Protein AF-A0A2W4R1Z3-F1 (afdb_monomer)

Organism: NCBI:txid2202197

Secondary structure (DSSP, 8-state):
------------------------PPPEEESEEESSS--SS-TT--S-TTS-TT----S-------SS-----BS-TTSSSSPBPTTHHHHT---SEEE-SSSSSEEEESSEEEEEE-TTSS-EEEEEPTT---TT-----TTTTSTTPPPSS--HHHHHHHGGGGGGS-GGGGS---------SS--TTSTTSSTTSSSTT------SSS---TT----EEEEES---GGGHHHHHHHHHTT-EEEE----HHHHHHHHHTT--SEE---PPPPSS-SHHHHHHH-GGGTTSTTSS-TT----HHHHHHHHHHHH--SHHHHHHHHHHHHHHHHHHTS-------SS------TTEE--SSPPSS--HHHHHHHH-EE-GGG-

InterPro domains:
  IPR039424 Solute-binding protein family 5 [PTHR30290] (183-368)

Mean predicted aligned error: 16.96 Å

pLDDT: mean 71.77, std 18.08, range [28.97, 94.56]

Nearest PDB structures (foldseek):
  7z8e-assembly1_A  TM=6.467E-01  e=4.488E-14  Sinorhizobium meliloti
  5icq-assembly1_A  TM=7.232E-01  e=1.546E-12  Methylocystis parvus OBBP
  4ony-assembly2_B  TM=6.446E-01  e=2.387E-12  Brucella melitensis ATCC 23457
  3pam-assembly1_A  TM=5.740E-01  e=2.846E-10  Bartonella henselae
  3lvu-assembly2_B  TM=5.948E-01  e=8.704E-10  Ruegeria pomeroyi

Solvent-accessible surface area (backbone atoms only — not comparable to full-atom values): 24985 Å² total; per-residue (Å²): 138,84,85,86,83,89,81,90,78,87,90,78,92,74,83,80,77,80,76,81,72,80,77,76,75,78,52,52,74,32,50,51,52,34,79,48,80,75,63,90,69,60,87,81,62,90,72,61,84,46,49,57,92,81,60,56,95,54,85,82,87,86,78,78,78,86,56,100,64,84,62,56,80,40,89,60,80,89,52,98,72,84,39,50,47,84,63,44,69,80,76,72,56,84,50,55,49,43,71,48,37,72,43,77,60,29,34,31,52,54,41,14,60,37,37,28,32,36,89,82,66,84,43,80,47,71,42,67,33,89,84,64,70,53,98,87,70,71,87,91,66,96,39,62,97,44,97,77,39,83,61,75,55,70,50,72,68,56,46,62,72,43,50,91,45,48,94,81,47,64,76,59,75,75,40,59,88,85,91,86,92,85,94,70,77,100,66,67,81,70,70,75,59,67,68,64,69,67,65,66,80,77,64,87,85,43,80,46,87,100,38,61,4,35,82,85,68,47,75,58,64,38,40,48,41,56,87,87,56,88,80,52,54,70,58,54,55,52,44,44,74,72,72,43,52,76,45,80,65,96,66,56,76,67,59,38,50,51,26,59,34,60,66,62,59,69,43,68,78,79,81,86,82,84,57,82,71,74,45,76,64,54,47,54,38,40,26,38,89,38,27,83,42,75,64,47,63,13,76,64,46,38,73,36,70,66,56,39,52,40,52,52,47,51,74,69,50,81,41,63,70,53,38,53,53,44,50,54,52,43,50,51,53,50,66,74,59,60,67,66,81,88,85,84,81,76,96,64,86,88,81,86,77,65,87,51,55,41,67,45,89,43,76,56,77,58,71,55,69,66,60,51,48,71,77,44,41,34,45,42,88,86,71,121

Foldseek 3Di:
DDDDDDDDDDDDDDDPPPPPPPPPQAWDKDQKDDLADDDPDDLPDDDDLFFDPPFDPDDDDDDDPPDPPSDWDDCDPPDPDTHHDPCSCPPADDDQWDAALFGLGMTGGDQFRMWTARPVNPDIDTHGDPPDAHPVRDDDFPCPPDPPTDDQADDPVRCVVCVVCCVVDDPCNRHGDDDDDDDDPPDDPVVVPPVVVVPPVPPDWPADDPAGGTPVRDGDEFEEAEDDDPVCVVVVVVVVVVVHHYDYDDDDPVVSVQCLQQLVGRDYDDDDDDDSQDAPVQCQQAPQVCLNPRRTNVSLSHNDPLLVVLNVVSVVDRHPVSNVVSVVVNVVVVVVVPSDDDDDDDPDDDDDDDPQKDGGPDDHDRDDPVSRCVPHIHGHPPPD

Structure (mmCIF, N/CA/C/O backbone):
data_AF-A0A2W4R1Z3-F1
#
_entry.id   AF-A0A2W4R1Z3-F1
#
loop_
_atom_site.group_PDB
_atom_site.id
_atom_site.type_symbol
_atom_site.label_atom_id
_atom_site.label_alt_id
_atom_site.label_comp_id
_atom_site.label_asym_id
_atom_site.label_entity_id
_atom_site.label_seq_id
_atom_site.pdbx_PDB_ins_code
_atom_site.Cartn_x
_atom_site.Cartn_y
_atom_site.Cartn_z
_atom_site.occupancy
_atom_site.B_iso_or_equiv
_atom_site.auth_seq_id
_atom_site.auth_comp_id
_atom_site.auth_asym_id
_atom_site.auth_atom_id
_atom_site.pdbx_PDB_model_num
ATOM 1 N N . MET A 1 1 ? 78.417 -10.894 27.920 1.00 40.84 1 MET A N 1
ATOM 2 C CA . MET A 1 1 ? 77.158 -10.491 27.261 1.00 40.84 1 MET A CA 1
ATOM 3 C C . MET A 1 1 ? 76.966 -8.993 27.514 1.00 40.84 1 MET A C 1
ATOM 5 O O . MET A 1 1 ? 76.293 -8.614 28.455 1.00 40.84 1 MET A O 1
ATOM 9 N N . SER A 1 2 ? 77.901 -8.163 27.042 1.00 29.56 2 SER A N 1
ATOM 10 C CA . SER A 1 2 ? 77.726 -7.239 25.901 1.00 29.56 2 SER A CA 1
ATOM 11 C C . SER A 1 2 ? 76.513 -6.305 26.026 1.00 29.56 2 SER A C 1
ATOM 13 O O . SER A 1 2 ? 75.445 -6.565 25.488 1.00 29.56 2 SER A O 1
ATOM 15 N N . TYR A 1 3 ? 76.746 -5.191 26.726 1.00 29.47 3 TYR A N 1
ATOM 16 C CA . TYR A 1 3 ? 76.015 -3.933 26.590 1.00 29.47 3 TYR A CA 1
ATOM 17 C C . TYR A 1 3 ? 76.516 -3.180 25.348 1.00 29.47 3 TYR A C 1
ATOM 19 O O . TYR A 1 3 ? 77.721 -3.139 25.095 1.00 29.47 3 TYR A O 1
ATOM 27 N N . THR A 1 4 ? 75.618 -2.532 24.608 1.00 34.25 4 THR A N 1
ATOM 28 C CA . THR A 1 4 ? 75.974 -1.472 23.648 1.00 34.25 4 THR A CA 1
ATOM 29 C C . THR A 1 4 ? 74.835 -0.446 23.580 1.00 34.25 4 THR A C 1
ATOM 31 O O . THR A 1 4 ? 73.696 -0.850 23.347 1.00 34.25 4 THR A O 1
ATOM 34 N N . PRO A 1 5 ? 75.098 0.857 23.803 1.00 34.59 5 PRO A N 1
ATOM 35 C CA . PRO A 1 5 ? 74.113 1.922 23.651 1.00 34.59 5 PRO A CA 1
ATOM 36 C C . PRO A 1 5 ? 74.250 2.690 22.319 1.00 34.59 5 PRO A C 1
ATOM 38 O O . PRO A 1 5 ? 75.339 2.829 21.775 1.00 34.59 5 PRO A O 1
ATOM 41 N N . ILE A 1 6 ? 73.096 3.188 21.859 1.00 34.19 6 ILE A N 1
ATOM 42 C CA . ILE A 1 6 ? 72.779 4.427 21.114 1.00 34.19 6 ILE A CA 1
ATOM 43 C C . ILE A 1 6 ? 73.777 4.926 20.049 1.00 34.19 6 ILE A C 1
ATOM 45 O O . ILE A 1 6 ? 74.853 5.432 20.351 1.00 34.19 6 ILE A O 1
ATOM 49 N N . SER A 1 7 ? 73.287 4.987 18.806 1.00 28.97 7 SER A N 1
ATOM 50 C CA . SER A 1 7 ? 73.745 5.916 17.768 1.00 28.97 7 SER A CA 1
ATOM 51 C C . SER A 1 7 ? 72.552 6.757 17.304 1.00 28.97 7 SER A C 1
ATOM 53 O O . SER A 1 7 ? 71.577 6.226 16.771 1.00 28.97 7 SER A O 1
ATOM 55 N N . MET A 1 8 ? 72.618 8.067 17.560 1.00 35.97 8 MET A N 1
ATOM 56 C CA . MET A 1 8 ? 71.795 9.073 16.892 1.00 35.97 8 MET A CA 1
ATOM 57 C C . MET A 1 8 ? 72.292 9.227 15.454 1.00 35.97 8 MET A C 1
ATOM 59 O O . MET A 1 8 ? 73.481 9.468 15.251 1.00 35.97 8 MET A O 1
ATOM 63 N N . LEU A 1 9 ? 71.388 9.216 14.473 1.00 32.66 9 LEU A N 1
ATOM 64 C CA . LEU A 1 9 ? 71.658 9.867 13.195 1.00 32.66 9 LEU A CA 1
ATOM 65 C C . LEU A 1 9 ? 70.465 10.711 12.747 1.00 32.66 9 LEU A C 1
ATOM 67 O O . LEU A 1 9 ? 69.316 10.276 12.726 1.00 32.66 9 LEU A O 1
ATOM 71 N N . ASN A 1 10 ? 70.808 11.949 12.419 1.00 32.41 10 ASN A N 1
ATOM 72 C CA . ASN A 1 10 ? 69.961 13.027 11.949 1.00 32.41 10 ASN A CA 1
ATOM 73 C C . ASN A 1 10 ? 69.280 12.715 10.609 1.00 32.41 10 ASN A C 1
ATOM 75 O O . ASN A 1 10 ? 69.908 12.173 9.703 1.00 32.41 10 ASN A O 1
ATOM 79 N N . GLY A 1 11 ? 68.081 13.274 10.426 1.00 32.16 11 GLY A N 1
ATOM 80 C CA . GLY A 1 11 ? 67.741 13.917 9.156 1.00 32.16 11 GLY A CA 1
ATOM 81 C C . GLY A 1 11 ? 66.563 13.336 8.381 1.00 32.16 11 GLY A C 1
ATOM 82 O O . GLY A 1 11 ? 66.742 12.466 7.538 1.00 32.16 11 GLY A O 1
ATOM 83 N N . LYS A 1 12 ? 65.402 13.975 8.577 1.00 31.75 12 LYS A N 1
ATOM 84 C CA . LYS A 1 12 ? 64.476 14.545 7.571 1.00 31.75 12 LYS A CA 1
ATOM 85 C C . LYS A 1 12 ? 63.026 14.309 7.994 1.00 31.75 12 LYS A C 1
ATOM 87 O O . LYS A 1 12 ? 62.509 13.201 7.943 1.00 31.75 12 LYS A O 1
ATOM 92 N N . ILE A 1 13 ? 62.385 15.402 8.401 1.00 38.34 13 ILE A N 1
ATOM 93 C CA . ILE A 1 13 ? 60.944 15.505 8.623 1.00 38.34 13 ILE A CA 1
ATOM 94 C C . ILE A 1 13 ? 60.267 15.285 7.266 1.00 38.34 13 ILE A C 1
ATOM 96 O O . ILE A 1 13 ? 60.291 16.159 6.401 1.00 38.34 13 ILE A O 1
ATOM 100 N N . GLY A 1 14 ? 59.729 14.084 7.061 1.00 32.22 14 GLY A N 1
ATOM 101 C CA . GLY A 1 14 ? 58.831 13.772 5.959 1.00 32.22 14 GLY A CA 1
ATOM 102 C C . GLY A 1 14 ? 57.412 14.161 6.349 1.00 32.22 14 GLY A C 1
ATOM 103 O O . GLY A 1 14 ? 56.838 13.584 7.269 1.00 32.22 14 GLY A O 1
ATOM 104 N N . PHE A 1 15 ? 56.865 15.157 5.662 1.00 34.56 15 PHE A N 1
ATOM 105 C CA . PHE A 1 15 ? 55.461 15.545 5.728 1.00 34.56 15 PHE A CA 1
ATOM 106 C C . PHE A 1 15 ? 54.619 14.354 5.229 1.00 34.56 15 PHE A C 1
ATOM 108 O O . PHE A 1 15 ? 54.570 14.090 4.029 1.00 34.56 15 PHE A O 1
ATOM 115 N N . 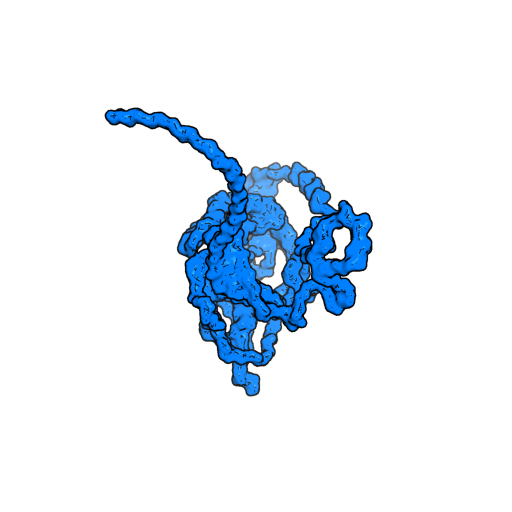PHE A 1 16 ? 54.006 13.585 6.134 1.00 35.78 16 PHE A N 1
ATOM 116 C CA . PHE A 1 16 ? 53.036 12.558 5.752 1.00 35.78 16 PHE A CA 1
ATOM 117 C C . PHE A 1 16 ? 51.742 13.260 5.333 1.00 35.78 16 PHE A C 1
ATOM 119 O O . PHE A 1 16 ? 50.933 13.669 6.163 1.00 35.78 16 PHE A O 1
ATOM 126 N N . LEU A 1 17 ? 51.568 13.423 4.022 1.00 34.81 17 LEU A N 1
ATOM 127 C CA . LEU A 1 17 ? 50.285 13.751 3.421 1.00 34.81 17 LEU A CA 1
ATOM 128 C C . LEU A 1 17 ? 49.376 12.530 3.638 1.00 34.81 17 LEU A C 1
ATOM 130 O O . LEU A 1 17 ? 49.507 11.521 2.946 1.00 34.81 17 LEU A O 1
ATOM 134 N N . ALA A 1 18 ? 48.503 12.583 4.644 1.00 39.41 18 ALA A N 1
ATOM 135 C CA . ALA A 1 18 ? 47.449 11.594 4.813 1.00 39.41 18 ALA A CA 1
ATOM 136 C C . ALA A 1 18 ? 46.470 11.746 3.641 1.00 39.41 18 ALA A C 1
ATOM 138 O O . ALA A 1 18 ? 45.562 12.576 3.666 1.00 39.41 18 ALA A O 1
ATOM 139 N N . ALA A 1 19 ? 46.695 10.975 2.578 1.00 41.44 19 ALA A N 1
ATOM 140 C CA . ALA A 1 19 ? 45.700 10.767 1.545 1.00 41.44 19 ALA A CA 1
ATOM 141 C C . ALA A 1 19 ? 44.500 10.078 2.209 1.00 41.44 19 ALA A C 1
ATOM 143 O O . ALA A 1 19 ? 44.560 8.893 2.535 1.00 41.44 19 ALA A O 1
ATOM 144 N N . ASN A 1 20 ? 43.426 10.835 2.442 1.00 35.31 20 ASN A N 1
ATOM 145 C CA . ASN A 1 20 ? 42.105 10.278 2.712 1.00 35.31 20 ASN A CA 1
ATOM 146 C C . ASN A 1 20 ? 41.659 9.529 1.451 1.00 35.31 20 ASN A C 1
ATOM 148 O O . ASN A 1 20 ? 40.979 10.076 0.586 1.00 35.31 20 ASN A O 1
ATOM 152 N N . LEU A 1 21 ? 42.106 8.282 1.319 1.00 38.44 21 LEU A N 1
ATOM 153 C CA . LEU A 1 21 ? 41.508 7.324 0.409 1.00 38.44 21 LEU A CA 1
ATOM 154 C C . LEU A 1 21 ? 40.111 7.042 0.960 1.00 38.44 21 LEU A C 1
ATOM 156 O O . LEU A 1 21 ? 39.959 6.342 1.959 1.00 38.44 21 LEU A O 1
ATOM 160 N N . CYS A 1 22 ? 39.090 7.631 0.336 1.00 34.56 22 CYS A N 1
ATOM 161 C CA . CYS A 1 22 ? 37.722 7.159 0.483 1.00 34.56 22 CYS A CA 1
ATOM 162 C C . CYS A 1 22 ? 37.710 5.684 0.074 1.00 34.56 22 CYS A C 1
ATOM 164 O O . CYS A 1 22 ? 37.740 5.365 -1.113 1.00 34.56 22 CYS A O 1
ATOM 166 N N . PHE A 1 23 ? 37.710 4.780 1.051 1.00 38.50 23 PHE A N 1
ATOM 167 C CA . PHE A 1 23 ? 37.415 3.381 0.801 1.00 38.50 23 PHE A CA 1
ATOM 168 C C . PHE A 1 23 ? 35.953 3.311 0.358 1.00 38.50 23 PHE A C 1
ATOM 170 O O . PHE A 1 23 ? 35.043 3.476 1.168 1.00 38.50 23 PHE A O 1
ATOM 177 N N . SER A 1 24 ? 35.724 3.115 -0.940 1.00 41.62 24 SER A N 1
ATOM 178 C CA . SER A 1 24 ? 34.436 2.647 -1.436 1.00 41.62 24 SER A CA 1
ATOM 179 C C . SER A 1 24 ? 34.214 1.256 -0.853 1.00 41.62 24 SER A C 1
ATOM 181 O O . SER A 1 24 ? 34.933 0.317 -1.205 1.00 41.62 24 SER A O 1
ATOM 183 N N . THR A 1 25 ? 33.269 1.120 0.069 1.00 46.97 25 THR A N 1
ATOM 184 C CA . THR A 1 25 ? 32.798 -0.195 0.496 1.00 46.97 25 THR A CA 1
ATOM 185 C C . THR A 1 25 ? 32.248 -0.927 -0.734 1.00 46.97 25 THR A C 1
ATOM 187 O O . THR A 1 25 ? 31.485 -0.331 -1.498 1.00 46.97 25 THR A O 1
ATOM 190 N N . PRO A 1 26 ? 32.657 -2.182 -0.999 1.00 48.91 26 PRO A N 1
ATOM 191 C CA . PRO A 1 26 ? 32.073 -2.948 -2.090 1.00 48.91 26 PRO A CA 1
ATOM 192 C C . PRO A 1 26 ? 30.584 -3.160 -1.790 1.00 48.91 26 PRO A C 1
ATOM 194 O O . PRO A 1 26 ? 30.233 -3.719 -0.751 1.00 48.91 26 PRO A O 1
ATOM 197 N N . GLY A 1 27 ? 29.716 -2.659 -2.669 1.00 48.47 27 GLY A N 1
ATOM 198 C CA . GLY A 1 27 ? 28.285 -2.955 -2.638 1.00 48.47 27 GLY A CA 1
ATOM 199 C C . GLY A 1 27 ? 28.011 -4.327 -3.249 1.00 48.47 27 GLY A C 1
ATOM 200 O O . GLY A 1 27 ? 28.716 -4.751 -4.167 1.00 48.47 27 GLY A O 1
ATOM 201 N N . LEU A 1 28 ? 26.991 -5.020 -2.751 1.00 59.00 28 LEU A N 1
ATOM 202 C CA . LEU A 1 28 ? 26.452 -6.216 -3.395 1.00 59.00 28 LEU A CA 1
ATOM 203 C C . LEU A 1 28 ? 25.536 -5.759 -4.534 1.00 59.00 28 LEU A C 1
ATOM 205 O O . LEU A 1 28 ? 24.505 -5.148 -4.265 1.00 59.00 28 LEU A O 1
ATOM 209 N N . ALA A 1 29 ? 25.942 -5.998 -5.784 1.00 60.44 29 ALA A N 1
ATOM 210 C CA . ALA A 1 29 ? 25.117 -5.760 -6.969 1.00 60.44 29 ALA A CA 1
ATOM 211 C C . ALA A 1 29 ? 24.134 -6.921 -7.163 1.00 60.44 29 ALA A C 1
ATOM 213 O O . ALA A 1 29 ? 24.540 -8.085 -7.106 1.00 60.44 29 ALA A O 1
ATOM 214 N N . ALA A 1 30 ? 22.860 -6.608 -7.375 1.00 73.81 30 ALA A N 1
ATOM 215 C CA . ALA A 1 30 ? 21.789 -7.580 -7.481 1.00 73.81 30 ALA A CA 1
ATOM 216 C C . ALA A 1 30 ? 20.741 -7.148 -8.519 1.00 73.81 30 ALA A C 1
ATOM 218 O O . ALA A 1 30 ? 20.316 -5.993 -8.563 1.00 73.81 30 ALA A O 1
ATOM 219 N N . HIS A 1 31 ? 20.269 -8.107 -9.324 1.00 87.56 31 HIS A N 1
ATOM 220 C CA . HIS A 1 31 ? 19.125 -7.919 -10.233 1.00 87.56 31 HIS A CA 1
ATOM 221 C C . HIS A 1 31 ? 17.790 -7.832 -9.477 1.00 87.56 31 HIS A C 1
ATOM 223 O O . HIS A 1 31 ? 16.776 -7.392 -10.025 1.00 87.56 31 HIS A O 1
ATOM 229 N N . ALA A 1 32 ? 17.790 -8.292 -8.225 1.00 91.31 32 ALA A N 1
ATOM 230 C CA . ALA A 1 32 ? 16.641 -8.348 -7.346 1.00 91.31 32 ALA A CA 1
ATOM 231 C C . ALA A 1 32 ? 17.070 -8.254 -5.881 1.00 91.31 32 ALA A C 1
ATOM 233 O O . ALA A 1 32 ? 18.166 -8.666 -5.512 1.00 91.31 32 ALA A O 1
ATOM 234 N N . VAL A 1 33 ? 16.178 -7.754 -5.036 1.00 90.12 33 VAL A N 1
ATOM 235 C CA . VAL A 1 33 ? 16.363 -7.702 -3.586 1.00 90.12 33 VAL A CA 1
ATOM 236 C C . VAL A 1 33 ? 15.195 -8.425 -2.938 1.00 90.12 33 VAL A C 1
ATOM 238 O O . VAL A 1 33 ? 14.052 -7.968 -3.017 1.00 90.12 33 VAL A O 1
ATOM 241 N N . ALA A 1 34 ? 15.489 -9.550 -2.294 1.00 89.81 34 ALA A N 1
ATOM 242 C CA . ALA A 1 34 ? 14.567 -10.218 -1.390 1.00 89.81 34 ALA A CA 1
ATOM 243 C C . ALA A 1 34 ? 14.732 -9.641 0.018 1.00 89.81 34 ALA A C 1
ATOM 245 O O . ALA A 1 34 ? 15.847 -9.359 0.455 1.00 89.81 34 ALA A O 1
ATOM 246 N N . GLN A 1 35 ? 13.628 -9.469 0.743 1.00 86.19 35 GLN A N 1
ATOM 247 C CA . GLN A 1 35 ? 13.701 -9.077 2.152 1.00 86.19 35 GLN A CA 1
ATOM 248 C C . GLN A 1 35 ? 14.399 -10.146 3.006 1.00 86.19 35 GLN A C 1
ATOM 250 O O . GLN A 1 35 ? 15.137 -9.806 3.926 1.00 86.19 35 GLN A O 1
ATOM 255 N N . PHE A 1 36 ? 14.164 -11.424 2.699 1.00 85.75 36 PHE A N 1
ATOM 256 C CA . PHE A 1 36 ? 14.802 -12.561 3.356 1.00 85.75 36 PHE A CA 1
ATOM 257 C C . PHE A 1 36 ? 15.200 -13.609 2.323 1.00 85.75 36 PHE A C 1
ATOM 259 O O . PHE A 1 36 ? 14.434 -13.894 1.404 1.00 85.75 36 PHE A O 1
ATOM 266 N N . GLY A 1 37 ? 16.355 -14.239 2.537 1.00 85.38 37 GLY A N 1
ATOM 267 C CA . GLY A 1 37 ? 16.849 -15.306 1.670 1.00 85.38 37 GLY A CA 1
ATOM 268 C C . GLY A 1 37 ? 17.237 -14.818 0.275 1.00 85.38 37 GLY A C 1
ATOM 269 O O . GLY A 1 37 ? 17.527 -13.642 0.069 1.00 85.38 37 GLY A O 1
ATOM 270 N N . GLU A 1 38 ? 17.258 -15.753 -0.670 1.00 88.44 38 GLU A N 1
ATOM 271 C CA . GLU A 1 38 ? 17.612 -15.486 -2.063 1.00 88.44 38 GLU A CA 1
ATOM 272 C C . GLU A 1 38 ? 16.350 -15.298 -2.923 1.00 88.44 38 GLU A C 1
ATOM 274 O O . GLU A 1 38 ? 15.369 -16.021 -2.713 1.00 88.44 38 GLU A O 1
ATOM 279 N N . PRO A 1 39 ? 16.368 -14.384 -3.912 1.00 92.50 39 PRO A N 1
ATOM 280 C CA . PRO A 1 39 ? 15.292 -14.248 -4.890 1.00 92.50 39 PRO A CA 1
ATOM 281 C C . PRO A 1 39 ? 14.993 -15.572 -5.610 1.00 92.50 39 PRO A C 1
ATOM 283 O O . PRO A 1 39 ? 15.910 -16.291 -6.015 1.00 92.50 39 PRO A O 1
ATOM 286 N N . LYS A 1 40 ? 13.710 -15.878 -5.830 1.00 93.75 40 LYS A N 1
ATOM 287 C CA . LYS A 1 40 ? 13.275 -17.085 -6.558 1.00 93.75 40 LYS A CA 1
ATOM 288 C C . LYS A 1 40 ? 13.812 -17.132 -7.993 1.00 93.75 40 LYS A C 1
ATOM 290 O O . LYS A 1 40 ? 14.190 -18.204 -8.469 1.00 93.75 40 LYS A O 1
ATOM 295 N N . TYR A 1 41 ? 13.797 -16.004 -8.702 1.00 94.56 41 TYR A N 1
ATOM 296 C CA . TYR A 1 41 ? 14.165 -15.944 -10.114 1.00 94.56 41 TYR A CA 1
ATOM 297 C C . TYR A 1 41 ? 15.647 -15.573 -10.287 1.00 94.56 41 TYR A C 1
ATOM 299 O O . TYR A 1 41 ? 16.105 -14.585 -9.701 1.00 94.56 41 TYR A O 1
ATOM 307 N N . PRO A 1 42 ? 16.414 -16.320 -11.106 1.00 93.25 42 PRO A N 1
ATOM 308 C CA . PRO A 1 42 ? 17.826 -16.027 -11.357 1.00 93.25 42 PRO A CA 1
ATOM 309 C C . PRO A 1 42 ? 17.997 -14.759 -12.202 1.00 93.25 42 PRO A C 1
ATOM 311 O O . PRO A 1 42 ? 17.076 -14.352 -12.898 1.00 93.25 42 PRO A O 1
ATOM 314 N N . ALA A 1 43 ? 19.196 -14.170 -12.221 1.00 89.44 43 ALA A N 1
ATOM 315 C CA . ALA A 1 43 ? 19.469 -12.903 -12.917 1.00 89.44 43 ALA A CA 1
ATOM 316 C C . ALA A 1 43 ? 19.139 -12.888 -14.421 1.00 89.44 43 ALA A C 1
ATOM 318 O O . ALA A 1 43 ? 18.923 -11.827 -14.997 1.00 89.44 43 ALA A O 1
ATOM 319 N N . ASN A 1 44 ? 19.106 -14.055 -15.062 1.00 88.81 44 ASN A N 1
ATOM 320 C CA . ASN A 1 44 ? 18.811 -14.217 -16.482 1.00 88.81 44 ASN A CA 1
ATOM 321 C C . ASN A 1 44 ? 17.373 -14.687 -16.767 1.00 88.81 44 ASN A C 1
ATOM 323 O O . ASN A 1 44 ? 17.112 -15.156 -17.873 1.00 88.81 44 ASN A O 1
ATOM 327 N N . PHE A 1 45 ? 16.464 -14.632 -15.788 1.00 93.44 45 PHE A N 1
ATOM 328 C CA . PHE A 1 45 ? 15.062 -14.970 -16.021 1.00 93.44 45 PHE A CA 1
ATOM 329 C C . PHE A 1 45 ? 14.427 -14.026 -17.053 1.00 93.44 45 PHE A C 1
ATOM 331 O O . PHE A 1 45 ? 14.731 -12.836 -17.099 1.00 93.44 45 PHE A O 1
ATOM 338 N N . GLU A 1 46 ? 13.544 -14.560 -17.894 1.00 89.50 46 GLU A N 1
ATOM 339 C CA . GLU A 1 46 ? 12.926 -13.786 -18.980 1.00 89.50 46 GLU A CA 1
ATOM 340 C C . GLU A 1 46 ? 11.547 -13.235 -18.600 1.00 89.50 46 GLU A C 1
ATOM 342 O O . GLU A 1 46 ? 11.135 -12.181 -19.085 1.00 89.50 46 GLU A O 1
ATOM 347 N N . HIS A 1 47 ? 10.817 -13.952 -17.746 1.00 91.19 47 HIS A N 1
ATOM 348 C CA . HIS A 1 47 ? 9.493 -13.575 -17.269 1.00 91.19 47 HIS A CA 1
ATOM 349 C C . HIS A 1 47 ? 9.175 -14.283 -15.948 1.00 91.19 47 HIS A C 1
ATOM 351 O O . HIS A 1 47 ? 9.754 -15.321 -15.630 1.00 91.19 47 HIS A O 1
ATOM 357 N N . PHE A 1 48 ? 8.221 -13.740 -15.192 1.00 94.50 48 PHE A N 1
ATOM 358 C CA . PHE A 1 48 ? 7.671 -14.415 -14.019 1.00 94.50 48 PHE A CA 1
ATOM 359 C C . PHE A 1 48 ? 6.852 -15.660 -14.414 1.00 94.50 48 PHE A C 1
ATOM 361 O O . PHE A 1 48 ? 6.233 -15.690 -15.481 1.00 94.50 48 PHE A O 1
ATOM 368 N N . ASP A 1 49 ? 6.783 -16.665 -13.535 1.00 94.38 49 ASP A N 1
ATOM 369 C CA . ASP A 1 49 ? 6.079 -17.944 -13.769 1.00 94.38 49 ASP A CA 1
ATOM 370 C C . ASP A 1 49 ? 4.559 -17.776 -13.935 1.00 94.38 49 ASP A C 1
ATOM 372 O O . ASP A 1 49 ? 3.873 -18.633 -14.499 1.00 94.38 49 ASP A O 1
ATOM 376 N N . TYR A 1 50 ? 4.019 -16.675 -13.411 1.00 93.31 50 TYR A N 1
ATOM 377 C CA . TYR A 1 50 ? 2.605 -16.310 -13.486 1.00 93.31 50 TYR A CA 1
ATOM 378 C C . TYR A 1 50 ? 2.272 -15.417 -14.693 1.00 93.31 50 TYR A C 1
ATOM 380 O O . TYR A 1 50 ? 1.187 -14.838 -14.739 1.00 93.31 50 TYR A O 1
ATOM 388 N N . VAL A 1 51 ? 3.179 -15.304 -15.668 1.00 92.19 51 VAL A N 1
ATOM 389 C CA . VAL A 1 51 ? 2.990 -14.567 -16.928 1.00 92.19 51 VAL A CA 1
ATOM 390 C C . VAL A 1 51 ? 3.132 -15.523 -18.113 1.00 92.19 51 VAL A C 1
ATOM 392 O O . VAL A 1 51 ? 3.928 -16.458 -18.077 1.00 92.19 51 VAL A O 1
ATOM 395 N N . ASP A 1 52 ? 2.362 -15.284 -19.178 1.00 91.69 52 ASP A N 1
ATOM 396 C CA . ASP A 1 52 ? 2.514 -15.983 -20.457 1.00 91.69 52 ASP A CA 1
ATOM 397 C C . ASP A 1 52 ? 3.207 -15.064 -21.473 1.00 91.69 52 ASP A C 1
ATOM 399 O O . ASP A 1 52 ? 2.630 -14.081 -21.942 1.00 91.69 52 ASP A O 1
ATOM 403 N N . SER A 1 53 ? 4.456 -15.377 -21.820 1.00 90.50 53 SER A N 1
ATOM 404 C CA . SER A 1 53 ? 5.247 -14.614 -22.793 1.00 90.50 53 SER A CA 1
ATOM 405 C C . SER A 1 53 ? 4.696 -14.693 -24.224 1.00 90.50 53 SER A C 1
ATOM 407 O O . SER A 1 53 ? 5.017 -13.834 -25.047 1.00 90.50 53 SER A O 1
ATOM 409 N N . ASN A 1 54 ? 3.822 -15.665 -24.515 1.00 89.56 54 ASN A N 1
ATOM 410 C CA . ASN A 1 54 ? 3.170 -15.836 -25.814 1.00 89.56 54 ASN A CA 1
ATOM 411 C C . ASN A 1 54 ? 1.808 -15.130 -25.905 1.00 89.56 54 ASN A C 1
ATOM 413 O O . ASN A 1 54 ? 1.126 -15.257 -26.925 1.00 89.56 54 ASN A O 1
ATOM 417 N N . ALA A 1 55 ? 1.392 -14.395 -24.868 1.00 90.88 55 ALA A N 1
ATOM 418 C CA . ALA A 1 55 ? 0.119 -13.686 -24.856 1.00 90.88 55 ALA A CA 1
ATOM 419 C C . ALA A 1 55 ? 0.007 -12.681 -26.034 1.00 90.88 55 ALA A C 1
ATOM 421 O O . ALA A 1 55 ? 0.857 -11.793 -26.180 1.00 90.88 55 ALA A O 1
ATOM 422 N N . PRO A 1 56 ? -1.044 -12.774 -26.878 1.00 89.31 56 PRO A N 1
ATOM 423 C CA . PRO A 1 56 ? -1.327 -11.798 -27.925 1.00 89.31 56 PRO A CA 1
ATOM 424 C C . PRO A 1 56 ? -1.451 -10.366 -27.394 1.00 89.31 56 PRO A C 1
ATOM 426 O O . PRO A 1 56 ? -2.209 -10.085 -26.467 1.00 89.31 56 PRO A O 1
ATOM 429 N N . LYS A 1 57 ? -0.758 -9.429 -28.047 1.00 86.56 57 LYS A N 1
ATOM 430 C CA . LYS A 1 57 ? -0.766 -7.994 -27.708 1.00 86.56 57 LYS A CA 1
ATOM 431 C C . LYS A 1 57 ? -1.831 -7.235 -28.503 1.00 86.56 57 LYS A C 1
ATOM 433 O O . LYS A 1 57 ? -1.532 -6.261 -29.191 1.00 86.56 57 LYS A O 1
ATOM 438 N N . THR A 1 58 ? -3.064 -7.730 -28.472 1.00 84.12 58 THR A N 1
ATOM 439 C CA . THR A 1 58 ? -4.176 -7.222 -29.290 1.00 84.12 58 THR A CA 1
ATOM 440 C C . THR A 1 58 ? -5.466 -7.106 -28.489 1.00 84.12 58 THR A C 1
ATOM 442 O O . THR A 1 58 ? -5.619 -7.730 -27.442 1.00 84.12 58 THR A O 1
ATOM 445 N N . GLY A 1 59 ? -6.428 -6.359 -29.031 1.00 84.31 59 GLY A N 1
ATOM 446 C CA . GLY A 1 59 ? -7.770 -6.235 -28.470 1.00 84.31 59 GLY A CA 1
ATOM 447 C C . GLY A 1 59 ? -7.951 -4.996 -27.595 1.00 84.31 59 GLY A C 1
ATOM 448 O O . GLY A 1 59 ? -7.100 -4.112 -27.521 1.00 84.31 59 GLY A O 1
ATOM 449 N N . THR A 1 60 ? -9.114 -4.907 -26.956 1.00 84.06 60 THR A N 1
ATOM 450 C CA . THR A 1 60 ? -9.484 -3.791 -26.073 1.00 84.06 60 THR A CA 1
ATOM 451 C C . THR A 1 60 ? -10.021 -4.350 -24.770 1.00 84.06 60 THR A C 1
ATOM 453 O O . THR A 1 60 ? -10.923 -5.183 -24.791 1.00 84.06 60 THR A O 1
ATOM 456 N N . LEU A 1 61 ? -9.503 -3.912 -23.623 1.00 83.94 61 LEU A N 1
ATOM 457 C CA . LEU A 1 61 ? -10.015 -4.307 -22.311 1.00 83.94 61 LEU A CA 1
ATOM 458 C C . LEU A 1 61 ? -11.007 -3.255 -21.800 1.00 83.94 61 LEU A C 1
ATOM 460 O O . LEU A 1 61 ? -10.629 -2.131 -21.492 1.00 83.94 61 LEU A O 1
ATOM 464 N N . ASN A 1 62 ? -12.281 -3.634 -21.692 1.00 84.00 62 ASN A N 1
ATOM 465 C CA . ASN A 1 62 ? -13.315 -2.778 -21.114 1.00 84.00 62 ASN A CA 1
ATOM 466 C C . ASN A 1 62 ? -13.446 -3.094 -19.624 1.00 84.00 62 ASN A C 1
ATOM 468 O O . ASN A 1 62 ? -14.027 -4.116 -19.254 1.00 84.00 62 ASN A O 1
ATOM 472 N N . LEU A 1 63 ? -12.900 -2.220 -18.783 1.00 77.62 63 LEU A N 1
ATOM 473 C CA . LEU A 1 63 ? -13.010 -2.318 -17.331 1.00 77.62 63 LEU A CA 1
ATOM 474 C C . LEU A 1 63 ? -14.232 -1.537 -16.847 1.00 77.62 63 LEU A C 1
ATOM 476 O O . LEU A 1 63 ? -14.418 -0.369 -17.189 1.00 77.62 63 LEU A O 1
ATOM 480 N N . SER A 1 64 ? -15.063 -2.173 -16.024 1.00 70.94 64 SER A N 1
ATOM 481 C CA . SER A 1 64 ? -16.092 -1.449 -15.281 1.00 70.94 64 SER A CA 1
ATOM 482 C C . SER A 1 64 ? -15.442 -0.768 -14.077 1.00 70.94 64 SER A C 1
ATOM 484 O O . SER A 1 64 ? -14.719 -1.409 -13.313 1.00 70.94 64 SER A O 1
ATOM 486 N N . VAL A 1 65 ? -15.694 0.528 -13.887 1.00 62.66 65 VAL A N 1
ATOM 487 C CA . VAL A 1 65 ? -15.233 1.253 -12.696 1.00 62.66 65 VAL A CA 1
ATOM 488 C C . VAL A 1 65 ? -16.151 0.887 -11.528 1.00 62.66 65 VAL A C 1
ATOM 490 O O . VAL A 1 65 ? -17.142 1.563 -11.261 1.00 62.66 65 VAL A O 1
ATOM 493 N N . ILE A 1 66 ? -15.840 -0.217 -10.844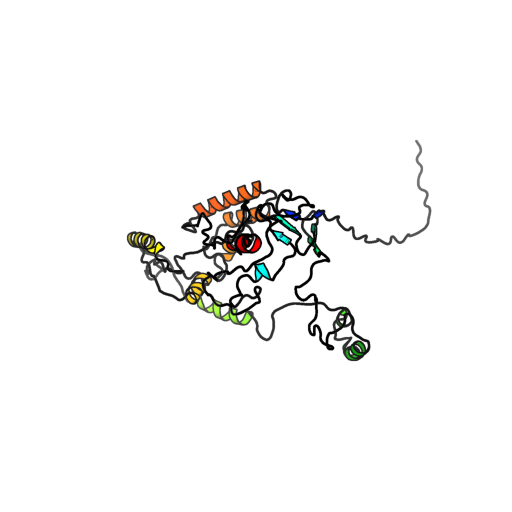 1.00 56.22 66 ILE A N 1
ATOM 494 C CA . ILE A 1 66 ? -16.613 -0.716 -9.697 1.00 56.22 66 ILE A CA 1
ATOM 495 C C . ILE A 1 66 ? -15.892 -0.323 -8.401 1.00 56.22 66 ILE A C 1
ATOM 497 O O . ILE A 1 66 ? -15.217 -1.123 -7.762 1.00 56.22 66 ILE A O 1
ATOM 501 N N . SER A 1 67 ? -16.003 0.945 -8.017 1.00 50.22 67 SER A N 1
ATOM 502 C CA . SER A 1 67 ? -15.569 1.447 -6.708 1.00 50.22 67 SER A CA 1
ATOM 503 C C . SER A 1 67 ? -16.425 2.656 -6.324 1.00 50.22 67 SER A C 1
ATOM 505 O O . SER A 1 67 ? -16.884 3.393 -7.197 1.00 50.22 67 SER A O 1
ATOM 507 N N . GLN A 1 68 ? -16.704 2.832 -5.026 1.00 46.62 68 GLN A N 1
ATOM 508 C CA . GLN A 1 68 ? -17.611 3.863 -4.510 1.00 46.62 68 GLN A CA 1
ATOM 509 C C . GLN A 1 68 ? -17.148 5.275 -4.916 1.00 46.62 68 GLN A C 1
ATOM 511 O O . GLN A 1 68 ? -16.268 5.872 -4.298 1.00 46.62 68 GLN A O 1
ATOM 516 N N . GLY A 1 69 ? -17.785 5.820 -5.955 1.00 53.31 69 GLY A N 1
ATOM 517 C CA . GLY A 1 69 ? -17.488 7.133 -6.520 1.00 53.31 69 GLY A CA 1
ATOM 518 C C . GLY A 1 69 ? -16.957 7.042 -7.943 1.00 53.31 69 GLY A C 1
ATOM 519 O O . GLY A 1 69 ? -15.819 7.423 -8.177 1.00 53.31 69 GLY A O 1
ATOM 520 N N . SER A 1 70 ? -17.810 6.607 -8.872 1.00 58.12 70 SER A N 1
ATOM 521 C CA . SER A 1 70 ? -17.607 6.449 -10.324 1.00 58.12 70 SER A CA 1
ATOM 522 C C . SER A 1 70 ? -17.204 7.723 -11.098 1.00 58.12 70 SER A C 1
ATOM 524 O O . SER A 1 70 ? -17.353 7.790 -12.314 1.00 58.12 70 SER A O 1
ATOM 526 N N . SER A 1 71 ? -16.697 8.740 -10.405 1.00 69.7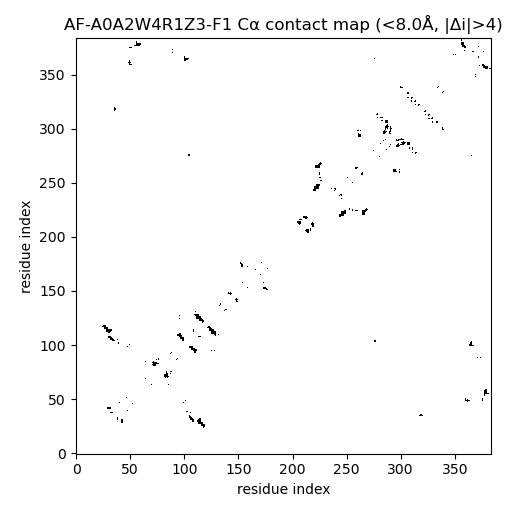5 71 SER A N 1
ATOM 527 C CA . SER A 1 71 ? -16.177 9.995 -10.934 1.00 69.75 71 SER A CA 1
ATOM 528 C C . SER A 1 71 ? -14.765 10.219 -10.395 1.00 69.75 71 SER A C 1
ATOM 530 O O . SER A 1 71 ? -14.548 10.135 -9.182 1.00 69.75 71 SER A O 1
ATOM 532 N N . PHE A 1 72 ? -13.837 10.587 -11.265 1.00 79.81 72 PHE A N 1
ATOM 533 C CA . PHE A 1 72 ? -12.546 11.144 -10.877 1.00 79.81 72 PHE A CA 1
ATOM 534 C C . PHE A 1 72 ? -12.561 12.658 -11.114 1.00 79.81 72 PHE A C 1
ATOM 536 O O . PHE A 1 72 ? -13.326 13.152 -11.941 1.00 79.81 72 PHE A O 1
ATOM 543 N N . ASP A 1 73 ? -11.730 13.393 -10.385 1.00 80.25 73 ASP A N 1
ATOM 544 C CA . ASP A 1 73 ? -11.565 14.844 -10.541 1.00 80.25 73 ASP A CA 1
ATOM 545 C C . ASP A 1 73 ? -10.096 15.252 -10.752 1.00 80.25 73 ASP A C 1
ATOM 547 O O . ASP A 1 73 ? -9.797 16.437 -10.898 1.00 80.25 73 ASP A O 1
ATOM 551 N N . LYS A 1 74 ? -9.171 14.279 -10.808 1.00 78.69 74 LYS A N 1
ATOM 552 C CA . LYS A 1 74 ? -7.742 14.525 -11.035 1.00 78.69 74 LYS A CA 1
ATOM 553 C C . LYS A 1 74 ? -7.001 13.345 -11.675 1.00 78.69 74 LYS A C 1
ATOM 555 O O . LYS A 1 74 ? -7.389 12.186 -11.537 1.00 78.69 74 LYS A O 1
ATOM 560 N N . TYR A 1 75 ? -5.847 13.668 -12.262 1.00 79.31 75 TYR A N 1
ATOM 561 C CA . TYR A 1 75 ? -4.882 12.729 -12.856 1.00 79.31 75 TYR A CA 1
ATOM 562 C C . TYR A 1 75 ? -3.531 12.694 -12.121 1.00 79.31 75 TYR A C 1
ATOM 564 O O . TYR A 1 75 ? -2.548 12.201 -12.651 1.00 79.31 75 TYR A O 1
ATOM 572 N N . ASN A 1 76 ? -3.449 13.234 -10.902 1.00 82.31 76 ASN A N 1
ATOM 573 C CA . ASN A 1 76 ? -2.253 13.104 -10.067 1.00 82.31 76 ASN A CA 1
ATOM 574 C C . ASN A 1 76 ? -2.567 12.207 -8.854 1.00 82.31 76 ASN A C 1
ATOM 576 O O . ASN A 1 76 ? -3.293 12.662 -7.955 1.00 82.31 76 ASN A O 1
ATOM 580 N N . PRO A 1 77 ? -2.039 10.966 -8.797 1.00 78.81 77 PRO A N 1
ATOM 581 C CA . PRO A 1 77 ? -2.315 10.035 -7.708 1.00 78.81 77 PRO A CA 1
ATOM 582 C C . PRO A 1 77 ? -1.610 10.392 -6.397 1.00 78.81 77 PRO A C 1
ATOM 584 O O . PRO A 1 77 ? -2.031 9.934 -5.341 1.00 78.81 77 PRO A O 1
ATOM 587 N N . PHE A 1 78 ? -0.589 11.249 -6.430 1.00 81.81 78 PHE A N 1
ATOM 588 C CA . PHE A 1 78 ? 0.315 11.484 -5.300 1.00 81.81 78 PHE A CA 1
ATOM 589 C C . PHE A 1 78 ? -0.094 12.665 -4.407 1.00 81.81 78 PHE A C 1
ATOM 591 O O . PHE A 1 78 ? 0.636 13.072 -3.507 1.00 81.81 78 PHE A O 1
ATOM 598 N N . THR A 1 79 ? -1.276 13.236 -4.642 1.00 74.38 79 THR A N 1
ATOM 599 C CA . THR A 1 79 ? -1.826 14.335 -3.837 1.00 74.38 79 THR A CA 1
ATOM 600 C C . THR A 1 79 ? -2.899 13.830 -2.870 1.00 74.38 79 THR A C 1
ATOM 602 O O . THR A 1 79 ? -3.714 12.979 -3.219 1.00 74.38 79 THR A O 1
ATOM 605 N N . LEU A 1 80 ? -2.955 14.395 -1.659 1.00 70.31 80 LEU A N 1
ATOM 606 C CA . LEU A 1 80 ? -3.829 13.908 -0.576 1.00 70.31 80 LEU A CA 1
ATOM 607 C C . LEU A 1 80 ? -5.339 14.157 -0.784 1.00 70.31 80 LEU A C 1
ATOM 609 O O . LEU A 1 80 ? -6.154 13.536 -0.108 1.00 70.31 80 LEU A O 1
ATOM 613 N N . LYS A 1 81 ? -5.738 15.084 -1.667 1.00 68.69 81 LYS A N 1
ATOM 614 C CA . LYS A 1 81 ? -7.147 15.477 -1.889 1.00 68.69 81 LYS A CA 1
ATOM 615 C C . LYS A 1 81 ? -7.606 15.171 -3.314 1.00 68.69 81 LYS A C 1
ATOM 617 O O . LYS A 1 81 ? -6.803 15.294 -4.231 1.00 68.69 81 LYS A O 1
ATOM 622 N N . GLY A 1 82 ? -8.885 14.839 -3.494 1.00 70.94 82 GLY A N 1
ATOM 623 C CA . GLY A 1 82 ? -9.495 14.512 -4.794 1.00 70.94 82 GLY A CA 1
ATOM 624 C C . GLY A 1 82 ? -9.486 13.014 -5.116 1.00 70.94 82 GLY A C 1
ATOM 625 O O . GLY A 1 82 ? -8.801 12.232 -4.454 1.00 70.94 82 GLY A O 1
ATOM 626 N N . LYS A 1 83 ? -10.255 12.616 -6.128 1.00 74.62 83 LYS A N 1
ATOM 627 C CA . LYS A 1 83 ? -10.427 11.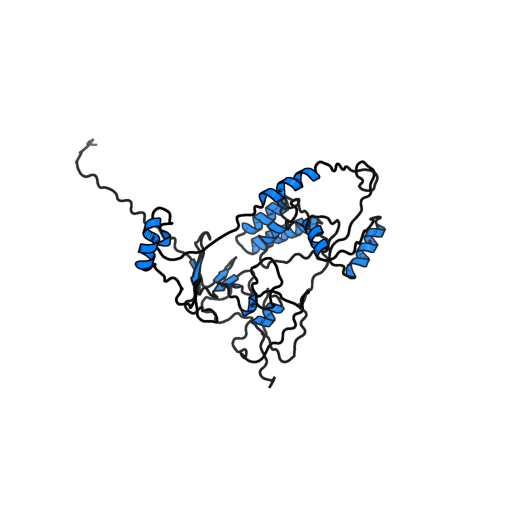235 -6.599 1.00 74.62 83 LYS A CA 1
ATOM 628 C C . LYS A 1 83 ? -9.638 11.018 -7.889 1.00 74.62 83 LYS A C 1
ATOM 630 O O . LYS A 1 83 ? -9.890 11.670 -8.898 1.00 74.62 83 LYS A O 1
ATOM 635 N N . VAL A 1 84 ? -8.678 10.099 -7.840 1.00 79.75 84 VAL A N 1
ATOM 636 C CA . VAL A 1 84 ? -7.786 9.767 -8.962 1.00 79.75 84 VAL A CA 1
ATOM 637 C C . VAL A 1 84 ? -8.533 8.966 -10.029 1.00 79.75 84 VAL A C 1
ATOM 639 O O . VAL A 1 84 ? -9.385 8.142 -9.694 1.00 79.75 84 VAL A O 1
ATOM 642 N N . ALA A 1 85 ? -8.182 9.176 -11.298 1.00 80.12 85 ALA A N 1
ATOM 643 C CA . ALA A 1 85 ? -8.587 8.302 -12.395 1.00 80.12 85 ALA A CA 1
ATOM 644 C C . ALA A 1 85 ? -8.196 6.822 -12.129 1.00 80.12 85 ALA A C 1
ATOM 646 O O . ALA A 1 85 ? -7.048 6.554 -11.765 1.00 80.12 85 ALA A O 1
ATOM 647 N N . PRO A 1 86 ? -9.117 5.854 -12.301 1.00 77.12 86 PRO A N 1
ATOM 648 C CA . PRO A 1 86 ? -8.819 4.427 -12.148 1.00 77.12 86 PRO A CA 1
ATOM 649 C C . PRO A 1 86 ? -7.718 3.939 -13.101 1.00 77.12 86 PRO A C 1
ATOM 651 O O . PRO A 1 86 ? -7.665 4.378 -14.247 1.00 77.12 86 PRO A O 1
ATOM 654 N N . GLY A 1 87 ? -6.878 3.002 -12.649 1.00 75.38 87 GLY A N 1
ATOM 655 C CA . GLY A 1 87 ? -5.842 2.367 -13.478 1.00 75.38 87 GLY A CA 1
ATOM 656 C C . GLY A 1 87 ? -4.583 3.210 -13.700 1.00 75.38 87 GLY A C 1
ATOM 657 O O . GLY A 1 87 ? -3.665 2.770 -14.381 1.00 75.38 87 GLY A O 1
ATOM 658 N N . LEU A 1 88 ? -4.530 4.437 -13.175 1.00 78.62 88 LEU A N 1
ATOM 659 C CA . LEU A 1 88 ? -3.441 5.364 -13.467 1.00 78.62 88 LEU A CA 1
ATOM 660 C C . LEU A 1 88 ? -2.102 4.924 -12.852 1.00 78.62 88 LEU A C 1
ATOM 662 O O . LEU A 1 88 ? -1.061 5.100 -13.477 1.00 78.62 88 LEU A O 1
ATOM 666 N N . LEU A 1 89 ? -2.129 4.357 -11.643 1.00 79.31 89 LEU A N 1
ATOM 667 C CA . LEU A 1 89 ? -0.924 3.825 -11.001 1.00 79.31 89 LEU A CA 1
ATOM 668 C C . LEU A 1 89 ? -0.400 2.590 -11.738 1.00 79.31 89 LEU A C 1
ATOM 670 O O . LEU A 1 89 ? 0.803 2.402 -11.792 1.00 79.31 89 LEU A O 1
ATOM 674 N N . GLU A 1 90 ? -1.296 1.792 -12.315 1.00 80.44 90 GLU A N 1
ATOM 675 C CA . GLU A 1 90 ? -0.968 0.536 -12.985 1.00 80.44 90 GLU A CA 1
ATOM 676 C C . GLU A 1 90 ? -0.554 0.717 -14.455 1.00 80.44 90 GLU A C 1
ATOM 678 O O . GLU A 1 90 ? 0.202 -0.094 -14.973 1.00 80.44 90 GLU A O 1
ATOM 683 N N . LEU A 1 91 ? -1.060 1.746 -15.148 1.00 81.25 91 LEU A N 1
ATOM 684 C CA . LEU A 1 91 ? -0.907 1.892 -16.606 1.00 81.25 91 LEU A CA 1
ATOM 685 C C . LEU A 1 91 ? -0.023 3.068 -17.046 1.00 81.25 91 LEU A C 1
ATOM 687 O O . LEU A 1 91 ? 0.279 3.180 -18.234 1.00 81.25 91 LEU A O 1
ATOM 691 N N . VAL A 1 92 ? 0.324 3.989 -16.140 1.00 80.69 92 VAL A N 1
ATOM 692 C CA . VAL A 1 92 ? 1.045 5.231 -16.492 1.00 80.69 92 VAL A CA 1
ATOM 693 C C . VAL A 1 92 ? 2.311 5.440 -15.669 1.00 80.69 92 VAL A C 1
ATOM 695 O O . VAL A 1 92 ? 3.291 5.961 -16.201 1.00 80.69 92 VAL A O 1
ATOM 698 N N . PHE A 1 93 ? 2.301 5.078 -14.386 1.00 83.75 93 PHE A N 1
ATOM 699 C CA . PHE A 1 93 ? 3.444 5.289 -13.503 1.00 83.75 93 PHE A CA 1
ATOM 700 C C . PHE A 1 93 ? 4.261 4.013 -13.346 1.00 83.75 93 PHE A C 1
ATOM 702 O O . PHE A 1 93 ? 3.729 2.974 -12.981 1.00 83.75 93 PHE A O 1
ATOM 709 N N . GLU A 1 94 ? 5.565 4.136 -13.561 1.00 86.19 94 GLU A N 1
ATOM 710 C CA . GLU A 1 94 ? 6.527 3.049 -13.403 1.00 86.19 94 GLU A CA 1
ATOM 711 C C . GLU A 1 94 ? 7.407 3.290 -12.171 1.00 86.19 94 GLU A C 1
ATOM 713 O O . GLU A 1 94 ? 7.686 4.430 -11.785 1.00 86.19 94 GLU A O 1
ATOM 718 N N . THR A 1 95 ? 7.859 2.208 -11.547 1.00 90.12 95 THR A N 1
ATOM 719 C CA . THR A 1 95 ? 8.711 2.216 -10.351 1.00 90.12 95 THR A CA 1
ATOM 720 C C . THR A 1 95 ? 10.144 1.794 -10.678 1.00 90.12 95 THR A C 1
ATOM 722 O O . THR A 1 95 ? 10.428 1.198 -11.713 1.00 90.12 95 THR A O 1
ATOM 725 N N . LEU A 1 96 ? 11.096 2.072 -9.779 1.00 89.62 96 LEU A N 1
ATOM 726 C CA . LEU A 1 96 ? 12.474 1.580 -9.948 1.00 89.62 96 LEU A CA 1
ATOM 727 C C . LEU A 1 96 ? 12.538 0.050 -10.001 1.00 89.62 96 LEU A C 1
ATOM 729 O O . LEU A 1 96 ? 13.335 -0.510 -10.747 1.00 89.62 96 LEU A O 1
ATOM 733 N N . THR A 1 97 ? 11.677 -0.609 -9.230 1.00 93.44 97 THR A N 1
ATOM 734 C CA . THR A 1 97 ? 11.592 -2.065 -9.120 1.00 93.44 97 THR A CA 1
ATOM 735 C C . THR A 1 97 ? 10.134 -2.508 -9.093 1.00 93.44 97 THR A C 1
ATOM 737 O O . THR A 1 97 ? 9.255 -1.718 -8.745 1.00 93.44 97 THR A O 1
ATOM 740 N N . VAL A 1 98 ? 9.868 -3.761 -9.448 1.00 91.44 98 VAL A N 1
ATOM 741 C CA . VAL A 1 98 ? 8.544 -4.388 -9.390 1.00 91.44 98 VAL A CA 1
ATOM 742 C C . VAL A 1 98 ? 8.550 -5.516 -8.365 1.00 91.44 98 VAL A C 1
ATOM 744 O O . VAL A 1 98 ? 9.503 -6.287 -8.278 1.00 91.44 98 VAL A O 1
ATOM 747 N N . ASN A 1 99 ? 7.484 -5.626 -7.575 1.00 90.44 99 ASN A N 1
ATOM 748 C CA . ASN A 1 99 ? 7.341 -6.741 -6.643 1.00 90.44 99 ASN A CA 1
ATOM 749 C C . ASN A 1 99 ? 6.928 -8.010 -7.384 1.00 90.44 99 ASN A C 1
ATOM 751 O O . ASN A 1 99 ? 5.975 -7.981 -8.161 1.00 90.44 99 ASN A O 1
ATOM 755 N N . SER A 1 100 ? 7.563 -9.133 -7.062 1.00 92.25 100 SER A N 1
ATOM 756 C CA . SER A 1 100 ? 7.047 -10.429 -7.486 1.00 92.25 100 SER A CA 1
ATOM 757 C C . SER A 1 100 ? 5.729 -10.756 -6.766 1.00 92.25 100 SER A C 1
ATOM 759 O O . SER A 1 100 ? 5.570 -10.483 -5.574 1.00 92.25 100 SER A O 1
ATOM 761 N N . LEU A 1 101 ? 4.761 -11.328 -7.490 1.00 90.62 101 LEU A N 1
ATOM 762 C CA . LEU A 1 101 ? 3.477 -11.770 -6.937 1.00 90.62 101 LEU A CA 1
ATOM 763 C C . LEU A 1 101 ? 3.517 -13.210 -6.401 1.00 90.62 101 LEU A C 1
ATOM 765 O O . LEU A 1 101 ? 2.531 -13.676 -5.843 1.00 90.62 101 LEU A O 1
ATOM 769 N N . ASP A 1 102 ? 4.611 -13.947 -6.563 1.00 92.50 102 ASP A N 1
ATOM 770 C CA . ASP A 1 102 ? 4.755 -15.319 -6.057 1.00 92.50 102 ASP A CA 1
ATOM 771 C C . ASP A 1 102 ? 5.921 -15.492 -5.076 1.00 92.50 102 ASP A C 1
ATOM 773 O O . ASP A 1 102 ? 6.302 -16.613 -4.744 1.00 92.50 102 ASP A O 1
ATOM 777 N N . GLU A 1 103 ? 6.416 -14.373 -4.551 1.00 90.81 103 GLU A N 1
ATOM 778 C CA . GLU A 1 103 ? 7.342 -14.306 -3.426 1.00 90.81 103 GLU A CA 1
ATOM 779 C C . GLU A 1 103 ? 6.783 -13.362 -2.348 1.00 90.81 103 GLU A C 1
ATOM 781 O O . GLU A 1 103 ? 6.060 -12.422 -2.690 1.00 90.81 103 GLU A O 1
ATOM 786 N N . PRO A 1 104 ? 7.099 -13.573 -1.056 1.00 83.81 104 PRO A N 1
ATOM 787 C CA . PRO A 1 104 ? 6.530 -12.771 0.030 1.00 83.81 104 PRO A CA 1
ATOM 788 C C . PRO A 1 104 ? 6.826 -11.269 -0.095 1.00 83.81 104 PRO A C 1
ATOM 790 O O . PRO A 1 104 ? 5.916 -10.443 -0.002 1.00 83.81 104 PRO A O 1
ATOM 793 N N . ASN A 1 105 ? 8.100 -10.914 -0.309 1.00 87.88 105 ASN A N 1
ATOM 794 C CA . ASN A 1 105 ? 8.548 -9.533 -0.486 1.00 87.88 105 ASN A CA 1
ATOM 795 C C . ASN A 1 105 ? 9.908 -9.483 -1.207 1.00 87.88 105 ASN A C 1
ATOM 797 O O . ASN A 1 105 ? 10.952 -9.231 -0.598 1.00 87.88 105 ASN A O 1
ATOM 801 N N . THR A 1 106 ? 9.875 -9.750 -2.512 1.00 91.31 106 THR A N 1
ATOM 802 C CA . THR A 1 106 ? 11.045 -9.685 -3.396 1.00 91.31 106 THR A CA 1
ATOM 803 C C . THR A 1 106 ? 10.782 -8.686 -4.512 1.00 91.31 106 THR A C 1
ATOM 805 O O . THR A 1 106 ? 9.764 -8.773 -5.204 1.00 91.31 106 THR A O 1
ATOM 808 N N . GLN A 1 107 ? 11.705 -7.744 -4.694 1.00 92.12 107 GLN A N 1
ATOM 809 C CA . GLN A 1 107 ? 11.641 -6.730 -5.741 1.00 92.12 107 GLN A CA 1
ATOM 810 C C . GLN A 1 107 ? 12.679 -6.998 -6.827 1.00 92.12 107 GLN A C 1
ATOM 812 O O . GLN A 1 107 ? 13.859 -7.141 -6.524 1.00 92.12 107 GLN A O 1
ATOM 817 N N . TYR A 1 108 ? 12.245 -7.015 -8.084 1.00 93.50 108 TYR A N 1
ATOM 818 C CA . TYR A 1 108 ? 13.092 -7.173 -9.268 1.00 93.50 108 TYR A CA 1
ATOM 819 C C . TYR A 1 108 ? 13.254 -5.837 -9.986 1.00 93.50 108 TYR A C 1
ATOM 821 O O . TYR A 1 108 ? 12.361 -4.989 -9.924 1.00 93.50 108 TYR A O 1
ATOM 829 N N . GLY A 1 109 ? 14.380 -5.646 -10.673 1.00 91.69 109 GLY A N 1
ATOM 830 C CA . GLY A 1 109 ? 14.617 -4.453 -11.485 1.00 91.69 109 GLY A CA 1
ATOM 831 C C . GLY A 1 109 ? 13.486 -4.162 -12.485 1.00 91.69 109 GLY A C 1
ATOM 832 O O . GLY A 1 109 ? 12.938 -5.077 -13.100 1.00 91.69 109 GLY A O 1
ATOM 833 N N . LEU A 1 110 ? 13.129 -2.882 -12.630 1.00 90.31 110 LEU A N 1
ATOM 834 C CA . LEU A 1 110 ? 12.154 -2.386 -13.607 1.00 90.31 110 LEU A CA 1
ATOM 835 C C . LEU A 1 110 ? 12.733 -1.186 -14.370 1.00 90.31 110 LEU A C 1
ATOM 837 O O . LEU A 1 110 ? 13.394 -1.368 -15.394 1.00 90.31 110 LEU A O 1
ATOM 841 N N . LEU A 1 111 ? 12.546 0.040 -13.862 1.00 87.38 111 LEU A N 1
ATOM 842 C CA . LEU A 1 111 ? 13.277 1.201 -14.379 1.00 87.38 111 LEU A CA 1
ATOM 843 C C . LEU A 1 111 ? 14.748 1.177 -13.953 1.00 87.38 111 LEU A C 1
ATOM 845 O O . LEU A 1 111 ? 15.578 1.766 -14.639 1.00 87.38 111 LEU A O 1
ATOM 849 N N . ALA A 1 112 ? 15.077 0.517 -12.842 1.00 88.25 112 ALA A N 1
ATOM 850 C CA . ALA A 1 112 ? 16.449 0.204 -12.468 1.00 88.25 112 ALA A CA 1
ATOM 851 C C . ALA A 1 112 ? 16.825 -1.196 -12.970 1.00 88.25 112 ALA A C 1
ATOM 853 O O . ALA A 1 112 ? 16.077 -2.139 -12.723 1.00 88.25 112 ALA A O 1
ATOM 854 N N . ASP A 1 113 ? 17.959 -1.334 -13.660 1.00 85.94 113 ASP A N 1
ATOM 855 C CA . ASP A 1 113 ? 18.462 -2.629 -14.149 1.00 85.94 113 ASP A CA 1
ATOM 856 C C . ASP A 1 113 ? 19.525 -3.264 -13.237 1.00 85.94 113 ASP A C 1
ATOM 858 O O . ASP A 1 113 ? 19.795 -4.457 -13.361 1.00 85.94 113 ASP A O 1
ATOM 862 N N . ASP A 1 114 ? 20.077 -2.497 -12.294 1.00 85.31 114 ASP A N 1
ATOM 863 C CA . ASP A 1 114 ? 20.978 -2.980 -11.246 1.00 85.31 114 ASP A CA 1
ATOM 864 C C . ASP A 1 114 ? 20.682 -2.278 -9.911 1.00 85.31 114 ASP A C 1
ATOM 866 O O . ASP A 1 114 ? 20.404 -1.072 -9.856 1.00 85.31 114 ASP A O 1
ATOM 870 N N . ILE A 1 115 ? 20.738 -3.048 -8.825 1.00 90.06 115 ILE A N 1
ATOM 871 C CA . ILE A 1 115 ? 20.514 -2.589 -7.455 1.00 90.06 115 ILE A CA 1
ATOM 872 C C . ILE A 1 115 ? 21.749 -2.947 -6.637 1.00 90.06 115 ILE A C 1
ATOM 874 O O . ILE A 1 115 ? 22.060 -4.115 -6.439 1.00 90.06 115 ILE A O 1
ATOM 878 N N . GLN A 1 116 ? 22.439 -1.942 -6.113 1.00 81.31 116 GLN A N 1
ATOM 879 C CA . GLN A 1 116 ? 23.602 -2.130 -5.255 1.00 81.31 116 GLN A CA 1
ATOM 880 C C . GLN A 1 116 ? 23.246 -1.784 -3.818 1.00 81.31 116 GLN A C 1
ATOM 882 O O . GLN A 1 116 ? 22.920 -0.633 -3.516 1.00 81.31 116 GLN A O 1
ATOM 887 N N . LEU A 1 117 ? 23.340 -2.766 -2.927 1.00 81.38 117 LEU A N 1
ATOM 888 C CA . LEU A 1 117 ? 23.137 -2.574 -1.496 1.00 81.38 117 LEU A CA 1
ATOM 889 C C . LEU A 1 117 ? 24.476 -2.566 -0.767 1.00 81.38 117 LEU A C 1
ATOM 891 O O . LEU A 1 117 ? 25.350 -3.400 -1.019 1.00 81.38 117 LEU A O 1
ATOM 895 N N . ALA A 1 118 ? 24.639 -1.625 0.160 1.00 78.06 118 ALA A N 1
ATOM 896 C CA . ALA A 1 118 ? 25.718 -1.718 1.130 1.00 78.06 118 ALA A CA 1
ATOM 897 C C . ALA A 1 118 ? 25.524 -2.987 1.985 1.00 78.06 118 ALA A C 1
ATOM 899 O O . ALA A 1 118 ? 24.378 -3.326 2.291 1.00 78.06 118 ALA A O 1
ATOM 900 N N . PRO A 1 119 ? 26.601 -3.674 2.411 1.00 78.44 119 PRO A N 1
ATOM 901 C CA . PRO A 1 119 ? 26.487 -4.883 3.233 1.00 78.44 119 PRO A CA 1
ATOM 902 C C . PRO A 1 119 ? 25.696 -4.704 4.540 1.00 78.44 119 PRO A C 1
ATOM 904 O O . PRO A 1 119 ? 25.206 -5.680 5.095 1.00 78.44 119 PRO A O 1
ATOM 907 N N . ASP A 1 120 ? 25.585 -3.471 5.037 1.00 78.88 120 ASP A N 1
ATOM 908 C CA . ASP A 1 120 ? 24.840 -3.089 6.240 1.00 78.88 120 ASP A CA 1
ATOM 909 C C . ASP A 1 120 ? 23.456 -2.478 5.940 1.00 78.88 120 ASP A C 1
ATOM 911 O O . ASP A 1 120 ? 22.813 -1.942 6.840 1.00 78.88 120 ASP A O 1
ATOM 915 N N . PHE A 1 121 ? 23.010 -2.514 4.679 1.00 77.12 121 PHE A N 1
ATOM 916 C CA . PHE A 1 121 ? 21.763 -1.919 4.183 1.00 77.12 121 PHE A CA 1
ATOM 917 C C . PHE A 1 121 ? 21.618 -0.399 4.405 1.00 77.12 121 PHE A C 1
ATOM 919 O O . PHE A 1 121 ? 20.538 0.155 4.198 1.00 77.12 121 PHE A O 1
ATOM 926 N N . SER A 1 122 ? 22.692 0.312 4.768 1.00 81.50 122 SER A N 1
ATOM 927 C CA . SER A 1 122 ? 22.658 1.765 5.014 1.00 81.50 122 SER A CA 1
ATOM 928 C C . SER A 1 122 ? 22.481 2.601 3.742 1.00 81.50 122 SER A C 1
ATOM 930 O O . SER A 1 122 ? 22.053 3.757 3.795 1.00 81.50 122 SER A O 1
ATOM 932 N N . GLN A 1 123 ? 22.803 2.017 2.587 1.00 76.56 123 GLN A N 1
ATOM 933 C CA . GLN A 1 123 ? 22.705 2.644 1.280 1.00 76.56 123 GLN A CA 1
ATOM 934 C C . GLN A 1 123 ? 22.168 1.653 0.250 1.00 76.56 123 GLN A C 1
ATOM 936 O O . GLN A 1 123 ? 22.613 0.508 0.178 1.00 76.56 123 GLN A O 1
ATOM 941 N N . ALA A 1 124 ? 21.275 2.150 -0.604 1.00 85.75 124 ALA A N 1
ATOM 942 C CA . ALA A 1 124 ? 20.892 1.514 -1.854 1.00 85.75 124 ALA A CA 1
ATOM 943 C C . ALA A 1 124 ? 21.230 2.455 -3.016 1.00 85.75 124 ALA A C 1
ATOM 945 O O . ALA A 1 124 ? 20.871 3.636 -2.993 1.00 85.75 124 ALA A O 1
ATOM 946 N N . ARG A 1 125 ? 21.925 1.944 -4.030 1.00 81.75 125 ARG A N 1
ATOM 947 C CA . ARG A 1 125 ? 22.184 2.634 -5.295 1.00 81.75 125 ARG A CA 1
ATOM 948 C C . ARG A 1 125 ? 21.454 1.887 -6.399 1.00 81.75 125 ARG A C 1
ATOM 950 O O . ARG A 1 125 ? 21.646 0.692 -6.568 1.00 81.75 125 ARG A O 1
ATOM 957 N N . PHE A 1 126 ? 20.656 2.615 -7.161 1.00 88.06 126 PHE A N 1
ATOM 958 C CA . PHE A 1 126 ? 19.950 2.087 -8.320 1.00 88.06 126 PHE A CA 1
ATOM 959 C C . PHE A 1 126 ? 20.649 2.584 -9.577 1.00 88.06 126 PHE A C 1
ATOM 961 O O . PHE A 1 126 ? 20.866 3.790 -9.727 1.00 88.06 126 PHE A O 1
ATOM 968 N N . HIS A 1 127 ? 21.009 1.670 -10.467 1.00 86.25 127 HIS A N 1
ATOM 969 C CA . HIS A 1 127 ? 21.407 2.027 -11.817 1.00 86.25 127 HIS A CA 1
ATOM 970 C C . HIS A 1 127 ? 20.155 2.068 -12.687 1.00 86.25 127 HIS A C 1
ATOM 972 O O . HIS A 1 127 ? 19.415 1.091 -12.768 1.00 86.25 127 HIS A O 1
ATOM 978 N N . ILE A 1 128 ? 19.878 3.229 -13.279 1.00 84.25 128 ILE A N 1
ATOM 979 C CA . ILE A 1 128 ? 18.706 3.406 -14.134 1.00 84.25 128 ILE A CA 1
ATOM 980 C C . ILE A 1 128 ? 18.988 2.758 -15.483 1.00 84.25 128 ILE A C 1
ATOM 982 O O . ILE A 1 128 ? 19.987 3.072 -16.128 1.00 84.25 128 ILE A O 1
ATOM 986 N N . ASN A 1 129 ? 18.068 1.902 -15.920 1.00 82.25 129 ASN A N 1
ATOM 987 C CA . ASN A 1 129 ? 18.122 1.256 -17.215 1.00 82.25 129 ASN A CA 1
ATOM 988 C C . ASN A 1 129 ? 18.186 2.331 -18.313 1.00 82.25 129 ASN A C 1
ATOM 990 O O . ASN A 1 129 ? 17.225 3.090 -18.470 1.00 82.25 129 ASN A O 1
ATOM 994 N N . PRO A 1 130 ? 19.254 2.396 -19.127 1.00 76.19 130 PRO A N 1
ATOM 995 C CA . PRO A 1 130 ? 19.403 3.433 -20.148 1.00 76.19 130 PRO A CA 1
ATOM 996 C C . PRO A 1 130 ? 18.344 3.353 -21.261 1.00 76.19 130 PRO A C 1
ATOM 998 O O . PRO A 1 130 ? 18.242 4.260 -22.083 1.00 76.19 130 PRO A O 1
ATOM 1001 N N . LYS A 1 131 ? 17.553 2.271 -21.317 1.00 77.50 131 LYS A N 1
ATOM 1002 C CA . LYS A 1 131 ? 16.410 2.126 -22.231 1.00 77.50 131 LYS A CA 1
ATOM 1003 C C . LYS A 1 131 ? 15.116 2.743 -21.684 1.00 77.50 131 LYS A C 1
ATOM 1005 O O . LYS A 1 131 ? 14.160 2.872 -22.453 1.00 77.50 131 LYS A O 1
ATOM 1010 N N . ALA A 1 132 ? 15.053 3.075 -20.392 1.00 78.44 132 ALA A N 1
ATOM 1011 C CA . ALA A 1 132 ? 13.882 3.685 -19.775 1.00 78.44 132 ALA A CA 1
ATOM 1012 C C . ALA A 1 132 ? 13.617 5.068 -20.385 1.00 78.44 132 ALA A C 1
ATOM 1014 O O . ALA A 1 132 ? 14.508 5.910 -20.471 1.00 78.44 132 ALA A O 1
ATOM 1015 N N . LYS A 1 133 ? 12.377 5.302 -20.816 1.00 68.44 133 LYS A N 1
ATOM 1016 C CA . LYS A 1 133 ? 11.941 6.568 -21.409 1.00 68.44 133 LYS A CA 1
ATOM 1017 C C . LYS A 1 133 ? 10.483 6.827 -21.065 1.00 68.44 133 LYS A C 1
ATOM 1019 O O . LYS A 1 133 ? 9.685 5.892 -21.017 1.00 68.44 133 LYS A O 1
ATOM 1024 N N . PHE A 1 134 ? 10.130 8.093 -20.880 1.00 70.81 134 PHE A N 1
ATOM 1025 C CA . PHE A 1 134 ? 8.729 8.486 -20.790 1.00 70.81 134 PHE A CA 1
ATOM 1026 C C . PHE A 1 134 ? 8.020 8.261 -22.131 1.00 70.81 134 PHE A C 1
ATOM 1028 O O . PHE A 1 134 ? 8.648 8.214 -23.192 1.00 70.81 134 PHE A O 1
ATOM 1035 N N . SER A 1 135 ? 6.694 8.132 -22.096 1.00 68.69 135 SER A N 1
ATOM 1036 C CA . SER A 1 135 ? 5.868 7.860 -23.282 1.00 68.69 135 SER A CA 1
ATOM 1037 C C . SER A 1 135 ? 5.954 8.948 -24.361 1.00 68.69 135 SER A C 1
ATOM 1039 O O . SER A 1 135 ? 5.716 8.663 -25.533 1.00 68.69 135 SER A O 1
ATOM 1041 N N . ASN A 1 136 ? 6.327 10.173 -23.982 1.00 55.88 136 ASN A N 1
ATOM 1042 C CA . ASN A 1 136 ? 6.560 11.315 -24.868 1.00 55.88 136 ASN A CA 1
ATOM 1043 C C . ASN A 1 136 ? 8.035 11.493 -25.285 1.00 55.88 136 ASN A C 1
ATOM 1045 O O . ASN A 1 136 ? 8.307 12.318 -26.147 1.00 55.88 136 ASN A O 1
ATOM 1049 N N . GLY A 1 137 ? 8.964 10.719 -24.712 1.00 57.88 137 GLY A N 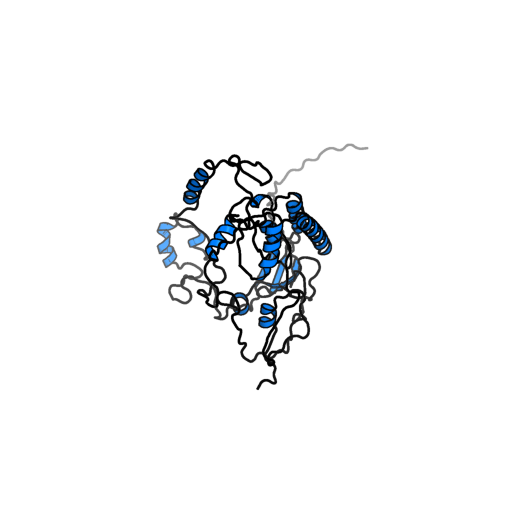1
ATOM 1050 C CA . GLY A 1 137 ? 10.381 10.725 -25.079 1.00 57.88 137 GLY A CA 1
ATOM 1051 C C . GLY A 1 137 ? 11.287 11.771 -24.407 1.00 57.88 137 GLY A C 1
ATOM 1052 O O . GLY A 1 137 ? 12.466 11.769 -24.746 1.00 57.88 137 GLY A O 1
ATOM 1053 N N . ASP A 1 138 ? 10.809 12.597 -23.462 1.00 54.44 138 ASP A N 1
ATOM 1054 C CA . ASP A 1 138 ? 11.558 13.760 -22.925 1.00 54.44 138 ASP A CA 1
ATOM 1055 C C . ASP A 1 138 ? 11.803 13.756 -21.393 1.00 54.44 138 ASP A C 1
ATOM 1057 O O . ASP A 1 138 ? 11.028 13.171 -20.636 1.00 54.44 138 ASP A O 1
ATOM 1061 N N . GLN A 1 139 ? 12.856 14.474 -20.948 1.00 44.06 139 GLN A N 1
ATOM 1062 C CA . GLN A 1 139 ? 13.234 14.781 -19.547 1.00 44.06 139 GLN A CA 1
ATOM 1063 C C . GLN A 1 139 ? 13.542 16.311 -19.323 1.00 44.06 139 GLN A C 1
ATOM 1065 O O . GLN A 1 139 ? 14.259 16.913 -20.119 1.00 44.06 139 GLN A O 1
ATOM 1070 N N . ASP A 1 140 ? 13.000 16.898 -18.225 1.00 55.53 140 ASP A N 1
ATOM 1071 C CA . ASP A 1 140 ? 13.577 17.882 -17.247 1.00 55.53 140 ASP A CA 1
ATOM 1072 C C . ASP A 1 140 ? 13.668 19.445 -17.454 1.00 55.53 140 ASP A C 1
ATOM 1074 O O . ASP A 1 140 ? 14.775 19.980 -17.520 1.00 55.53 140 ASP A O 1
ATOM 1078 N N . SER A 1 141 ? 12.572 20.258 -17.415 1.00 53.59 141 SER A N 1
ATOM 1079 C CA . SER A 1 141 ? 12.653 21.746 -17.170 1.00 53.59 141 SER A CA 1
ATOM 1080 C C . SER A 1 141 ? 11.332 22.515 -16.837 1.00 53.59 141 SER A C 1
ATOM 1082 O O . SER A 1 141 ? 10.246 22.050 -17.166 1.00 53.59 141 SER A O 1
ATOM 1084 N N . TYR A 1 142 ? 11.407 23.745 -16.269 1.00 48.81 142 TYR A N 1
ATOM 1085 C CA . TYR A 1 142 ? 10.276 24.680 -15.992 1.00 48.81 142 TYR A CA 1
ATOM 1086 C C . TYR A 1 142 ? 9.699 25.426 -17.209 1.00 48.81 142 TYR A C 1
ATOM 1088 O O . TYR A 1 142 ? 8.513 25.748 -17.232 1.00 48.81 142 TYR A O 1
ATOM 1096 N N . PHE A 1 143 ? 10.523 25.721 -18.213 1.00 55.88 143 PHE A N 1
ATOM 1097 C CA . PHE A 1 143 ? 10.097 26.296 -19.497 1.00 55.88 143 PHE A CA 1
ATOM 1098 C C . PHE A 1 143 ? 10.271 25.262 -20.619 1.00 55.88 143 PHE A C 1
ATOM 1100 O O . PHE A 1 143 ? 10.627 25.624 -21.745 1.00 55.88 143 PHE A O 1
ATOM 1107 N N . ALA A 1 144 ? 10.070 23.979 -20.282 1.00 51.31 144 ALA A N 1
ATOM 1108 C CA . ALA A 1 144 ? 10.366 22.832 -21.133 1.00 51.31 144 ALA A CA 1
ATOM 1109 C C . ALA A 1 144 ? 9.838 23.014 -22.561 1.00 51.31 144 ALA A C 1
ATOM 1111 O O . ALA A 1 144 ? 8.674 23.360 -22.770 1.00 51.31 144 ALA A O 1
ATOM 1112 N N . HIS A 1 145 ? 10.714 22.783 -23.539 1.00 49.56 145 HIS A N 1
ATOM 1113 C CA . HIS A 1 145 ? 10.417 22.862 -24.975 1.00 49.56 145 HIS A CA 1
ATOM 1114 C C . HIS A 1 145 ? 10.007 24.254 -25.480 1.00 49.56 145 HIS A C 1
ATOM 1116 O O . HIS A 1 145 ? 9.391 24.378 -26.540 1.00 49.56 145 HIS A O 1
ATOM 1122 N N . SER A 1 146 ? 10.389 25.317 -24.767 1.00 56.00 146 SER A N 1
ATOM 1123 C CA . SER A 1 146 ? 10.289 26.690 -25.263 1.00 56.00 146 SER A CA 1
ATOM 1124 C C . SER A 1 146 ? 11.672 27.339 -25.410 1.00 56.00 146 SER A C 1
ATOM 1126 O O . SER A 1 146 ? 12.614 26.953 -24.715 1.00 56.00 146 SER A O 1
ATOM 1128 N N . PRO A 1 147 ? 11.812 28.388 -26.243 1.00 65.12 147 PRO A N 1
ATOM 1129 C CA . PRO A 1 147 ? 13.044 29.180 -26.311 1.00 65.12 147 PRO A CA 1
ATOM 1130 C C . PRO A 1 147 ? 13.448 29.852 -24.985 1.00 65.12 147 PRO A C 1
ATOM 1132 O O . PRO A 1 147 ? 14.551 30.380 -24.895 1.00 65.12 147 PRO A O 1
ATOM 1135 N N . LEU A 1 148 ? 12.563 29.853 -23.980 1.00 63.09 148 LEU A N 1
ATOM 1136 C CA . LEU A 1 148 ? 12.783 30.423 -22.648 1.00 63.09 148 LEU A CA 1
ATOM 1137 C C . LEU A 1 148 ? 13.392 29.410 -21.660 1.00 63.09 148 LEU A C 1
ATOM 1139 O O . LEU A 1 148 ? 13.664 29.761 -20.514 1.00 63.09 148 LEU A O 1
ATOM 1143 N N . GLN A 1 149 ? 13.589 28.155 -22.077 1.00 70.31 149 GLN A N 1
ATOM 1144 C CA . GLN A 1 149 ? 14.232 27.124 -21.268 1.00 70.31 149 GLN A CA 1
ATOM 1145 C C . GLN A 1 149 ? 15.675 27.496 -20.930 1.00 70.31 149 GLN A C 1
ATOM 1147 O O . GLN A 1 149 ? 16.523 27.620 -21.817 1.00 70.31 149 GLN A O 1
ATOM 1152 N N . ALA A 1 150 ? 15.948 27.612 -19.626 1.00 63.09 150 ALA A N 1
ATOM 1153 C CA . ALA A 1 150 ? 17.301 27.756 -19.112 1.00 63.09 150 ALA A CA 1
ATOM 1154 C C . ALA A 1 150 ? 18.137 26.541 -19.532 1.00 63.09 150 ALA A C 1
ATOM 1156 O O . ALA A 1 150 ? 17.693 25.392 -19.444 1.00 63.09 150 ALA A O 1
ATOM 1157 N N . LYS A 1 151 ? 19.344 26.807 -20.024 1.00 66.19 151 LYS A N 1
ATOM 1158 C CA . LYS A 1 151 ? 20.286 25.765 -20.437 1.00 66.19 151 LYS A CA 1
ATOM 1159 C C . LYS A 1 151 ? 21.076 25.276 -19.222 1.00 66.19 151 LYS A C 1
ATOM 1161 O O . LYS A 1 151 ? 21.056 25.896 -18.166 1.00 66.19 151 LYS A O 1
ATOM 1166 N N . VAL A 1 152 ? 21.784 24.160 -19.386 1.00 60.50 152 VAL A N 1
ATOM 1167 C CA . VAL A 1 152 ? 22.518 23.462 -18.309 1.00 60.50 152 VAL A CA 1
ATOM 1168 C C . VAL A 1 152 ? 23.494 24.372 -17.541 1.00 60.50 152 VAL A C 1
ATOM 1170 O O . VAL A 1 152 ? 23.754 24.127 -16.367 1.00 60.50 152 VAL A O 1
ATOM 1173 N N . LEU A 1 153 ? 24.004 25.428 -18.180 1.00 70.69 153 LEU A N 1
ATOM 1174 C CA . LEU A 1 153 ? 24.818 26.473 -17.561 1.00 70.69 153 LEU A CA 1
ATOM 1175 C C . LEU A 1 153 ? 24.305 27.854 -17.994 1.00 70.69 153 LEU A C 1
ATOM 1177 O O . LEU A 1 153 ? 23.880 27.991 -19.149 1.00 70.69 153 LEU A O 1
ATOM 1181 N N . PRO A 1 154 ? 24.381 28.873 -17.119 1.00 75.94 154 PRO A N 1
ATOM 1182 C CA . PRO A 1 154 ? 24.031 30.235 -17.490 1.00 75.94 154 PRO A CA 1
ATOM 1183 C C . PRO A 1 154 ? 25.005 30.774 -18.545 1.00 75.94 154 PRO A C 1
ATOM 1185 O O . PRO A 1 154 ? 26.218 30.575 -18.480 1.00 75.94 154 PRO A O 1
ATOM 1188 N N . THR A 1 155 ? 24.462 31.468 -19.535 1.00 83.44 155 THR A N 1
ATOM 1189 C CA . THR A 1 155 ? 25.209 32.213 -20.548 1.00 83.44 155 THR A CA 1
ATOM 1190 C C . THR A 1 155 ? 25.895 33.434 -19.942 1.00 83.44 155 THR A C 1
ATOM 1192 O O . THR A 1 155 ? 25.530 33.925 -18.878 1.00 83.44 155 THR A O 1
ATOM 1195 N N . GLU A 1 156 ? 26.877 33.988 -20.648 1.00 82.75 156 GLU A N 1
ATOM 1196 C CA . GLU A 1 156 ? 27.629 35.160 -20.187 1.00 82.75 156 GLU A CA 1
ATOM 1197 C C . GLU A 1 156 ? 26.745 36.402 -19.977 1.00 82.75 156 GLU A C 1
ATOM 1199 O O . GLU A 1 156 ? 26.970 37.176 -19.049 1.00 82.75 156 GLU A O 1
ATOM 1204 N N . ALA A 1 157 ? 25.686 36.549 -20.779 1.00 82.69 157 ALA A N 1
ATOM 1205 C CA . ALA A 1 157 ? 24.685 37.597 -20.595 1.00 82.69 157 ALA A CA 1
ATOM 1206 C C . ALA A 1 157 ? 23.849 37.379 -19.322 1.00 82.69 157 ALA A C 1
ATOM 1208 O O . ALA A 1 157 ? 23.578 38.334 -18.596 1.00 82.69 157 ALA A O 1
ATOM 1209 N N . GLU A 1 158 ? 23.481 36.130 -19.018 1.00 77.31 158 GLU A N 1
ATOM 1210 C CA . GLU A 1 158 ? 22.813 35.773 -17.760 1.00 77.31 158 GLU A CA 1
ATOM 1211 C C . GLU A 1 158 ? 23.745 36.012 -16.563 1.00 77.31 158 GLU A C 1
ATOM 1213 O O . GLU A 1 158 ? 23.320 36.575 -15.559 1.00 77.31 158 GLU A O 1
ATOM 1218 N N . ILE A 1 159 ? 25.036 35.688 -16.687 1.00 84.06 159 ILE A N 1
ATOM 1219 C CA . ILE A 1 159 ? 26.036 35.949 -15.645 1.00 84.06 159 ILE A CA 1
ATOM 1220 C C . ILE A 1 159 ? 26.190 37.454 -15.406 1.00 84.06 159 ILE A C 1
ATOM 1222 O O . ILE A 1 159 ? 26.091 37.884 -14.262 1.00 84.06 159 ILE A O 1
ATOM 1226 N N . GLN A 1 160 ? 26.367 38.267 -16.453 1.00 87.00 160 GLN A N 1
ATOM 1227 C CA . GLN A 1 160 ? 26.484 39.725 -16.318 1.00 87.00 160 GLN A CA 1
ATOM 1228 C C . GLN A 1 160 ? 25.246 40.364 -15.687 1.00 87.00 160 GLN A C 1
ATOM 1230 O O . GLN A 1 160 ? 25.374 41.298 -14.897 1.00 87.00 160 GLN A O 1
ATOM 1235 N N . LEU A 1 161 ? 24.055 39.860 -16.014 1.00 80.19 161 LEU A N 1
ATOM 1236 C CA . LEU A 1 161 ? 22.803 40.337 -15.435 1.00 80.19 161 LEU A CA 1
ATOM 1237 C C . LEU A 1 161 ? 22.716 40.031 -13.929 1.00 80.19 161 LEU A C 1
ATOM 1239 O O . LEU A 1 161 ? 22.176 40.828 -13.163 1.00 80.19 161 LEU A O 1
ATOM 1243 N N . LEU A 1 162 ? 23.259 38.887 -13.504 1.00 76.94 162 LEU A N 1
ATOM 1244 C CA . LEU A 1 162 ? 23.234 38.411 -12.119 1.00 76.94 162 LEU A CA 1
ATOM 1245 C C . LEU A 1 162 ? 24.440 38.892 -11.286 1.00 76.94 162 LEU A C 1
ATOM 1247 O O . LEU A 1 162 ? 24.385 38.867 -10.056 1.00 76.94 162 LEU A O 1
ATOM 1251 N N . GLU A 1 163 ? 25.508 39.372 -11.928 1.00 86.44 163 GLU A N 1
ATOM 1252 C CA . GLU A 1 163 ? 26.778 39.769 -11.305 1.00 86.44 163 GLU A CA 1
ATOM 1253 C C . GLU A 1 163 ? 26.653 40.855 -10.219 1.00 86.44 163 GLU A C 1
ATOM 1255 O O . GLU A 1 163 ? 27.234 40.681 -9.144 1.00 86.44 163 GLU A O 1
ATOM 1260 N N . PRO A 1 164 ? 25.855 41.931 -10.396 1.00 89.56 164 PRO A N 1
ATOM 1261 C CA . PRO A 1 164 ? 25.654 42.935 -9.345 1.00 89.56 164 PRO A CA 1
ATOM 1262 C C . PRO A 1 164 ? 25.028 42.362 -8.065 1.00 89.56 164 PRO A C 1
ATOM 1264 O O . PRO A 1 164 ? 25.146 42.949 -6.990 1.00 89.56 164 PRO A O 1
ATOM 1267 N N . TYR A 1 165 ? 24.374 41.205 -8.178 1.00 78.06 165 TYR A N 1
ATOM 1268 C CA . TYR A 1 165 ? 23.717 40.496 -7.088 1.00 78.06 165 TYR A CA 1
ATOM 1269 C C . TYR A 1 165 ? 24.541 39.303 -6.590 1.00 78.06 165 TYR A C 1
ATOM 1271 O O . TYR A 1 165 ? 24.106 38.628 -5.664 1.00 78.06 165 TYR A O 1
ATOM 1279 N N . ARG A 1 166 ? 25.740 39.043 -7.137 1.00 83.94 166 ARG A N 1
ATOM 1280 C CA . ARG A 1 166 ? 26.542 37.842 -6.834 1.00 83.94 166 ARG A CA 1
ATOM 1281 C C . ARG A 1 166 ? 26.823 37.656 -5.343 1.00 83.94 166 ARG A C 1
ATOM 1283 O O . ARG A 1 166 ? 26.786 36.534 -4.860 1.00 83.94 166 ARG A O 1
ATOM 1290 N N . ALA A 1 167 ? 27.056 38.740 -4.603 1.00 79.69 167 ALA A N 1
ATOM 1291 C CA . ALA A 1 167 ? 27.269 38.680 -3.153 1.00 79.69 167 ALA A CA 1
ATOM 1292 C C . ALA A 1 167 ? 25.996 38.324 -2.349 1.00 79.69 167 ALA A C 1
ATOM 1294 O O . ALA A 1 167 ? 26.087 38.050 -1.156 1.00 79.69 167 ALA A O 1
ATOM 1295 N N . GLN A 1 168 ? 24.821 38.364 -2.988 1.00 62.38 168 GLN A N 1
ATOM 1296 C CA . GLN A 1 168 ? 23.495 38.115 -2.407 1.00 62.38 168 GLN A CA 1
ATOM 1297 C C . GLN A 1 168 ? 22.830 36.832 -2.945 1.00 62.38 168 GLN A C 1
ATOM 1299 O O . GLN A 1 168 ? 21.789 36.432 -2.428 1.00 62.38 168 GLN A O 1
ATOM 1304 N N . LEU A 1 169 ? 23.395 36.200 -3.978 1.00 60.69 169 LEU A N 1
ATOM 1305 C CA . LEU A 1 169 ? 22.878 34.982 -4.605 1.00 60.69 169 LEU A CA 1
ATOM 1306 C C . LEU A 1 169 ? 23.679 33.760 -4.142 1.00 60.69 169 LEU A C 1
ATOM 1308 O O . LEU A 1 169 ? 24.874 33.859 -3.868 1.00 60.69 169 LEU A O 1
ATOM 1312 N N . ASP A 1 170 ? 23.028 32.597 -4.073 1.00 60.53 170 ASP A N 1
ATOM 1313 C CA . ASP A 1 170 ? 23.718 31.335 -3.790 1.00 60.53 170 ASP A CA 1
ATOM 1314 C C . ASP A 1 170 ? 24.754 31.062 -4.900 1.00 60.53 170 ASP A C 1
ATOM 1316 O O . ASP A 1 170 ? 24.402 31.155 -6.082 1.00 60.53 170 ASP A O 1
ATOM 1320 N N . PRO A 1 171 ? 26.017 30.723 -4.577 1.00 75.88 171 PRO A N 1
ATOM 1321 C CA . PRO A 1 171 ? 27.019 30.373 -5.583 1.00 75.88 171 PRO A CA 1
ATOM 1322 C C . PRO A 1 171 ? 26.549 29.309 -6.590 1.00 75.88 171 PRO A C 1
ATOM 1324 O O . PRO A 1 171 ? 26.978 29.338 -7.744 1.00 75.88 171 PRO A O 1
ATOM 1327 N N . ALA A 1 172 ? 25.634 28.419 -6.189 1.00 66.06 172 ALA A N 1
ATOM 1328 C CA . ALA A 1 172 ? 25.027 27.400 -7.041 1.00 66.06 172 ALA A CA 1
ATOM 1329 C C . ALA A 1 172 ? 24.164 27.964 -8.188 1.00 66.06 172 ALA A C 1
ATOM 1331 O O . ALA A 1 172 ? 23.995 27.282 -9.193 1.00 66.06 172 ALA A O 1
ATOM 1332 N N . VAL A 1 173 ? 23.676 29.211 -8.100 1.00 69.12 173 VAL A N 1
ATOM 1333 C CA . VAL A 1 173 ? 22.920 29.899 -9.176 1.00 69.12 173 VAL A CA 1
ATOM 1334 C C . VAL A 1 173 ? 23.760 30.072 -10.444 1.00 69.12 173 VAL A C 1
ATOM 1336 O O . VAL A 1 173 ? 23.231 30.141 -11.549 1.00 69.12 173 VAL A O 1
ATOM 1339 N N . PHE A 1 174 ? 25.081 30.119 -10.288 1.00 80.69 174 PHE A N 1
ATOM 1340 C CA . PHE A 1 174 ? 26.028 30.199 -11.396 1.00 80.69 174 PHE A CA 1
ATOM 1341 C C . PHE A 1 174 ? 26.524 28.811 -11.852 1.00 80.69 174 PHE A C 1
ATOM 1343 O O . PHE A 1 174 ? 27.387 28.729 -12.724 1.00 80.69 174 PHE A O 1
ATOM 1350 N N . GLY A 1 175 ? 25.999 27.737 -11.251 1.00 67.94 175 GLY A N 1
ATOM 1351 C CA . GLY A 1 175 ? 26.237 26.332 -11.591 1.00 67.94 175 GLY A CA 1
ATOM 1352 C C . GLY A 1 175 ? 25.006 25.661 -12.218 1.00 67.94 175 GLY A C 1
ATOM 1353 O O . GLY A 1 175 ? 24.097 26.334 -12.697 1.00 67.94 175 GLY A O 1
ATOM 1354 N N . SER A 1 176 ? 24.979 24.324 -12.258 1.00 53.47 176 SER A N 1
ATOM 1355 C CA . SER A 1 176 ? 23.857 23.549 -12.816 1.00 53.47 176 SER A CA 1
ATOM 1356 C C . SER A 1 176 ? 22.625 23.507 -11.888 1.00 53.47 176 SER A C 1
ATOM 1358 O O . SER A 1 176 ? 22.743 23.640 -10.672 1.00 53.47 176 SER A O 1
ATOM 1360 N N . GLN A 1 177 ? 21.428 23.312 -12.463 1.00 49.47 177 GLN A N 1
ATOM 1361 C CA . GLN A 1 177 ? 20.136 23.331 -11.747 1.00 49.47 177 GLN A CA 1
ATOM 1362 C C . GLN A 1 177 ? 19.960 22.204 -10.704 1.00 49.47 177 GLN A C 1
ATOM 1364 O O . GLN A 1 177 ? 20.372 21.071 -10.944 1.00 49.47 177 GLN A O 1
ATOM 1369 N N . VAL A 1 178 ? 19.252 22.494 -9.597 1.00 42.78 178 VAL A N 1
ATOM 1370 C CA . VAL A 1 178 ? 18.750 21.522 -8.593 1.00 42.78 178 VAL A CA 1
ATOM 1371 C C . VAL A 1 178 ? 17.390 21.982 -8.018 1.00 42.78 178 VAL A C 1
ATOM 1373 O O . VAL A 1 178 ? 17.172 23.180 -7.861 1.00 42.78 178 VAL A O 1
ATOM 1376 N N . GLU A 1 179 ? 16.509 21.038 -7.641 1.00 37.03 179 GLU A N 1
ATOM 1377 C CA . GLU A 1 179 ? 15.157 21.227 -7.047 1.00 37.03 179 GLU A CA 1
ATOM 1378 C C . GLU A 1 179 ? 14.870 20.164 -5.949 1.00 37.03 179 GLU A C 1
ATOM 1380 O O . GLU A 1 179 ? 15.383 19.056 -6.083 1.00 37.03 179 GLU A O 1
ATOM 1385 N N . GLN A 1 180 ? 14.063 20.287 -4.867 1.00 37.97 180 GLN A N 1
ATOM 1386 C CA . GLN A 1 180 ? 13.128 21.249 -4.191 1.00 37.97 180 GLN A CA 1
ATOM 1387 C C . GLN A 1 180 ? 12.879 20.709 -2.742 1.00 37.97 180 GLN A C 1
ATOM 1389 O O . GLN A 1 180 ? 13.095 19.500 -2.586 1.00 37.97 180 GLN A O 1
ATOM 1394 N N . PRO A 1 181 ? 12.422 21.439 -1.664 1.00 37.88 181 PRO A N 1
ATOM 1395 C CA . PRO A 1 181 ? 10.968 21.443 -1.281 1.00 37.88 181 PRO A CA 1
ATOM 1396 C C . PRO A 1 181 ? 10.419 22.479 -0.208 1.00 37.88 181 PRO A C 1
ATOM 1398 O O . PRO A 1 181 ? 11.163 23.023 0.604 1.00 37.88 181 PRO A O 1
ATOM 1401 N N . LYS A 1 182 ? 9.065 22.537 -0.050 1.00 44.28 182 LYS A N 1
ATOM 1402 C CA . LYS A 1 182 ? 8.218 22.675 1.202 1.00 44.28 182 LYS A CA 1
ATOM 1403 C C . LYS A 1 182 ? 7.376 23.940 1.511 1.00 44.28 182 LYS A C 1
ATOM 1405 O O . LYS A 1 182 ? 7.588 25.051 1.057 1.00 44.28 182 LYS A O 1
ATOM 1410 N N . THR A 1 183 ? 6.402 23.671 2.398 1.00 49.16 183 THR A N 1
ATOM 1411 C CA . THR A 1 183 ? 5.416 24.508 3.106 1.00 49.16 183 THR A CA 1
ATOM 1412 C C . THR A 1 183 ? 6.009 25.661 3.932 1.00 49.16 183 THR A C 1
ATOM 1414 O O . THR A 1 183 ? 6.752 25.370 4.873 1.00 49.16 183 THR A O 1
ATOM 1417 N N . ARG A 1 184 ? 5.597 26.914 3.653 1.00 45.72 184 ARG A N 1
ATOM 1418 C CA . ARG A 1 184 ? 5.501 28.142 4.510 1.00 45.72 184 ARG A CA 1
ATOM 1419 C C . ARG A 1 184 ? 5.636 29.391 3.593 1.00 45.72 184 ARG A C 1
ATOM 1421 O O . ARG A 1 184 ? 6.096 29.229 2.473 1.00 45.72 184 ARG A O 1
ATOM 1428 N N . PRO A 1 185 ? 5.529 30.630 4.106 1.00 44.62 185 PRO A N 1
ATOM 1429 C CA . PRO A 1 185 ? 4.385 31.455 4.556 1.00 44.62 185 PRO A CA 1
ATOM 1430 C C . PRO A 1 185 ? 3.587 32.106 3.385 1.00 44.62 185 PRO A C 1
ATOM 1432 O O . PRO A 1 185 ? 4.016 31.960 2.245 1.00 44.62 185 PRO A O 1
ATOM 1435 N N . PRO A 1 186 ? 2.445 32.815 3.610 1.00 43.09 186 PRO A N 1
ATOM 1436 C CA . PRO A 1 186 ? 2.036 33.538 4.828 1.00 43.09 186 PRO A CA 1
ATOM 1437 C C . PRO A 1 186 ? 1.007 32.834 5.743 1.00 43.09 186 PRO A C 1
ATOM 1439 O O . PRO A 1 186 ? 0.193 33.498 6.375 1.00 43.09 186 PRO A O 1
ATOM 1442 N N . SER A 1 187 ? 1.029 31.506 5.896 1.00 48.56 187 SER A N 1
ATOM 1443 C CA . SER A 1 187 ? 0.202 30.805 6.908 1.00 48.56 187 SER A CA 1
ATOM 1444 C C . SER A 1 187 ? 1.031 29.848 7.772 1.00 48.56 187 SER A C 1
ATOM 1446 O O . SER A 1 187 ? 1.985 29.246 7.276 1.00 48.56 187 SER A O 1
ATOM 1448 N N . SER A 1 188 ? 0.674 29.682 9.059 1.00 51.84 188 SER A N 1
ATOM 1449 C CA . SER A 1 188 ? 1.363 28.767 9.989 1.00 51.84 188 SER A CA 1
ATOM 1450 C C . SER A 1 188 ? 0.409 27.843 10.762 1.00 51.84 188 SER A C 1
ATOM 1452 O O . SER A 1 188 ? -0.637 28.261 11.250 1.00 51.84 188 SER A O 1
ATOM 1454 N N . LEU A 1 189 ? 0.834 26.589 10.943 1.00 52.22 189 LEU A N 1
ATOM 1455 C CA . LEU A 1 189 ? 0.178 25.537 11.737 1.00 52.22 189 LEU A CA 1
ATOM 1456 C C . LEU A 1 189 ? 0.068 25.877 13.241 1.00 52.22 189 LEU A C 1
ATOM 1458 O O . LEU A 1 189 ? -0.705 25.261 13.966 1.00 52.22 189 LEU A O 1
ATOM 1462 N N . ARG A 1 190 ? 0.836 26.862 13.723 1.00 49.00 190 ARG A N 1
ATOM 1463 C CA . ARG A 1 190 ? 0.997 27.158 15.155 1.00 49.00 190 ARG A CA 1
ATOM 1464 C C . ARG A 1 190 ? -0.141 28.001 15.742 1.00 49.00 190 ARG A C 1
ATOM 1466 O O . ARG A 1 190 ? -0.384 27.914 16.938 1.00 49.00 190 ARG A O 1
ATOM 1473 N N . GLN A 1 191 ? -0.862 28.770 14.924 1.00 47.44 191 GLN A N 1
ATOM 1474 C CA . GLN A 1 191 ? -2.013 29.563 15.391 1.00 47.44 191 GLN A CA 1
ATOM 1475 C C . GLN A 1 191 ? -3.267 28.712 15.632 1.00 47.44 191 GLN A C 1
ATOM 1477 O O . GLN A 1 191 ? -4.036 29.005 16.538 1.00 47.44 191 GLN A O 1
ATOM 1482 N N . ASN A 1 192 ? -3.423 27.599 14.917 1.00 40.88 192 ASN A N 1
ATOM 1483 C CA . ASN A 1 192 ? -4.599 26.732 15.042 1.00 40.88 192 ASN A CA 1
ATOM 1484 C C . ASN A 1 192 ? -4.563 25.798 16.265 1.00 40.88 192 ASN A C 1
ATOM 1486 O O . ASN A 1 192 ? -5.560 25.154 16.570 1.00 40.88 192 ASN A O 1
ATOM 1490 N N . LEU A 1 193 ? -3.431 25.705 16.968 1.00 46.38 193 LEU A N 1
ATOM 1491 C CA . LEU A 1 193 ? -3.238 24.754 18.070 1.00 46.38 193 LEU A CA 1
ATOM 1492 C C . LEU A 1 193 ? -3.362 25.388 19.468 1.00 46.38 193 LEU A C 1
ATOM 1494 O O . LEU A 1 193 ? -3.415 24.659 20.454 1.00 46.38 193 LEU A O 1
ATOM 1498 N N . SER A 1 194 ? -3.446 26.719 19.578 1.00 45.12 194 SER A N 1
ATOM 1499 C CA . SER A 1 194 ? -3.528 27.415 20.876 1.00 45.12 194 SER A CA 1
ATOM 1500 C C . SER A 1 194 ? -4.958 27.595 21.408 1.00 45.12 194 SER A C 1
ATOM 1502 O O . SER A 1 194 ? -5.132 27.761 22.611 1.00 45.12 194 SER A O 1
ATOM 1504 N N . GLU A 1 195 ? -5.977 27.532 20.548 1.00 42.84 195 GLU A N 1
ATOM 1505 C CA . GLU A 1 195 ? -7.397 27.641 20.932 1.00 42.84 195 GLU A CA 1
ATOM 1506 C C . GLU A 1 195 ? -7.939 26.309 21.496 1.00 42.84 195 GLU A C 1
ATOM 1508 O O . GLU A 1 195 ? -8.802 26.276 22.368 1.00 42.84 195 GLU A O 1
ATOM 1513 N N . ALA A 1 196 ? -7.383 25.181 21.040 1.00 37.25 196 ALA A N 1
ATOM 1514 C CA . ALA A 1 196 ? -7.908 23.844 21.320 1.00 37.25 196 ALA A CA 1
ATOM 1515 C C . ALA A 1 196 ? -7.618 23.333 22.745 1.00 37.25 196 ALA A C 1
ATOM 1517 O O . ALA A 1 196 ? -8.364 22.509 23.268 1.00 37.25 196 ALA A O 1
ATOM 1518 N N . MET A 1 197 ? -6.562 23.823 23.403 1.00 41.00 197 MET A N 1
ATOM 1519 C CA . MET A 1 197 ? -6.177 23.363 24.747 1.00 41.00 197 MET A CA 1
ATOM 1520 C C . MET A 1 197 ? -6.957 24.034 25.887 1.00 41.00 197 MET A C 1
ATOM 1522 O O . MET A 1 197 ? -6.904 23.560 27.018 1.00 41.00 197 MET A O 1
ATOM 1526 N N . LYS A 1 198 ? -7.718 25.098 25.611 1.00 44.62 198 LYS A N 1
ATOM 1527 C CA . LYS A 1 198 ? -8.498 25.815 26.632 1.00 44.62 198 LYS A CA 1
ATOM 1528 C C . LYS A 1 198 ? -9.799 25.088 27.017 1.00 44.62 198 LYS A C 1
ATOM 1530 O O . LYS A 1 198 ? -10.274 25.239 28.132 1.00 44.62 198 LYS A O 1
ATOM 1535 N N . LEU A 1 199 ? -10.329 24.253 26.122 1.00 41.69 199 LEU A N 1
ATOM 1536 C CA . LEU A 1 199 ? -11.697 23.715 26.186 1.00 41.69 199 LEU A CA 1
ATOM 1537 C C . LEU A 1 199 ? -11.836 22.371 26.924 1.00 41.69 199 LEU A C 1
ATOM 1539 O O . LEU A 1 199 ? -12.943 21.965 27.258 1.00 41.69 199 LEU A O 1
ATOM 1543 N N . PHE A 1 200 ? -10.735 21.669 27.208 1.00 38.91 200 PHE A N 1
ATOM 1544 C CA . PHE A 1 200 ? -10.787 20.342 27.845 1.00 38.91 200 PHE A CA 1
ATOM 1545 C C . PHE A 1 200 ? -10.682 20.378 29.370 1.00 38.91 200 PHE A C 1
ATOM 1547 O O . PHE A 1 200 ? -11.195 19.490 30.049 1.00 38.91 200 PHE A O 1
ATOM 1554 N N . ALA A 1 201 ? -10.072 21.425 29.924 1.00 47.19 201 ALA A N 1
ATOM 1555 C CA 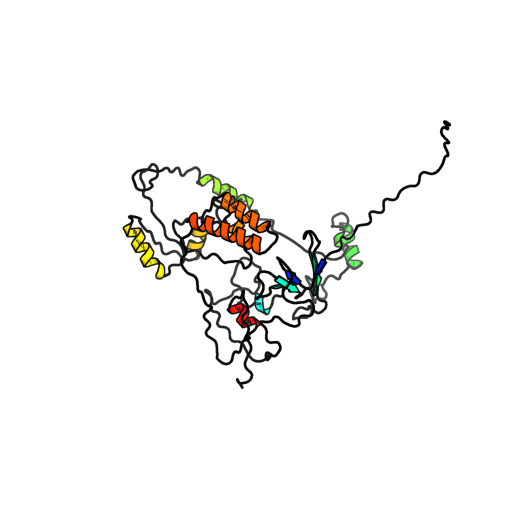. ALA A 1 201 ? -9.990 21.608 31.371 1.00 47.19 201 ALA A CA 1
ATOM 1556 C C . ALA A 1 201 ? -11.352 21.974 32.001 1.00 47.19 201 ALA A C 1
ATOM 1558 O O . ALA A 1 201 ? -11.542 21.802 33.201 1.00 47.19 201 ALA A O 1
ATOM 1559 N N . GLU A 1 202 ? -12.318 22.425 31.198 1.00 46.84 202 GLU A N 1
ATOM 1560 C CA . GLU A 1 202 ? -13.633 22.896 31.648 1.00 46.84 202 GLU A CA 1
ATOM 1561 C C . GLU A 1 202 ? -14.667 21.762 31.878 1.00 46.84 202 GLU A C 1
ATOM 1563 O O . GLU A 1 202 ? -15.793 22.051 32.277 1.00 46.84 202 GLU A O 1
ATOM 1568 N N . ALA A 1 203 ? -14.331 20.476 31.663 1.00 43.66 203 ALA A N 1
ATOM 1569 C CA . ALA A 1 203 ? -15.354 19.438 31.422 1.00 43.66 203 ALA A CA 1
ATOM 1570 C C . ALA A 1 203 ? -15.592 18.326 32.493 1.00 43.66 203 ALA A C 1
ATOM 1572 O O . ALA A 1 203 ? -16.576 17.619 32.359 1.00 43.66 203 ALA A O 1
ATOM 1573 N N . GLY A 1 204 ? -14.771 18.154 33.543 1.00 52.38 204 GLY A N 1
ATOM 1574 C CA . GLY A 1 204 ? -14.930 17.279 34.754 1.00 52.38 204 GLY A CA 1
ATOM 1575 C C . GLY A 1 204 ? -15.938 16.084 34.853 1.00 52.38 204 GLY A C 1
ATOM 1576 O O . GLY A 1 204 ? -17.098 16.291 35.208 1.00 52.38 204 GLY A O 1
ATOM 1577 N N . TRP A 1 205 ? -15.478 14.812 34.768 1.00 46.12 205 TRP A N 1
ATOM 1578 C CA . TRP A 1 205 ? -16.316 13.569 34.796 1.00 46.12 205 TRP A CA 1
ATOM 1579 C C . TRP A 1 205 ? -15.724 12.341 35.610 1.00 46.12 205 TRP A C 1
ATOM 1581 O O . TRP A 1 205 ? -14.521 12.120 35.484 1.00 46.12 205 TRP A O 1
ATOM 1591 N N . HIS A 1 206 ? -16.523 11.509 36.373 1.00 49.78 206 HIS A N 1
ATOM 1592 C CA . HIS A 1 206 ? -16.109 10.311 37.236 1.00 49.78 206 HIS A CA 1
ATOM 1593 C C . HIS A 1 206 ? -17.176 9.206 37.664 1.00 49.78 206 HIS A C 1
ATOM 1595 O O . HIS A 1 206 ? -18.195 9.582 38.187 1.00 49.78 206 HIS A O 1
ATOM 1601 N N . ASN A 1 207 ? -16.951 7.872 37.642 1.00 40.62 207 ASN A N 1
ATOM 1602 C CA . ASN A 1 207 ? -17.916 6.692 37.705 1.00 40.62 207 ASN A CA 1
ATOM 1603 C C . ASN A 1 207 ? -18.878 6.332 38.967 1.00 40.62 207 ASN A C 1
ATOM 1605 O O . ASN A 1 207 ? -18.451 6.585 40.089 1.00 40.62 207 ASN A O 1
ATOM 1609 N N . THR A 1 208 ? -20.105 5.680 38.847 1.00 43.69 208 THR A N 1
ATOM 1610 C CA . THR A 1 208 ? -21.162 5.254 39.878 1.00 43.69 208 THR A CA 1
ATOM 1611 C C . THR A 1 208 ? -22.349 4.293 39.406 1.00 43.69 208 THR A C 1
ATOM 1613 O O . THR A 1 208 ? -22.781 4.404 38.280 1.00 43.69 208 THR A O 1
ATOM 1616 N N . ASP A 1 209 ? -22.977 3.430 40.253 1.00 41.31 209 ASP A N 1
ATOM 1617 C CA . ASP A 1 209 ? -24.298 2.686 40.146 1.00 41.31 209 ASP A CA 1
ATOM 1618 C C . ASP A 1 209 ? -24.646 1.706 38.985 1.00 41.31 209 ASP A C 1
ATOM 1620 O O . ASP A 1 209 ? -25.662 1.865 38.294 1.00 41.31 209 ASP A O 1
ATOM 1624 N N . GLY A 1 210 ? -23.882 0.611 38.832 1.00 51.56 210 GLY A N 1
ATOM 1625 C CA . GLY A 1 210 ? -24.237 -0.611 38.059 1.00 51.56 210 GLY A CA 1
ATOM 1626 C C . GLY A 1 210 ? -24.353 -0.446 36.536 1.00 51.56 210 GLY A C 1
ATOM 1627 O O . GLY A 1 210 ? -24.296 -1.395 35.763 1.00 51.56 210 GLY A O 1
ATOM 1628 N N . VAL A 1 211 ? -24.454 0.797 36.125 1.00 41.06 211 VAL A N 1
ATOM 1629 C CA . VAL A 1 211 ? -24.143 1.361 34.844 1.00 41.06 211 VAL A CA 1
ATOM 1630 C C . VAL A 1 211 ? -22.861 2.154 35.082 1.00 41.06 211 VAL A C 1
ATOM 1632 O O . VAL A 1 211 ? -22.652 2.659 36.178 1.00 41.06 211 VAL A O 1
ATOM 1635 N N . LEU A 1 212 ? -21.963 2.243 34.111 1.00 44.22 212 LEU A N 1
ATOM 1636 C CA . LEU A 1 212 ? -20.823 3.140 34.267 1.00 44.22 212 LEU A CA 1
ATOM 1637 C C . LEU A 1 212 ? -21.364 4.579 34.291 1.00 44.22 212 LEU A C 1
ATOM 1639 O O . LEU A 1 212 ? -21.934 4.998 33.285 1.00 44.22 212 LEU A O 1
ATOM 1643 N N . ARG A 1 213 ? -21.240 5.309 35.408 1.00 56.00 213 ARG A N 1
ATOM 1644 C CA . ARG A 1 213 ? -21.823 6.656 35.521 1.00 56.00 213 ARG A CA 1
ATOM 1645 C C . ARG A 1 213 ? -20.920 7.725 36.040 1.00 56.00 213 ARG A C 1
ATOM 1647 O O . ARG A 1 213 ? -20.457 7.624 37.143 1.00 56.00 213 ARG A O 1
ATOM 1654 N N . ASN A 1 214 ? -20.735 8.822 35.338 1.00 50.75 214 ASN A N 1
ATOM 1655 C CA . ASN A 1 214 ? -19.963 9.923 35.908 1.00 50.75 214 ASN A CA 1
ATOM 1656 C C . ASN A 1 214 ? -20.577 10.500 37.230 1.00 50.75 214 ASN A C 1
ATOM 1658 O O . ASN A 1 214 ? -21.642 10.070 37.663 1.00 50.75 214 ASN A O 1
ATOM 1662 N N . SER A 1 215 ? -19.959 11.507 37.870 1.00 51.22 215 SER A N 1
ATOM 1663 C CA . SER A 1 215 ? -20.256 11.927 39.256 1.00 51.22 215 SER A CA 1
ATOM 1664 C C . SER A 1 215 ? -21.614 12.626 39.406 1.00 51.22 215 SER A C 1
ATOM 1666 O O . SER A 1 215 ? -21.951 13.122 40.479 1.00 51.22 215 SER A O 1
ATOM 1668 N N . LYS A 1 216 ? -22.391 12.654 38.316 1.00 53.47 216 LYS A N 1
ATOM 1669 C CA . LYS A 1 216 ? -23.771 13.124 38.185 1.00 53.47 216 LYS A CA 1
ATOM 1670 C C . LYS A 1 216 ? -24.785 11.979 37.999 1.00 53.47 216 LYS A C 1
ATOM 1672 O O . LYS A 1 216 ? -25.981 12.248 37.967 1.00 53.47 216 LYS A O 1
ATOM 1677 N N . GLY A 1 217 ? -24.345 10.724 37.870 1.00 52.41 217 GLY A N 1
ATOM 1678 C CA . GLY A 1 217 ? -25.212 9.547 37.749 1.00 52.41 217 GLY A CA 1
ATOM 1679 C C . GLY A 1 217 ? -25.691 9.197 36.327 1.00 52.41 217 GLY A C 1
ATOM 1680 O O . GLY A 1 217 ? -26.759 8.607 36.191 1.00 52.41 217 GLY A O 1
ATOM 1681 N N . GLU A 1 218 ? -24.949 9.502 35.258 1.00 56.38 218 GLU A N 1
ATOM 1682 C CA . GLU A 1 218 ? -25.350 9.272 33.844 1.00 56.38 218 GLU A CA 1
ATOM 1683 C C . GLU A 1 218 ? -24.932 7.917 33.246 1.00 56.38 218 GLU A C 1
ATOM 1685 O O . GLU A 1 218 ? -23.854 7.450 33.535 1.00 56.38 218 GLU A O 1
ATOM 1690 N N . ALA A 1 219 ? -25.729 7.288 32.376 1.00 55.81 219 ALA A N 1
ATOM 1691 C CA . ALA A 1 219 ? -25.544 5.888 31.966 1.00 55.81 219 ALA A CA 1
ATOM 1692 C C . ALA A 1 219 ? -24.441 5.583 30.906 1.00 55.81 219 ALA A C 1
ATOM 1694 O O . ALA A 1 219 ? -24.144 6.417 30.062 1.00 55.81 219 ALA A O 1
ATOM 1695 N N . PHE A 1 220 ? -23.913 4.347 30.891 1.00 50.06 220 PHE A N 1
ATOM 1696 C CA . PHE A 1 220 ? -22.998 3.771 29.896 1.00 50.06 220 PHE A CA 1
ATOM 1697 C C . PHE A 1 220 ? -23.777 3.360 28.649 1.00 50.06 220 PHE A C 1
ATOM 1699 O O . PHE A 1 220 ? -24.463 2.334 28.614 1.00 50.06 220 PHE A O 1
ATOM 1706 N N . GLU A 1 221 ? -23.691 4.211 27.642 1.00 72.81 221 GLU A N 1
ATOM 1707 C CA . GLU A 1 221 ? -24.335 4.077 26.343 1.00 72.81 221 GLU A CA 1
ATOM 1708 C C . GLU A 1 221 ? -23.267 3.791 25.280 1.00 72.81 221 GLU A C 1
ATOM 1710 O O . GLU A 1 221 ? -22.116 4.174 25.461 1.00 72.81 221 GLU A O 1
ATOM 1715 N N . ILE A 1 222 ? -23.640 3.118 24.184 1.00 66.19 222 ILE A N 1
ATOM 1716 C CA . ILE A 1 222 ? -22.741 2.885 23.042 1.00 66.19 222 ILE A CA 1
ATOM 1717 C C . ILE A 1 222 ? -23.345 3.542 21.794 1.00 66.19 222 ILE A C 1
ATOM 1719 O O . ILE A 1 222 ? -24.400 3.127 21.295 1.00 66.19 222 ILE A O 1
ATOM 1723 N N . GLU A 1 223 ? -22.673 4.570 21.278 1.00 72.25 223 GLU A N 1
ATOM 1724 C CA . GLU A 1 223 ? -22.934 5.195 19.986 1.00 72.25 223 GLU A CA 1
ATOM 1725 C C . GLU A 1 223 ? -22.247 4.411 18.854 1.00 72.25 223 GLU A C 1
ATOM 1727 O O . GLU A 1 223 ? -21.029 4.209 18.8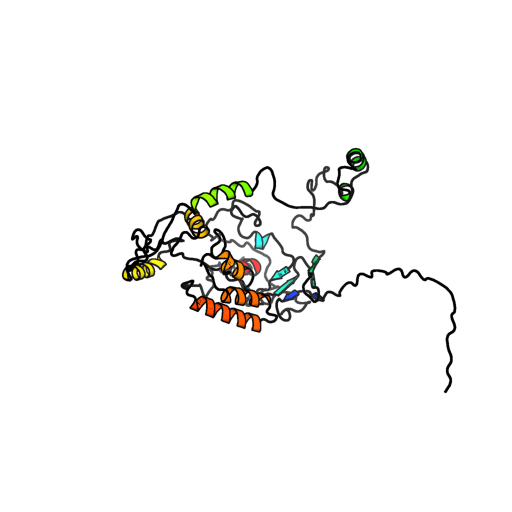26 1.00 72.25 223 GLU A O 1
ATOM 1732 N N . LEU A 1 224 ? -23.059 3.972 17.890 1.00 69.56 224 LEU A N 1
ATOM 1733 C CA . LEU A 1 224 ? -22.623 3.198 16.727 1.00 69.56 224 LEU A CA 1
ATOM 1734 C C . LEU A 1 224 ? -22.213 4.143 15.586 1.00 69.56 224 LEU A C 1
ATOM 1736 O O . LEU A 1 224 ? -23.017 4.983 15.176 1.00 69.56 224 LEU A O 1
ATOM 1740 N N . THR A 1 225 ? -21.003 3.978 15.042 1.00 66.38 225 THR A N 1
ATOM 1741 C CA . THR A 1 225 ? -20.460 4.811 13.945 1.00 66.38 225 THR A CA 1
ATOM 1742 C C . THR A 1 225 ? -19.849 3.936 12.838 1.00 66.38 225 THR A C 1
ATOM 1744 O O . THR A 1 225 ? -19.289 2.878 13.119 1.00 66.38 225 THR A O 1
ATOM 1747 N N . GLY A 1 226 ? -19.937 4.352 11.570 1.00 57.69 226 GLY A N 1
ATOM 1748 C CA . GLY A 1 226 ? -19.382 3.613 10.425 1.00 57.69 226 GLY A CA 1
ATOM 1749 C C . GLY A 1 226 ? -20.426 2.905 9.554 1.00 57.69 226 GLY A C 1
ATOM 1750 O O . GLY A 1 226 ? -21.577 2.716 9.947 1.00 57.69 226 GLY A O 1
ATOM 1751 N N . ALA A 1 227 ? -20.011 2.548 8.331 1.00 46.69 227 ALA A N 1
ATOM 1752 C CA . ALA A 1 227 ? -20.887 2.130 7.236 1.00 46.69 227 ALA A CA 1
ATOM 1753 C C . ALA A 1 227 ? -21.941 1.094 7.666 1.00 46.69 227 ALA A C 1
ATOM 1755 O O . ALA A 1 227 ? -21.648 -0.065 7.969 1.00 46.69 227 ALA A O 1
ATOM 1756 N N . SER A 1 228 ? -23.192 1.543 7.646 1.00 48.22 228 SER A N 1
ATOM 1757 C CA . SER A 1 228 ? -24.394 0.790 7.967 1.00 48.22 228 SER A CA 1
ATOM 1758 C C . SER A 1 228 ? -24.687 -0.251 6.885 1.00 48.22 228 SER A C 1
ATOM 1760 O O . SER A 1 228 ? -25.349 0.006 5.883 1.00 48.22 228 SER A O 1
ATOM 1762 N N . GLY A 1 229 ? -24.190 -1.469 7.095 1.00 52.12 229 GLY A N 1
ATOM 1763 C CA . GLY A 1 229 ? -24.659 -2.658 6.388 1.00 52.12 229 GLY A CA 1
ATOM 1764 C C . GLY A 1 229 ? -25.729 -3.389 7.199 1.00 52.12 229 GLY A C 1
ATOM 1765 O O . GLY A 1 229 ? -25.614 -3.505 8.418 1.00 52.12 229 GLY A O 1
ATOM 1766 N N . SER A 1 230 ? -26.732 -3.964 6.527 1.00 54.34 230 SER A N 1
ATOM 1767 C CA . SER A 1 230 ? -27.809 -4.779 7.129 1.00 54.34 230 SER A CA 1
ATOM 1768 C C . SER A 1 230 ? -27.328 -5.987 7.955 1.00 54.34 230 SER A C 1
ATOM 1770 O O . SER A 1 230 ? -28.120 -6.630 8.639 1.00 54.34 230 SER A O 1
ATOM 1772 N N . LEU A 1 231 ? -26.032 -6.297 7.915 1.00 58.62 231 LEU A N 1
ATOM 1773 C CA . LEU A 1 231 ? -25.429 -7.490 8.497 1.00 58.62 231 LEU A CA 1
ATOM 1774 C C . LEU A 1 231 ? -25.099 -7.372 9.999 1.00 58.62 231 LEU A C 1
ATOM 1776 O O . LEU A 1 231 ? -24.868 -8.398 10.632 1.00 58.62 231 LEU A O 1
ATOM 1780 N N . LEU A 1 232 ? -25.093 -6.167 10.590 1.00 65.44 232 LEU A N 1
ATOM 1781 C CA . LEU A 1 232 ? -24.824 -5.976 12.031 1.00 65.44 232 LEU A CA 1
ATOM 1782 C C . LEU A 1 232 ? -26.090 -6.019 12.908 1.00 65.44 232 LEU A C 1
ATOM 1784 O O . LEU A 1 232 ? -25.996 -6.037 14.134 1.00 65.44 232 LEU A O 1
ATOM 1788 N N . GLY A 1 233 ? -27.283 -6.092 12.304 1.00 68.88 233 GLY A N 1
ATOM 1789 C CA . GLY A 1 233 ? -28.559 -6.026 13.028 1.00 68.88 233 GLY A CA 1
ATOM 1790 C C . GLY A 1 233 ? -28.743 -7.127 14.081 1.00 68.88 233 GLY A C 1
ATOM 1791 O O . GLY A 1 233 ? -29.199 -6.851 15.189 1.00 68.88 233 GLY A O 1
ATOM 1792 N N . ALA A 1 234 ? -28.325 -8.361 13.780 1.00 65.19 234 ALA A N 1
ATOM 1793 C CA . ALA A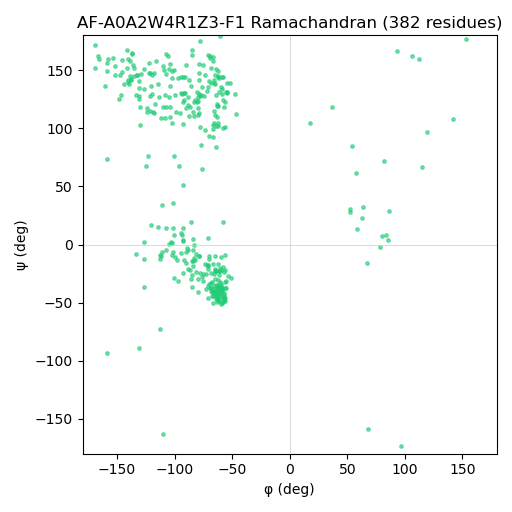 1 234 ? -28.395 -9.474 14.732 1.00 65.19 234 ALA A CA 1
ATOM 1794 C C . ALA A 1 234 ? -27.437 -9.295 15.926 1.00 65.19 234 ALA A C 1
ATOM 1796 O O . ALA A 1 234 ? -27.753 -9.700 17.043 1.00 65.19 234 ALA A O 1
ATOM 1797 N N . TYR A 1 235 ? -26.288 -8.649 15.707 1.00 67.25 235 TYR A N 1
ATOM 1798 C CA . TYR A 1 235 ? -25.317 -8.354 16.758 1.00 67.25 235 TYR A CA 1
ATOM 1799 C C . TYR A 1 235 ? -25.843 -7.269 17.710 1.00 67.25 235 TYR A C 1
ATOM 1801 O O . TYR A 1 235 ? -25.848 -7.454 18.926 1.00 67.25 235 TYR A O 1
ATOM 1809 N N . TYR A 1 236 ? -26.402 -6.188 17.161 1.00 74.06 236 TYR A N 1
ATOM 1810 C CA . TYR A 1 236 ? -27.028 -5.117 17.943 1.00 74.06 236 TYR A CA 1
ATOM 1811 C C . TYR A 1 236 ? -28.213 -5.608 18.781 1.00 74.06 236 TYR A C 1
ATOM 1813 O O . TYR A 1 236 ? -28.350 -5.238 19.946 1.00 74.06 236 TYR A O 1
ATOM 1821 N N . TYR A 1 237 ? -29.029 -6.507 18.226 1.00 67.25 237 TYR A N 1
ATOM 1822 C CA . TYR A 1 237 ? -30.123 -7.139 18.961 1.00 67.25 237 TYR A CA 1
ATOM 1823 C C . TYR A 1 237 ? -29.640 -7.910 20.204 1.00 67.25 237 TYR A C 1
ATOM 1825 O O . TYR A 1 237 ? -30.273 -7.846 21.258 1.00 67.25 237 TYR A O 1
ATOM 1833 N N . ASN A 1 238 ? -28.500 -8.601 20.117 1.00 57.00 238 ASN A N 1
ATOM 1834 C CA . ASN A 1 238 ? -27.928 -9.325 21.253 1.00 57.00 238 ASN A CA 1
ATOM 1835 C C . ASN A 1 238 ? -27.324 -8.386 22.310 1.00 57.00 238 ASN A C 1
ATOM 1837 O O . ASN A 1 238 ? -27.509 -8.632 23.498 1.00 57.00 238 ASN A O 1
ATOM 1841 N N . LEU A 1 239 ? -26.672 -7.289 21.910 1.00 64.25 239 LEU A N 1
ATOM 1842 C CA . LEU A 1 239 ? -26.164 -6.281 22.853 1.00 64.25 239 LEU A CA 1
ATOM 1843 C C . LEU A 1 239 ? -27.297 -5.599 23.636 1.00 64.25 239 LEU A C 1
ATOM 1845 O O . LEU A 1 239 ? -27.183 -5.405 24.844 1.00 64.25 239 LEU A O 1
ATOM 1849 N N . ALA A 1 240 ? -28.427 -5.316 22.982 1.00 66.75 240 ALA A N 1
ATOM 1850 C CA . ALA A 1 240 ? -29.604 -4.765 23.651 1.00 66.75 240 ALA A CA 1
ATOM 1851 C C . ALA A 1 240 ? -30.179 -5.722 24.715 1.00 66.75 240 ALA A C 1
ATOM 1853 O O . ALA A 1 240 ? -30.606 -5.279 25.781 1.00 66.75 240 ALA A O 1
ATOM 1854 N N . LYS A 1 241 ? -30.132 -7.045 24.482 1.00 55.22 241 LYS A N 1
ATOM 1855 C CA . LYS A 1 241 ? -30.517 -8.055 25.490 1.00 55.22 241 LYS A CA 1
ATOM 1856 C C . LYS A 1 241 ? -29.610 -8.066 26.723 1.00 55.22 241 LYS A C 1
ATOM 1858 O O . LYS A 1 241 ? -30.052 -8.513 27.776 1.00 55.22 241 LYS A O 1
ATOM 1863 N N . LEU A 1 242 ? -28.376 -7.575 26.603 1.00 48.16 242 LEU A N 1
ATOM 1864 C CA . LEU A 1 242 ? -27.431 -7.426 27.715 1.00 48.16 242 LEU A CA 1
ATOM 1865 C C . LEU A 1 242 ? -27.640 -6.118 28.499 1.00 48.16 242 LEU A C 1
ATOM 1867 O O . LEU A 1 242 ? -26.863 -5.817 29.399 1.00 48.16 242 LEU A O 1
ATOM 1871 N N . GLY A 1 243 ? -28.680 -5.342 28.172 1.00 44.00 243 GLY A N 1
ATOM 1872 C CA . GLY A 1 243 ? -29.002 -4.084 28.847 1.00 44.00 243 GLY A CA 1
ATOM 1873 C C . GLY A 1 243 ? -28.215 -2.873 28.338 1.00 44.00 243 GLY A C 1
ATOM 1874 O O . GLY A 1 243 ? -28.319 -1.800 28.927 1.00 44.00 243 GLY A O 1
ATOM 1875 N N . ILE A 1 244 ? -27.451 -3.018 27.248 1.00 64.06 244 ILE A N 1
ATOM 1876 C CA . ILE A 1 244 ? -26.710 -1.920 26.618 1.00 64.06 244 ILE A CA 1
ATOM 1877 C C . ILE A 1 244 ? -27.666 -1.093 25.756 1.00 64.06 244 ILE A C 1
ATOM 1879 O O . ILE A 1 244 ? -28.336 -1.617 24.862 1.00 64.06 244 ILE A O 1
ATOM 1883 N N . VAL A 1 245 ? -27.697 0.219 25.984 1.00 73.19 245 VAL A N 1
ATOM 1884 C CA . VAL A 1 245 ? -28.476 1.154 25.165 1.00 73.19 245 VAL A CA 1
ATOM 1885 C C . VAL A 1 245 ? -27.668 1.519 23.917 1.00 73.19 245 VAL A C 1
ATOM 1887 O O . VAL A 1 245 ? -26.658 2.215 24.008 1.00 73.19 245 VAL A O 1
ATOM 1890 N N . LEU A 1 246 ? -28.116 1.050 22.747 1.00 72.62 246 LEU A N 1
ATOM 1891 C CA . LEU A 1 246 ? -27.478 1.330 21.457 1.00 72.62 246 LEU A CA 1
ATOM 1892 C C . LEU A 1 246 ? -28.096 2.558 20.788 1.00 72.62 246 LEU A C 1
ATOM 1894 O O . LEU A 1 246 ? -29.296 2.579 20.503 1.00 72.62 246 LEU A O 1
ATOM 1898 N N . LYS A 1 247 ? -27.271 3.562 20.476 1.00 74.88 247 LYS A N 1
ATOM 1899 C CA . LYS A 1 247 ? -27.700 4.765 19.747 1.00 74.88 247 LYS A CA 1
ATOM 1900 C C . LYS A 1 247 ? -27.145 4.741 18.327 1.00 74.88 247 LYS A C 1
ATOM 1902 O O . LYS A 1 247 ? -25.953 4.931 18.111 1.00 74.88 247 LYS A O 1
ATOM 1907 N N . GLN A 1 248 ? -28.026 4.529 17.349 1.00 67.75 248 GLN A N 1
ATOM 1908 C CA . GLN A 1 248 ? -27.681 4.596 15.930 1.00 67.75 248 GLN A CA 1
ATOM 1909 C C . GLN A 1 248 ? -28.102 5.961 15.378 1.00 67.75 248 GLN A C 1
ATOM 1911 O O . GLN A 1 248 ? -29.290 6.279 15.339 1.00 67.75 248 GLN A O 1
ATOM 1916 N N . ARG A 1 249 ? -27.136 6.790 14.973 1.00 62.75 249 ARG A N 1
ATOM 1917 C CA . ARG A 1 249 ? -27.414 8.088 14.344 1.00 62.75 249 ARG A CA 1
ATOM 1918 C C . ARG A 1 249 ? -27.022 8.019 12.870 1.00 62.75 249 ARG A C 1
ATOM 1920 O O . ARG A 1 249 ? -25.847 7.798 12.597 1.00 62.75 249 ARG A O 1
ATOM 1927 N N . PRO A 1 250 ? -27.954 8.203 11.919 1.00 57.59 250 PRO A N 1
ATOM 1928 C CA . PRO A 1 250 ? -27.584 8.319 10.517 1.00 57.59 250 PRO A CA 1
ATOM 1929 C C . PRO A 1 250 ? -26.758 9.596 10.344 1.00 57.59 250 PRO A C 1
ATOM 1931 O O . PRO A 1 250 ? -27.259 10.704 10.517 1.00 57.59 250 PRO A O 1
ATOM 1934 N N . VAL A 1 251 ? -25.476 9.432 10.049 1.00 59.09 251 VAL A N 1
ATOM 1935 C CA . VAL A 1 251 ? -24.545 10.517 9.736 1.00 59.09 251 VAL A CA 1
ATOM 1936 C C . VAL A 1 251 ? -23.977 10.275 8.341 1.00 59.09 251 VAL A C 1
ATOM 1938 O O . VAL A 1 251 ? -23.868 9.135 7.893 1.00 59.09 251 VAL A O 1
ATOM 1941 N N . ASP A 1 252 ? -23.678 11.347 7.608 1.00 70.38 252 ASP A N 1
ATOM 1942 C CA . ASP A 1 252 ? -23.012 11.218 6.316 1.00 70.38 252 ASP A CA 1
ATOM 1943 C C . ASP A 1 252 ? -21.554 10.748 6.492 1.00 70.38 252 ASP A C 1
ATOM 1945 O O . ASP A 1 252 ? -20.940 10.907 7.550 1.00 70.38 252 ASP A O 1
ATOM 1949 N N . ALA A 1 253 ? -20.966 10.203 5.425 1.00 66.06 253 ALA A N 1
ATOM 1950 C CA . ALA A 1 253 ? -19.626 9.617 5.468 1.00 66.06 253 ALA A CA 1
ATOM 1951 C C . ALA A 1 253 ? -18.509 10.601 5.885 1.00 66.06 253 ALA A C 1
ATOM 1953 O O . ALA A 1 253 ? -17.430 10.169 6.292 1.00 66.06 253 ALA A O 1
ATOM 1954 N N . SER A 1 254 ? -18.707 11.918 5.748 1.00 71.44 254 SER A N 1
ATOM 1955 C CA . SER A 1 254 ? -17.728 12.919 6.192 1.00 71.44 254 SER A CA 1
ATOM 1956 C C . SER A 1 254 ? -17.813 13.145 7.696 1.00 71.44 254 SER A C 1
ATOM 1958 O O . SER A 1 254 ? -16.770 13.205 8.348 1.00 71.44 254 SER A O 1
ATOM 1960 N N . ALA A 1 255 ? -19.025 13.203 8.247 1.00 72.81 255 ALA A N 1
ATOM 1961 C CA . ALA A 1 255 ? -19.247 13.251 9.687 1.00 72.81 255 ALA A CA 1
ATOM 1962 C C . ALA A 1 255 ? -18.743 11.972 10.387 1.00 72.81 255 ALA A C 1
ATOM 1964 O O . ALA A 1 255 ? -18.069 12.076 11.413 1.00 72.81 255 ALA A O 1
ATOM 1965 N N . ASP A 1 256 ? -18.952 10.791 9.791 1.00 73.69 256 ASP A N 1
ATOM 1966 C CA . ASP A 1 256 ? -18.378 9.519 10.268 1.00 73.69 256 ASP A CA 1
ATOM 1967 C C . ASP A 1 256 ? -16.847 9.569 10.340 1.00 73.69 256 ASP A C 1
ATOM 1969 O O . ASP A 1 256 ? -16.248 9.209 11.352 1.00 73.69 256 ASP A O 1
ATOM 1973 N N . ARG A 1 257 ? -16.184 10.064 9.286 1.00 74.81 257 ARG A N 1
ATOM 1974 C CA . ARG A 1 257 ? -14.718 10.193 9.276 1.00 74.81 257 ARG A CA 1
ATOM 1975 C C . ARG A 1 257 ? -14.206 11.134 10.361 1.00 74.81 257 ARG A C 1
ATOM 1977 O O . ARG A 1 257 ? -13.167 10.854 10.949 1.00 74.81 257 ARG A O 1
ATOM 1984 N N . VAL A 1 258 ? -14.902 12.241 10.625 1.00 80.31 258 VAL A N 1
ATOM 1985 C CA . VAL A 1 258 ? -14.532 13.172 11.705 1.00 80.31 258 VAL A CA 1
ATOM 1986 C C . VAL A 1 258 ? -14.677 12.499 13.069 1.00 80.31 258 VAL A C 1
ATOM 1988 O O . VAL A 1 258 ? -13.779 12.635 13.895 1.00 80.31 258 VAL A O 1
ATOM 1991 N N . LYS A 1 259 ? -15.750 11.730 13.290 1.00 80.12 259 LYS A N 1
ATOM 1992 C CA . LYS A 1 259 ? -15.933 10.941 14.516 1.00 80.12 259 LYS A CA 1
ATOM 1993 C C . LYS A 1 259 ? -14.829 9.907 14.701 1.00 80.12 259 LYS A C 1
ATOM 1995 O O . LYS A 1 259 ? -14.205 9.892 15.755 1.00 80.12 259 LYS A O 1
ATOM 2000 N N . MET A 1 260 ? -14.529 9.129 13.660 1.00 82.88 260 MET A N 1
ATOM 2001 C CA . MET A 1 260 ? -13.435 8.154 13.673 1.00 82.88 260 MET A CA 1
ATOM 2002 C C . MET A 1 260 ? -12.086 8.816 13.979 1.00 82.88 260 MET A C 1
ATOM 2004 O O . MET A 1 260 ? -11.337 8.357 14.832 1.00 82.88 260 MET A O 1
ATOM 2008 N N . LYS A 1 261 ? -11.794 9.949 13.332 1.00 81.56 261 LYS A N 1
ATOM 2009 C CA . LYS A 1 261 ? -10.557 10.709 13.549 1.00 81.56 261 LYS A CA 1
ATOM 2010 C C . LYS A 1 261 ? -10.435 11.238 14.982 1.00 81.56 261 LYS A C 1
ATOM 2012 O O . LYS A 1 261 ? -9.334 11.330 15.513 1.00 81.56 261 LYS A O 1
ATOM 2017 N N . ASN A 1 262 ? -11.556 11.614 15.585 1.00 84.56 262 ASN A N 1
ATOM 2018 C CA . ASN A 1 262 ? -11.599 12.185 16.926 1.00 84.56 262 ASN A CA 1
ATOM 2019 C C . ASN A 1 262 ? -11.863 11.137 18.016 1.00 84.56 262 ASN A C 1
ATOM 2021 O O . ASN A 1 262 ? -12.148 11.527 19.144 1.00 84.56 262 ASN A O 1
ATOM 2025 N N . PHE A 1 263 ? -11.825 9.842 17.681 1.00 85.19 263 PHE A N 1
ATOM 2026 C CA . PHE A 1 263 ? -12.155 8.745 18.596 1.00 85.19 263 PHE A CA 1
ATOM 2027 C C . PHE A 1 263 ? -13.525 8.904 19.281 1.00 85.19 263 PHE A C 1
ATOM 2029 O O . PHE A 1 263 ? -13.731 8.467 20.406 1.00 85.19 263 PHE A O 1
ATOM 2036 N N . ASN A 1 264 ? -14.473 9.556 18.597 1.00 84.38 264 ASN A N 1
ATOM 2037 C CA . ASN A 1 264 ? -15.827 9.808 19.087 1.00 84.38 264 ASN A CA 1
ATOM 2038 C C . ASN A 1 264 ? -16.795 8.740 18.567 1.00 84.38 264 ASN A C 1
ATOM 2040 O O . ASN A 1 264 ? -17.634 9.002 17.699 1.00 84.38 264 ASN A O 1
ATOM 2044 N N . TYR A 1 265 ? -16.596 7.519 19.041 1.00 82.69 265 TYR A N 1
ATOM 2045 C CA . TYR A 1 265 ? -17.425 6.354 18.772 1.00 82.69 265 TYR A CA 1
ATOM 2046 C C . TYR A 1 265 ? -17.193 5.341 19.883 1.00 82.69 265 TYR A C 1
ATOM 2048 O O . TYR A 1 265 ? -16.082 5.219 20.392 1.00 82.69 265 TYR A O 1
ATOM 2056 N N . ASP A 1 266 ? -18.219 4.561 20.192 1.00 74.81 266 ASP A N 1
ATOM 2057 C CA . ASP A 1 266 ? -18.086 3.471 21.156 1.00 74.81 266 ASP A CA 1
ATOM 2058 C C . ASP A 1 266 ? -17.940 2.123 20.437 1.00 74.81 266 ASP A C 1
ATOM 2060 O O . ASP A 1 266 ? -17.289 1.203 20.927 1.00 74.81 266 ASP A O 1
ATOM 2064 N N . PHE A 1 267 ? -18.512 2.001 19.233 1.00 73.56 267 PHE A N 1
ATOM 2065 C CA . PHE A 1 267 ? -18.364 0.820 18.389 1.00 73.56 267 PHE A CA 1
ATOM 2066 C C . PHE A 1 267 ? -18.351 1.197 16.906 1.00 73.56 267 PHE A C 1
ATOM 2068 O O . PHE A 1 267 ? -19.265 1.872 16.418 1.00 73.56 267 PHE A O 1
ATOM 2075 N N . ALA A 1 268 ? -17.335 0.719 16.183 1.00 78.19 268 ALA A N 1
ATOM 2076 C CA . ALA A 1 268 ? -17.163 0.998 14.765 1.00 78.19 268 ALA A CA 1
ATOM 2077 C C . ALA A 1 268 ? -16.740 -0.233 13.961 1.00 78.19 268 ALA A C 1
ATOM 2079 O O . ALA A 1 268 ? -15.918 -1.040 14.393 1.00 78.19 268 ALA A O 1
ATOM 2080 N N . ALA A 1 269 ? -17.287 -0.350 12.749 1.00 73.50 269 ALA A N 1
ATOM 2081 C CA . ALA A 1 269 ? -16.805 -1.312 11.769 1.00 73.50 269 ALA A CA 1
ATOM 2082 C C . ALA A 1 269 ? -15.549 -0.753 11.092 1.00 73.50 269 ALA A C 1
ATOM 2084 O O . ALA A 1 269 ? -15.601 0.276 10.415 1.00 73.50 269 ALA A O 1
ATOM 2085 N N . ILE A 1 270 ? -14.431 -1.450 11.263 1.00 74.81 270 ILE A N 1
ATOM 2086 C CA . ILE A 1 270 ? -13.129 -1.061 10.723 1.00 74.81 270 ILE A CA 1
ATOM 2087 C C . ILE A 1 270 ? -12.587 -2.166 9.823 1.00 74.81 270 ILE A C 1
ATOM 2089 O O . ILE A 1 270 ? -12.840 -3.349 10.044 1.00 74.81 270 ILE A O 1
ATOM 2093 N N . ALA A 1 271 ? -11.849 -1.769 8.792 1.00 70.31 271 ALA A N 1
ATOM 2094 C CA . ALA A 1 271 ? -11.150 -2.687 7.908 1.00 70.31 271 ALA A CA 1
ATOM 2095 C C . ALA A 1 271 ? -9.652 -2.415 8.020 1.00 70.31 271 ALA A C 1
ATOM 2097 O O . ALA A 1 271 ? -9.185 -1.354 7.600 1.00 70.31 271 ALA A O 1
ATOM 2098 N N . PHE A 1 272 ? -8.909 -3.372 8.570 1.00 68.12 272 PHE A N 1
ATOM 2099 C CA . PHE A 1 272 ? -7.455 -3.360 8.481 1.00 68.12 272 PHE A CA 1
ATOM 2100 C C . PHE A 1 272 ? -7.054 -3.834 7.090 1.00 68.12 272 PHE A C 1
ATOM 2102 O O . PHE A 1 272 ? -7.529 -4.862 6.611 1.00 68.12 272 PHE A O 1
ATOM 2109 N N . ARG A 1 273 ? -6.216 -3.050 6.414 1.00 65.44 273 ARG A N 1
ATOM 2110 C CA . ARG A 1 273 ? -5.577 -3.494 5.178 1.00 65.44 273 ARG A CA 1
ATOM 2111 C C . ARG A 1 273 ? -4.314 -4.243 5.564 1.00 65.44 273 ARG A C 1
ATOM 2113 O O . ARG A 1 273 ? -3.435 -3.660 6.189 1.00 65.44 273 ARG A O 1
ATOM 2120 N N . GLU A 1 274 ? -4.258 -5.514 5.201 1.00 63.19 274 GLU A N 1
ATOM 2121 C CA . GLU A 1 274 ? -3.081 -6.348 5.408 1.00 63.19 274 GLU A CA 1
ATOM 2122 C C . GLU A 1 274 ? -1.967 -5.914 4.450 1.00 63.19 274 GLU A C 1
ATOM 2124 O O . GLU A 1 274 ? -2.206 -5.654 3.266 1.00 63.19 274 GLU A O 1
ATOM 2129 N N . ALA A 1 275 ? -0.749 -5.815 4.974 1.00 66.88 275 ALA A N 1
ATOM 2130 C CA . ALA A 1 275 ? 0.454 -5.696 4.168 1.00 66.88 275 ALA A CA 1
ATOM 2131 C C . ALA A 1 275 ? 1.031 -7.098 3.933 1.00 66.88 275 ALA A C 1
ATOM 2133 O O . ALA A 1 275 ? 0.995 -7.936 4.830 1.00 66.88 275 ALA A O 1
ATOM 2134 N N . ARG A 1 276 ? 1.608 -7.340 2.745 1.00 69.06 276 ARG A N 1
ATOM 2135 C CA . ARG A 1 276 ? 2.328 -8.598 2.447 1.00 69.06 276 ARG A CA 1
ATOM 2136 C C . ARG A 1 276 ? 3.455 -8.869 3.446 1.00 69.06 276 ARG A C 1
ATOM 2138 O O . ARG A 1 276 ? 3.740 -10.016 3.760 1.00 69.06 276 ARG A O 1
ATOM 2145 N N . ASN A 1 277 ? 4.059 -7.794 3.941 1.00 72.12 277 ASN A N 1
ATOM 2146 C CA . ASN A 1 277 ? 5.110 -7.805 4.937 1.00 72.12 277 ASN A CA 1
ATOM 2147 C C . ASN A 1 277 ? 4.744 -6.810 6.051 1.00 72.12 277 ASN A C 1
ATOM 2149 O O . ASN A 1 277 ? 4.843 -5.600 5.818 1.00 72.12 277 ASN A O 1
ATOM 2153 N N . PRO A 1 278 ? 4.267 -7.285 7.213 1.00 75.12 278 PRO A N 1
ATOM 2154 C CA . PRO A 1 278 ? 3.715 -6.404 8.224 1.00 75.12 278 PRO A CA 1
ATOM 2155 C C . PRO A 1 278 ? 4.803 -5.712 9.057 1.00 75.12 278 PRO A C 1
ATOM 2157 O O . PRO A 1 278 ? 5.634 -6.384 9.670 1.00 75.12 278 PRO A O 1
ATOM 2160 N N . ALA A 1 279 ? 4.800 -4.375 9.101 1.00 73.62 279 ALA A N 1
ATOM 2161 C CA . ALA A 1 279 ? 5.793 -3.595 9.848 1.00 73.62 279 ALA A CA 1
ATOM 2162 C C . ALA A 1 279 ? 5.320 -2.161 10.179 1.00 73.62 279 ALA A C 1
ATOM 2164 O O . ALA A 1 279 ? 4.674 -1.917 11.203 1.00 73.62 279 ALA A O 1
ATOM 2165 N N . ALA A 1 280 ? 5.648 -1.191 9.318 1.00 83.12 280 ALA A N 1
ATOM 2166 C CA . ALA A 1 280 ? 5.426 0.245 9.534 1.00 83.12 280 ALA A CA 1
ATOM 2167 C C . ALA A 1 280 ? 3.958 0.606 9.767 1.00 83.12 280 ALA A C 1
ATOM 2169 O O . ALA A 1 280 ? 3.629 1.477 10.576 1.00 83.12 280 ALA A O 1
ATOM 2170 N N . GLU A 1 281 ? 3.058 -0.061 9.057 1.00 84.50 281 GLU A N 1
ATOM 2171 C CA . GLU A 1 281 ? 1.623 0.090 9.224 1.00 84.50 281 GLU A CA 1
ATOM 2172 C C . GLU A 1 281 ? 1.127 -0.464 10.562 1.00 84.50 281 GLU A C 1
ATOM 2174 O O . GLU A 1 281 ? 0.298 0.195 11.185 1.00 84.50 281 GLU A O 1
ATOM 2179 N N . LEU A 1 282 ? 1.670 -1.581 11.066 1.00 88.75 282 LEU A N 1
ATOM 2180 C CA . LEU A 1 282 ? 1.324 -2.078 12.401 1.00 88.75 282 LEU A CA 1
ATOM 2181 C C . LEU A 1 282 ? 1.715 -1.078 13.483 1.00 88.75 282 LEU A C 1
ATOM 2183 O O . LEU A 1 282 ? 0.915 -0.814 14.377 1.00 88.75 282 LEU A O 1
ATOM 2187 N N . TRP A 1 283 ? 2.903 -0.471 13.384 1.00 91.06 283 TRP A N 1
ATOM 2188 C CA . TRP A 1 283 ? 3.302 0.563 14.339 1.00 91.06 283 TRP A CA 1
ATOM 2189 C C . TRP A 1 283 ? 2.321 1.736 14.309 1.00 91.06 283 TRP A C 1
ATOM 2191 O O . TRP A 1 283 ? 1.769 2.084 15.348 1.00 91.06 283 TRP A O 1
ATOM 2201 N N . ARG A 1 284 ? 2.019 2.303 13.132 1.00 88.88 284 ARG A N 1
ATOM 2202 C CA . ARG A 1 284 ? 1.038 3.403 13.007 1.00 88.88 284 ARG A CA 1
ATOM 2203 C C . ARG A 1 284 ? -0.343 3.048 13.575 1.00 88.88 284 ARG A C 1
ATOM 2205 O O . ARG A 1 284 ? -0.982 3.906 14.179 1.00 88.88 284 ARG A O 1
ATOM 2212 N N . ASN A 1 285 ?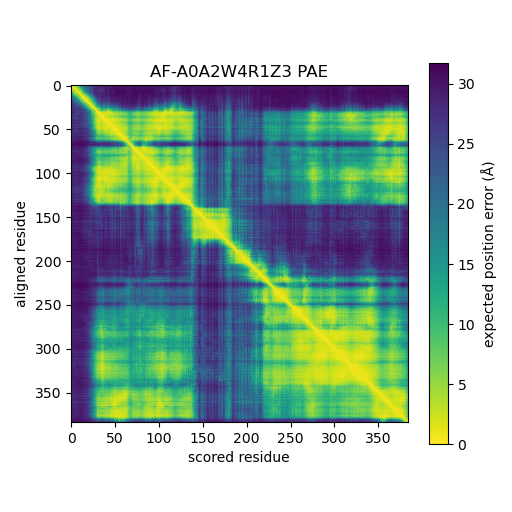 -0.781 1.803 13.398 1.00 89.38 285 ASN A N 1
ATOM 2213 C CA . ASN A 1 285 ? -2.123 1.352 13.761 1.00 89.38 285 ASN A CA 1
ATOM 2214 C C . ASN A 1 285 ? -2.265 0.890 15.215 1.00 89.38 285 ASN A C 1
ATOM 2216 O O . ASN A 1 285 ? -3.388 0.822 15.702 1.00 89.38 285 ASN A O 1
ATOM 2220 N N . LEU A 1 286 ? -1.182 0.498 15.889 1.00 92.69 286 LEU A N 1
ATOM 2221 C CA . LEU A 1 286 ? -1.274 -0.246 17.153 1.00 92.69 286 LEU A CA 1
ATOM 2222 C C . LEU A 1 286 ? -0.362 0.288 18.262 1.00 92.69 286 LEU A C 1
ATOM 2224 O O . LEU A 1 286 ? -0.480 -0.182 19.392 1.00 92.69 286 LEU A O 1
ATOM 2228 N N . ASN A 1 287 ? 0.540 1.235 17.974 1.00 93.44 287 ASN A N 1
ATOM 2229 C CA . ASN A 1 287 ? 1.485 1.691 18.991 1.00 93.44 287 ASN A CA 1
ATOM 2230 C C . ASN A 1 287 ? 0.782 2.410 20.153 1.00 93.44 287 ASN A C 1
ATOM 2232 O O . ASN A 1 287 ? -0.111 3.243 19.949 1.00 93.44 287 ASN A O 1
ATOM 2236 N N . SER A 1 288 ? 1.233 2.127 21.374 1.00 94.50 288 SER A N 1
ATOM 2237 C CA . SER A 1 288 ? 0.629 2.663 22.596 1.00 94.50 288 SER A CA 1
ATOM 2238 C C . SER A 1 288 ? 0.749 4.180 22.725 1.00 94.50 288 SER A C 1
ATOM 2240 O O . SER A 1 288 ? -0.134 4.824 23.294 1.00 94.50 288 SER A O 1
ATOM 2242 N N . ALA A 1 289 ? 1.808 4.765 22.161 1.00 94.31 289 ALA A N 1
ATOM 2243 C CA . ALA A 1 289 ? 2.079 6.194 22.251 1.00 94.31 289 ALA A CA 1
ATOM 2244 C C . ALA A 1 289 ? 1.069 7.043 21.466 1.00 94.31 289 ALA A C 1
ATOM 2246 O O . ALA A 1 289 ? 0.883 8.216 21.796 1.00 94.31 289 ALA A O 1
ATOM 2247 N N . ASP A 1 290 ? 0.431 6.478 20.443 1.00 93.56 290 ASP A N 1
ATOM 2248 C CA . ASP A 1 290 ? -0.516 7.175 19.574 1.00 93.56 290 ASP A CA 1
ATOM 2249 C C . ASP A 1 290 ? -1.983 6.872 19.902 1.00 93.56 290 ASP A C 1
ATOM 2251 O O . ASP A 1 290 ? -2.868 7.535 19.365 1.00 93.56 290 ASP A O 1
ATOM 2255 N N . ALA A 1 291 ? -2.249 5.938 20.820 1.00 91.44 291 ALA A N 1
ATOM 2256 C CA . ALA A 1 291 ? -3.594 5.475 21.171 1.00 91.44 291 ALA A CA 1
ATOM 2257 C C . ALA A 1 291 ? -4.561 6.591 21.604 1.00 91.44 291 ALA A C 1
ATOM 2259 O O . ALA A 1 291 ? -5.759 6.491 21.367 1.00 91.44 291 ALA A O 1
ATOM 2260 N N . ASP A 1 292 ? -4.046 7.655 22.228 1.00 89.31 292 ASP A N 1
ATOM 2261 C CA . ASP A 1 292 ? -4.840 8.806 22.688 1.00 89.31 292 ASP A CA 1
ATOM 2262 C C . ASP A 1 292 ? -4.674 10.050 21.810 1.00 89.31 292 ASP A C 1
ATOM 2264 O O . ASP A 1 292 ? -5.226 11.116 22.100 1.00 89.31 292 ASP A O 1
ATOM 2268 N N . LYS A 1 293 ? -3.871 9.968 20.747 1.00 89.25 293 LYS A N 1
ATOM 2269 C CA . LYS A 1 293 ? -3.580 11.129 19.912 1.00 89.25 293 LYS A CA 1
ATOM 2270 C C . LYS A 1 293 ? -4.639 11.254 18.828 1.00 89.25 293 LYS A C 1
ATOM 2272 O O . LYS A 1 293 ? -4.686 10.474 17.882 1.00 89.25 293 LYS A O 1
ATOM 2277 N N . LEU A 1 294 ? -5.469 12.289 18.940 1.00 85.56 294 LEU A N 1
ATOM 2278 C CA . LEU A 1 294 ? -6.524 12.553 17.965 1.00 85.56 294 LEU A CA 1
ATOM 2279 C C . LEU A 1 294 ? -5.960 12.642 16.543 1.00 85.56 294 LEU A C 1
ATOM 2281 O O . LEU A 1 294 ? -5.006 13.371 16.258 1.00 85.56 294 LEU A O 1
ATOM 2285 N N . GLY A 1 295 ? -6.599 11.914 15.639 1.00 81.62 295 GLY A N 1
ATOM 2286 C CA . GLY A 1 295 ? -6.249 11.833 14.232 1.00 81.62 295 GLY A CA 1
ATOM 2287 C C . GLY A 1 295 ? -5.096 10.907 13.879 1.00 81.62 295 GLY A C 1
ATOM 2288 O O . GLY A 1 295 ? -4.709 10.904 12.711 1.00 81.62 295 GLY A O 1
ATOM 2289 N N . TYR A 1 296 ? -4.586 10.136 14.837 1.00 87.00 296 TYR A N 1
ATOM 2290 C CA . TYR A 1 296 ? -3.663 9.038 14.572 1.00 87.00 296 TYR A CA 1
ATOM 2291 C C . TYR A 1 296 ? -4.416 7.753 14.204 1.00 87.00 296 TYR A C 1
ATOM 2293 O O . TYR A 1 296 ? -5.626 7.637 14.396 1.00 87.00 296 TYR A O 1
ATOM 2301 N N . GLU A 1 297 ? -3.692 6.799 13.619 1.00 87.94 297 GLU A N 1
ATOM 2302 C CA . GLU A 1 297 ? -4.271 5.596 13.004 1.00 87.94 297 GLU A CA 1
ATOM 2303 C C . GLU A 1 297 ? -4.554 4.467 14.010 1.00 87.94 297 GLU A C 1
ATOM 2305 O O . GLU A 1 297 ? -5.206 3.487 13.648 1.00 87.94 297 GLU A O 1
ATOM 2310 N N . ASN A 1 298 ? -4.166 4.627 15.285 1.00 90.38 298 ASN A N 1
ATOM 2311 C CA . ASN A 1 298 ? -4.542 3.716 16.370 1.00 90.38 298 ASN A CA 1
ATOM 2312 C C . ASN A 1 298 ? -5.990 3.928 16.835 1.00 90.38 298 ASN A C 1
ATOM 2314 O O . ASN A 1 298 ? -6.279 4.302 17.967 1.00 90.38 298 ASN A O 1
ATOM 2318 N N . ILE A 1 299 ? -6.912 3.646 15.918 1.00 87.38 299 ILE A N 1
ATOM 2319 C CA . ILE A 1 299 ? -8.363 3.773 16.088 1.00 87.38 299 ILE A CA 1
ATOM 2320 C C . ILE A 1 299 ? -8.957 2.730 17.051 1.00 87.38 299 ILE A C 1
ATOM 2322 O O . ILE A 1 299 ? -10.124 2.811 17.415 1.00 87.38 299 ILE A O 1
ATOM 2326 N N . ILE A 1 300 ? -8.197 1.720 17.466 1.00 88.62 300 ILE A N 1
ATOM 2327 C CA . ILE A 1 300 ? -8.657 0.729 18.454 1.00 88.62 300 ILE A CA 1
ATOM 2328 C C . ILE A 1 300 ? -8.067 0.972 19.847 1.00 88.62 300 ILE A C 1
ATOM 2330 O O . ILE A 1 300 ? -8.346 0.214 20.772 1.00 88.62 300 ILE A O 1
ATOM 2334 N N . GLY A 1 301 ? -7.273 2.037 20.006 1.00 90.44 301 GLY A N 1
ATOM 2335 C CA . GLY A 1 301 ? -6.774 2.495 21.298 1.00 90.44 301 GLY A CA 1
ATOM 2336 C C . GLY A 1 301 ? -5.860 1.493 22.004 1.00 90.44 301 GLY A C 1
ATOM 2337 O O . GLY A 1 301 ? -5.873 1.420 23.234 1.00 90.44 301 GLY A O 1
ATOM 2338 N N . VAL A 1 302 ? -5.080 0.699 21.262 1.00 92.94 302 VAL A N 1
ATOM 2339 C CA . VAL A 1 302 ? -4.166 -0.289 21.861 1.00 92.94 302 VAL A CA 1
ATOM 2340 C C . VAL A 1 302 ? -3.116 0.430 22.700 1.00 92.94 302 VAL A C 1
ATOM 2342 O O . VAL A 1 302 ? -2.356 1.232 22.173 1.00 92.94 302 VAL A O 1
ATOM 2345 N N . LYS A 1 303 ? -3.049 0.115 23.998 1.00 93.69 303 LYS A N 1
ATOM 2346 C CA . LYS A 1 303 ? -2.067 0.655 24.955 1.00 93.69 303 LYS A CA 1
ATOM 2347 C C . LYS A 1 303 ? -1.306 -0.465 25.648 1.00 93.69 303 LYS A C 1
ATOM 2349 O O . LYS A 1 303 ? -1.486 -0.713 26.838 1.00 93.69 303 LYS A O 1
ATOM 2354 N N . SER A 1 304 ? -0.494 -1.188 24.888 1.00 92.56 304 SER A N 1
ATOM 2355 C CA . SER A 1 304 ? 0.256 -2.330 25.403 1.00 92.56 304 SER A CA 1
ATOM 2356 C C . SER A 1 304 ? 1.722 -2.219 25.020 1.00 92.56 304 SER A C 1
ATOM 2358 O O . SER A 1 304 ? 2.068 -2.266 23.844 1.00 92.56 304 SER A O 1
ATOM 2360 N N . THR A 1 305 ? 2.593 -2.134 26.025 1.00 92.69 305 THR A N 1
ATOM 2361 C CA . THR A 1 305 ? 4.046 -2.171 25.815 1.00 92.69 305 THR A CA 1
ATOM 2362 C C . THR A 1 305 ? 4.490 -3.499 25.205 1.00 92.69 305 THR A C 1
ATOM 2364 O O . THR A 1 305 ? 5.423 -3.527 24.416 1.00 92.69 305 THR A O 1
ATOM 2367 N N . VAL A 1 306 ? 3.782 -4.596 25.502 1.00 92.00 306 VAL A N 1
ATOM 2368 C CA . VAL A 1 306 ? 4.037 -5.908 24.890 1.00 92.00 306 VAL A CA 1
ATOM 2369 C C . VAL A 1 306 ? 3.743 -5.876 23.390 1.00 92.00 306 VAL A C 1
ATOM 2371 O O . VAL A 1 306 ? 4.518 -6.424 22.612 1.00 92.00 306 VAL A O 1
ATOM 2374 N N . VAL A 1 307 ? 2.652 -5.220 22.975 1.00 90.69 307 VAL A N 1
ATOM 2375 C CA . VAL A 1 307 ? 2.341 -5.029 21.549 1.00 90.69 307 VAL A CA 1
ATOM 2376 C C . VAL A 1 307 ? 3.411 -4.166 20.887 1.00 90.69 307 VAL A C 1
ATOM 2378 O O . VAL A 1 307 ? 3.938 -4.563 19.851 1.00 90.69 307 VAL A O 1
ATOM 2381 N N . ASP A 1 308 ? 3.797 -3.050 21.510 1.00 93.75 308 ASP A N 1
ATOM 2382 C CA . ASP A 1 308 ? 4.863 -2.188 20.991 1.00 93.75 308 ASP A CA 1
ATOM 2383 C C . ASP A 1 308 ? 6.172 -2.957 20.795 1.00 93.75 308 ASP A C 1
ATOM 2385 O O . ASP A 1 308 ? 6.815 -2.835 19.755 1.00 93.75 308 ASP A O 1
ATOM 2389 N N . ASP A 1 309 ? 6.574 -3.758 21.780 1.00 93.88 309 ASP A N 1
ATOM 2390 C CA . ASP A 1 309 ? 7.836 -4.491 21.741 1.00 93.88 309 ASP A CA 1
ATOM 2391 C C . ASP A 1 309 ? 7.809 -5.634 20.723 1.00 93.88 309 ASP A C 1
ATOM 2393 O O . ASP A 1 309 ? 8.806 -5.870 20.044 1.00 93.88 309 ASP A O 1
ATOM 2397 N N . LEU A 1 310 ? 6.674 -6.316 20.550 1.00 87.88 310 LEU A N 1
ATOM 2398 C CA . LEU A 1 310 ? 6.518 -7.324 19.498 1.00 87.88 310 LEU A CA 1
ATOM 2399 C C . LEU A 1 310 ? 6.547 -6.696 18.098 1.00 87.88 310 LEU A C 1
ATOM 2401 O O . LEU A 1 310 ? 7.178 -7.254 17.203 1.00 87.88 310 LEU A O 1
ATOM 2405 N N . ILE A 1 311 ? 5.945 -5.517 17.912 1.00 91.25 311 ILE A N 1
ATOM 2406 C CA . ILE A 1 311 ? 6.041 -4.779 16.645 1.00 91.25 311 ILE A CA 1
ATOM 2407 C C . ILE A 1 311 ? 7.481 -4.308 16.404 1.00 91.25 311 ILE A C 1
ATOM 2409 O O . ILE A 1 311 ? 7.970 -4.425 15.286 1.00 91.25 311 ILE A O 1
ATOM 2413 N N . LYS A 1 312 ? 8.197 -3.829 17.431 1.00 92.06 312 LYS A N 1
ATOM 2414 C CA . LYS A 1 312 ? 9.626 -3.480 17.308 1.00 92.06 312 LYS A CA 1
ATOM 2415 C C . LYS A 1 312 ? 10.461 -4.680 16.870 1.00 92.06 312 LYS A C 1
ATOM 2417 O O . LYS A 1 312 ? 11.259 -4.555 15.949 1.00 92.06 312 LYS A O 1
ATOM 2422 N N . LYS A 1 313 ? 10.215 -5.853 17.461 1.00 91.19 313 LYS A N 1
ATOM 2423 C CA . LYS A 1 313 ? 10.891 -7.098 17.078 1.00 91.19 313 LYS A CA 1
ATOM 2424 C C . LYS A 1 313 ? 10.660 -7.471 15.618 1.00 91.19 313 LYS A C 1
ATOM 2426 O O . LYS A 1 313 ? 11.588 -7.978 15.006 1.00 91.19 313 LYS A O 1
ATOM 2431 N N . LEU A 1 314 ? 9.489 -7.183 15.035 1.00 86.50 314 LEU A N 1
ATOM 2432 C CA . LEU A 1 314 ? 9.248 -7.408 13.600 1.00 86.50 314 LEU A CA 1
ATOM 2433 C C . LEU A 1 314 ? 10.197 -6.611 12.689 1.00 86.50 314 LEU A C 1
ATOM 2435 O O . LEU A 1 314 ? 10.404 -7.032 11.556 1.00 86.50 314 LEU A O 1
ATOM 2439 N N . TYR A 1 315 ? 10.797 -5.510 13.156 1.00 84.06 315 TYR A N 1
ATOM 2440 C CA . TYR A 1 315 ? 11.835 -4.790 12.400 1.00 84.06 315 TYR A CA 1
ATOM 2441 C C . TYR A 1 315 ? 13.240 -5.377 12.569 1.00 84.06 315 TYR A C 1
ATOM 2443 O O . TYR A 1 315 ? 14.121 -5.058 11.779 1.00 84.06 315 TYR A O 1
ATOM 2451 N N . GLU A 1 316 ? 13.466 -6.183 13.607 1.00 87.19 316 GLU A N 1
ATOM 2452 C CA . GLU A 1 316 ? 14.788 -6.705 13.981 1.00 87.19 316 GLU A CA 1
ATOM 2453 C C . GLU A 1 316 ? 15.026 -8.145 13.492 1.00 87.19 316 GLU A C 1
ATOM 2455 O O . GLU A 1 316 ? 16.148 -8.647 13.580 1.00 87.19 316 GLU A O 1
ATOM 2460 N N . VAL A 1 317 ? 13.982 -8.829 13.006 1.00 86.88 317 VAL A N 1
ATOM 2461 C CA . VAL A 1 317 ? 14.078 -10.205 12.492 1.00 86.88 317 VAL A CA 1
ATOM 2462 C C . VAL A 1 317 ? 14.938 -10.276 11.231 1.00 86.88 317 VAL A C 1
ATOM 2464 O O . VAL A 1 317 ? 14.851 -9.416 10.357 1.00 86.88 317 VAL A O 1
ATOM 2467 N N . ASN A 1 318 ? 15.736 -11.339 11.113 1.00 84.69 318 ASN A N 1
ATOM 2468 C CA . ASN A 1 318 ? 16.670 -11.521 9.995 1.00 84.69 318 ASN A CA 1
ATOM 2469 C C . ASN A 1 318 ? 16.258 -12.663 9.061 1.00 84.69 318 ASN A C 1
ATOM 2471 O O . ASN A 1 318 ? 16.875 -12.872 8.017 1.00 84.69 318 ASN A O 1
ATOM 2475 N N . THR A 1 319 ? 15.224 -13.423 9.427 1.00 85.50 319 THR A N 1
ATOM 2476 C CA . THR A 1 319 ? 14.712 -14.530 8.618 1.00 85.50 319 THR A CA 1
ATOM 2477 C C . THR A 1 319 ? 13.190 -14.529 8.572 1.00 85.50 319 THR A C 1
ATOM 2479 O O . THR A 1 319 ? 12.519 -14.088 9.508 1.00 85.50 319 THR A O 1
ATOM 2482 N N . GLN A 1 320 ? 12.636 -15.105 7.505 1.00 80.75 320 GLN A N 1
ATOM 2483 C CA . GLN A 1 320 ? 11.191 -15.276 7.367 1.00 80.75 320 GLN A CA 1
ATOM 2484 C C . GLN A 1 320 ? 10.598 -16.110 8.516 1.00 80.75 320 GLN A C 1
ATOM 2486 O O . GLN A 1 320 ? 9.550 -15.768 9.052 1.00 80.75 320 GLN A O 1
ATOM 2491 N N . GLN A 1 321 ? 11.288 -17.165 8.956 1.00 83.56 321 GLN A N 1
ATOM 2492 C CA . GLN A 1 321 ? 10.817 -18.014 10.053 1.00 83.56 321 GLN A CA 1
ATOM 2493 C C . GLN A 1 321 ? 10.739 -17.255 11.390 1.00 83.56 321 GLN A C 1
ATOM 2495 O O . GLN A 1 321 ? 9.796 -17.437 12.169 1.00 83.56 321 GLN A O 1
ATOM 2500 N N . GLU A 1 322 ? 11.718 -16.392 11.672 1.00 85.38 322 GLU A N 1
ATOM 2501 C CA . GLU A 1 322 ? 11.676 -15.503 12.837 1.00 85.38 322 GLU A CA 1
ATOM 2502 C C . GLU A 1 322 ? 10.519 -14.513 12.728 1.00 85.38 322 GLU A C 1
ATOM 2504 O O . GLU A 1 322 ? 9.774 -14.339 13.695 1.00 85.38 322 GLU A O 1
ATOM 2509 N N . GLN A 1 323 ? 10.328 -13.912 11.550 1.00 85.62 323 GLN A N 1
ATOM 2510 C CA . GLN A 1 323 ? 9.221 -12.996 11.306 1.00 85.62 323 GLN A CA 1
ATOM 2511 C C . GLN A 1 323 ? 7.866 -13.661 11.560 1.00 85.62 323 GLN A C 1
ATOM 2513 O O . GLN A 1 323 ? 7.055 -13.117 12.307 1.00 85.62 323 GLN A O 1
ATOM 2518 N N . GLU A 1 324 ? 7.636 -14.848 10.996 1.00 83.56 324 GLU A N 1
ATOM 2519 C CA . GLU A 1 324 ? 6.416 -15.632 11.210 1.00 83.56 324 GLU A CA 1
ATOM 2520 C C . GLU A 1 324 ? 6.201 -15.927 12.698 1.00 83.56 324 GLU A C 1
ATOM 2522 O O . GLU A 1 324 ? 5.095 -15.792 13.219 1.00 83.56 324 GLU A O 1
ATOM 2527 N N . THR A 1 325 ? 7.268 -16.271 13.422 1.00 82.50 325 THR A N 1
ATOM 2528 C CA . THR A 1 325 ? 7.200 -16.542 14.864 1.00 82.50 325 THR A CA 1
ATOM 2529 C C . THR A 1 325 ? 6.769 -15.306 15.657 1.00 82.50 325 THR A C 1
ATOM 2531 O O . THR A 1 325 ? 5.879 -15.398 16.508 1.00 82.50 325 THR A O 1
ATOM 2534 N N . VAL A 1 326 ? 7.366 -14.142 15.380 1.00 84.50 326 VAL A N 1
ATOM 2535 C CA . VAL A 1 326 ? 7.007 -12.882 16.048 1.00 84.50 326 VAL A CA 1
ATOM 2536 C C . VAL A 1 326 ? 5.591 -12.446 15.660 1.00 84.50 326 VAL A C 1
ATOM 2538 O O . VAL A 1 326 ? 4.823 -12.051 16.537 1.00 84.50 326 VAL A O 1
ATOM 2541 N N . ALA A 1 327 ? 5.209 -12.584 14.388 1.00 83.88 327 ALA A N 1
ATOM 2542 C CA . ALA A 1 327 ? 3.870 -12.264 13.903 1.00 83.88 327 ALA A CA 1
ATOM 2543 C C . ALA A 1 327 ? 2.799 -13.137 14.578 1.00 83.88 327 ALA A C 1
ATOM 2545 O O . ALA A 1 327 ? 1.807 -12.605 15.072 1.00 83.88 327 ALA A O 1
ATOM 2546 N N . HIS A 1 328 ? 3.024 -14.450 14.709 1.00 79.75 328 HIS A N 1
ATOM 2547 C CA . HIS A 1 328 ? 2.126 -15.345 15.448 1.00 79.75 328 HIS A CA 1
ATOM 2548 C C . HIS A 1 328 ? 2.001 -14.968 16.929 1.00 79.75 328 HIS A C 1
ATOM 2550 O O . HIS A 1 328 ? 0.926 -15.099 17.516 1.00 79.75 328 HIS A O 1
ATOM 2556 N N . ALA A 1 329 ? 3.091 -14.529 17.566 1.00 76.75 329 ALA A N 1
ATOM 2557 C CA . ALA A 1 329 ? 3.049 -14.076 18.952 1.00 76.75 329 ALA A CA 1
ATOM 2558 C C . ALA A 1 329 ? 2.247 -12.772 19.092 1.00 76.75 329 ALA A C 1
ATOM 2560 O O . ALA A 1 329 ? 1.411 -12.666 19.991 1.00 76.75 329 ALA A O 1
ATOM 2561 N N . LEU A 1 330 ? 2.464 -11.812 18.188 1.00 85.69 330 LEU A N 1
ATOM 2562 C CA . LEU A 1 330 ? 1.719 -10.557 18.144 1.00 85.69 330 LEU A CA 1
ATOM 2563 C C . LEU A 1 330 ? 0.224 -10.797 17.912 1.00 85.69 330 LEU A C 1
ATOM 2565 O O . LEU A 1 330 ? -0.591 -10.267 18.664 1.00 85.69 330 LEU A O 1
ATOM 2569 N N . ASP A 1 331 ? -0.130 -11.639 16.941 1.00 82.00 331 ASP A N 1
ATOM 2570 C CA . ASP A 1 331 ? -1.516 -12.020 16.656 1.00 82.00 331 ASP A CA 1
ATOM 2571 C C . ASP A 1 331 ? -2.201 -12.608 17.896 1.00 82.00 331 ASP A C 1
ATOM 2573 O O . ASP A 1 331 ? -3.252 -12.126 18.318 1.00 82.00 331 ASP A O 1
ATOM 2577 N N . ARG A 1 332 ? -1.555 -13.562 18.581 1.00 70.62 332 ARG A N 1
ATOM 2578 C CA . ARG A 1 332 ? -2.079 -14.126 19.836 1.00 70.62 332 ARG A CA 1
ATOM 2579 C C . ARG A 1 332 ? -2.318 -13.053 20.896 1.00 70.62 332 ARG A C 1
ATOM 2581 O O . ARG A 1 332 ? -3.365 -13.069 21.540 1.00 70.62 332 ARG A O 1
ATOM 2588 N N . VAL A 1 333 ? -1.375 -12.127 21.090 1.00 75.75 333 VAL A N 1
ATOM 2589 C CA . VAL A 1 333 ? -1.520 -11.037 22.070 1.00 75.75 333 VAL A CA 1
ATOM 2590 C C . VAL A 1 333 ? -2.688 -10.119 21.707 1.00 75.75 333 VAL A C 1
ATOM 2592 O O . VAL A 1 333 ? -3.487 -9.790 22.581 1.00 75.75 333 VAL A O 1
ATOM 2595 N N . LEU A 1 334 ? -2.827 -9.736 20.437 1.00 81.19 334 LEU A N 1
ATOM 2596 C CA . LEU A 1 334 ? -3.909 -8.863 19.973 1.00 81.19 334 LEU A CA 1
ATOM 2597 C C . LEU A 1 334 ? -5.279 -9.541 20.087 1.00 81.19 334 LEU A C 1
ATOM 2599 O O . LEU A 1 334 ? -6.222 -8.939 20.602 1.00 81.19 334 LEU A O 1
ATOM 2603 N N . MET A 1 335 ? -5.371 -10.808 19.682 1.00 76.31 335 MET A N 1
ATOM 2604 C CA . MET A 1 335 ? -6.593 -11.609 19.761 1.00 76.31 335 MET A CA 1
ATOM 2605 C C . MET A 1 335 ? -7.054 -11.821 21.206 1.00 76.31 335 MET A C 1
ATOM 2607 O O . MET A 1 335 ? -8.246 -11.723 21.492 1.00 76.31 335 MET A O 1
ATOM 2611 N N . HIS A 1 336 ? -6.122 -12.039 22.138 1.00 70.31 336 HIS A N 1
ATOM 2612 C CA . HIS A 1 336 ? -6.425 -12.131 23.571 1.00 70.31 336 HIS A CA 1
ATOM 2613 C C . HIS A 1 336 ? -6.561 -10.769 24.271 1.00 70.31 336 HIS A C 1
ATOM 2615 O O . HIS A 1 336 ? -6.983 -10.721 25.426 1.00 70.31 336 HIS A O 1
ATOM 2621 N N . GLY A 1 337 ? -6.242 -9.670 23.584 1.00 67.75 337 GLY A N 1
ATOM 2622 C CA . GLY A 1 337 ? -6.503 -8.305 24.035 1.00 67.75 337 GLY A CA 1
ATOM 2623 C C . GLY A 1 337 ? -7.932 -7.829 23.763 1.00 67.75 337 GLY A C 1
ATOM 2624 O O . GLY A 1 337 ? -8.343 -6.816 24.319 1.00 67.75 337 GLY A O 1
ATOM 2625 N N . TYR A 1 338 ? -8.695 -8.558 22.937 1.00 70.00 338 TYR A N 1
ATOM 2626 C CA . TYR A 1 338 ? -10.100 -8.281 22.599 1.00 70.00 338 TYR A CA 1
ATOM 2627 C C . TYR A 1 338 ? -10.371 -6.846 22.105 1.00 70.00 338 TYR A C 1
ATOM 2629 O O . TYR A 1 338 ? -11.482 -6.337 22.240 1.00 70.00 338 TYR A O 1
ATOM 2637 N N . TYR A 1 339 ? -9.370 -6.200 21.496 1.00 77.12 339 TYR A N 1
ATOM 2638 C CA . TYR A 1 339 ? -9.495 -4.846 20.938 1.00 77.12 339 TYR A CA 1
ATOM 2639 C C . TYR A 1 339 ? -10.458 -4.779 19.748 1.00 77.12 339 TYR A C 1
ATOM 2641 O O . TYR A 1 339 ? -11.019 -3.730 19.442 1.00 77.12 339 TYR A O 1
ATOM 2649 N N . VAL A 1 340 ? -10.629 -5.906 19.056 1.00 77.69 340 VAL A N 1
ATOM 2650 C CA . VAL A 1 340 ? -11.500 -6.049 17.894 1.00 77.69 340 VAL A CA 1
ATOM 2651 C C . VAL A 1 340 ? -12.300 -7.333 18.004 1.00 77.69 340 VAL A C 1
ATOM 2653 O O . VAL A 1 340 ? -11.845 -8.322 18.574 1.00 77.69 340 VAL A O 1
ATOM 2656 N N . LEU A 1 341 ? -13.486 -7.327 17.403 1.00 64.56 341 LEU A N 1
ATOM 2657 C CA . LEU A 1 341 ? -14.261 -8.534 17.151 1.00 64.56 341 LEU A CA 1
ATOM 2658 C C . LEU A 1 341 ? -14.092 -8.891 15.672 1.00 64.56 341 LEU A C 1
ATOM 2660 O O . LEU A 1 341 ? -14.671 -8.205 14.822 1.00 64.56 341 LEU A O 1
ATOM 2664 N N . PRO A 1 342 ? -13.288 -9.916 15.333 1.00 70.38 342 PRO A N 1
ATOM 2665 C CA . PRO A 1 342 ? -13.109 -10.327 13.950 1.00 70.38 342 PRO A CA 1
ATOM 2666 C C . PRO A 1 342 ? -14.448 -10.729 13.348 1.00 70.38 342 PRO A C 1
ATOM 2668 O O . PRO A 1 342 ? -15.239 -11.437 13.972 1.00 70.38 342 PRO A O 1
ATOM 2671 N N . TRP A 1 343 ? -14.705 -10.263 12.130 1.00 63.56 343 TRP A N 1
ATOM 2672 C CA . TRP A 1 343 ? -16.018 -10.420 11.521 1.00 63.56 343 TRP A CA 1
ATOM 2673 C C . TRP A 1 343 ? -16.004 -11.351 10.315 1.00 63.56 343 TRP A C 1
ATOM 2675 O O . TRP A 1 343 ? -16.550 -12.450 10.376 1.00 63.56 343 TRP A O 1
ATOM 2685 N N . ARG A 1 344 ? -15.439 -10.906 9.191 1.00 62.91 344 ARG A N 1
ATOM 2686 C CA . ARG A 1 344 ? -15.424 -11.684 7.952 1.00 62.91 344 ARG A CA 1
ATOM 2687 C C . ARG A 1 344 ? -14.324 -11.222 7.017 1.00 62.91 344 ARG A C 1
ATOM 2689 O O . ARG A 1 344 ? -13.954 -10.052 7.009 1.00 62.91 344 ARG A O 1
ATOM 2696 N N . TYR A 1 345 ? -13.929 -12.134 6.149 1.00 65.44 345 TYR A N 1
ATOM 2697 C CA . TYR A 1 345 ? -13.125 -11.875 4.967 1.00 65.44 345 TYR A CA 1
ATOM 2698 C C . TYR A 1 345 ? -13.707 -12.678 3.798 1.00 65.44 345 TYR A C 1
ATOM 2700 O O . TYR A 1 345 ? -14.549 -13.561 3.989 1.00 65.44 345 TYR A O 1
ATOM 2708 N N . LEU A 1 346 ? -13.304 -12.347 2.575 1.00 66.81 346 LEU A N 1
ATOM 2709 C CA . LEU A 1 346 ? -13.561 -13.199 1.419 1.00 66.81 346 LEU A CA 1
ATOM 2710 C C . LEU A 1 346 ? -12.361 -14.124 1.251 1.00 66.81 346 LEU A C 1
ATOM 2712 O O . LEU A 1 346 ? -11.242 -13.648 1.117 1.00 66.81 346 LEU A O 1
ATOM 2716 N N . SER A 1 347 ? -12.596 -15.433 1.239 1.00 73.31 347 SER A N 1
ATOM 2717 C CA . SER A 1 347 ? -11.541 -16.427 1.001 1.00 73.31 347 SER A CA 1
ATOM 2718 C C . SER A 1 347 ? -11.180 -16.587 -0.477 1.00 73.31 347 SER A C 1
ATOM 2720 O O . SER A 1 347 ? -10.216 -17.268 -0.801 1.00 73.31 347 SER A O 1
ATOM 2722 N N . HIS A 1 348 ? -11.971 -15.996 -1.376 1.00 79.56 348 HIS A N 1
ATOM 2723 C CA . HIS A 1 348 ? -11.811 -16.121 -2.819 1.00 79.56 348 HIS A CA 1
ATOM 2724 C C . HIS A 1 348 ? -12.044 -14.778 -3.503 1.00 79.56 348 HIS A C 1
ATOM 2726 O O . HIS A 1 348 ? -12.938 -14.012 -3.127 1.00 79.56 348 HIS A O 1
ATOM 2732 N N . HIS A 1 349 ? -11.283 -14.543 -4.569 1.00 84.75 349 HIS A N 1
ATOM 2733 C CA . HIS A 1 349 ? -11.553 -13.473 -5.518 1.00 84.75 349 HIS A CA 1
ATOM 2734 C C . HIS A 1 349 ? -12.676 -13.905 -6.461 1.00 84.75 349 HIS A C 1
ATOM 2736 O O . HIS A 1 349 ? -12.506 -14.820 -7.266 1.00 84.75 349 HIS A O 1
ATOM 2742 N N . TYR A 1 350 ? -13.829 -13.246 -6.368 1.00 85.06 350 TYR A N 1
ATOM 2743 C CA . TYR A 1 350 ? -14.952 -13.488 -7.270 1.00 85.06 350 TYR A CA 1
ATOM 2744 C C . TYR A 1 350 ? -14.844 -12.565 -8.478 1.00 85.06 350 TYR A C 1
ATOM 2746 O O . TYR A 1 350 ? -14.892 -11.343 -8.344 1.00 85.06 350 TYR A O 1
ATOM 2754 N N . LEU A 1 351 ? -14.706 -13.161 -9.658 1.00 85.88 351 LEU A N 1
ATOM 2755 C CA . LEU A 1 351 ? -14.559 -12.448 -10.918 1.00 85.88 351 LEU A CA 1
ATOM 2756 C C . LEU A 1 351 ? -15.688 -12.834 -11.866 1.00 85.88 351 LEU A C 1
ATOM 2758 O O . LEU A 1 351 ? -16.014 -14.009 -12.020 1.00 85.88 351 LEU A O 1
ATOM 2762 N N . ILE A 1 352 ? -16.248 -11.831 -12.535 1.00 87.69 352 ILE A N 1
ATOM 2763 C CA . ILE A 1 352 ? -17.115 -12.011 -13.696 1.00 87.69 352 ILE A CA 1
ATOM 2764 C C . ILE A 1 352 ? -16.395 -11.336 -14.853 1.00 87.69 352 ILE A C 1
ATOM 2766 O O . ILE A 1 352 ? -16.093 -10.146 -14.792 1.00 87.69 352 ILE A O 1
ATOM 2770 N N . HIS A 1 353 ? -16.100 -12.099 -15.896 1.00 88.81 353 HIS A N 1
ATOM 2771 C CA . HIS A 1 353 ? -15.369 -11.609 -17.053 1.00 88.81 353 HIS A CA 1
ATOM 2772 C C . HIS A 1 353 ? -15.956 -12.180 -18.339 1.00 88.81 353 HIS A C 1
ATOM 2774 O O . HIS A 1 353 ? -16.642 -13.203 -18.344 1.00 88.81 353 HIS A O 1
ATOM 2780 N N . HIS A 1 354 ? -15.682 -11.509 -19.454 1.00 90.75 354 HIS A N 1
ATOM 2781 C CA . HIS A 1 354 ? -16.079 -12.017 -20.757 1.00 90.75 354 HIS A CA 1
ATOM 2782 C C . HIS A 1 354 ? -15.241 -13.252 -21.119 1.00 90.75 354 HIS A C 1
ATOM 2784 O O . HIS A 1 354 ? -14.028 -13.259 -20.898 1.00 90.75 354 HIS A O 1
ATOM 2790 N N . LYS A 1 355 ? -15.865 -14.264 -21.738 1.00 90.31 355 LYS A N 1
ATOM 2791 C CA . LYS A 1 355 ? -15.210 -15.523 -22.162 1.00 90.31 355 LYS A CA 1
ATOM 2792 C C . LYS A 1 355 ? -14.032 -15.334 -23.127 1.00 90.31 355 LYS A C 1
ATOM 2794 O O . LYS A 1 355 ? -13.219 -16.233 -23.285 1.00 90.31 355 LYS A O 1
ATOM 2799 N N . ARG A 1 356 ? -13.972 -14.165 -23.775 1.00 90.50 356 ARG A N 1
ATOM 2800 C CA . ARG A 1 356 ? -12.888 -13.793 -24.696 1.00 90.50 356 ARG A CA 1
ATOM 2801 C C . ARG A 1 356 ? -11.543 -13.689 -23.988 1.00 90.50 356 ARG A C 1
ATOM 2803 O O . ARG A 1 356 ? -10.523 -14.025 -24.574 1.00 90.50 356 ARG A O 1
ATOM 2810 N N . LEU A 1 357 ? -11.564 -13.225 -22.737 1.00 91.69 357 LEU A N 1
ATOM 2811 C CA . LEU A 1 357 ? -10.351 -12.980 -21.980 1.00 91.69 357 LEU A CA 1
ATOM 2812 C C . LEU A 1 357 ? -9.755 -14.309 -21.531 1.00 91.69 357 LEU A C 1
ATOM 2814 O O . LEU A 1 357 ? -10.441 -15.137 -20.928 1.00 91.69 357 LEU A O 1
ATOM 2818 N N . GLN A 1 358 ? -8.478 -14.477 -21.831 1.00 92.50 358 GLN A N 1
ATOM 2819 C CA . GLN A 1 358 ? -7.648 -15.585 -21.391 1.00 92.50 358 GLN A CA 1
ATOM 2820 C C . GLN A 1 358 ? -6.691 -15.093 -20.303 1.00 92.50 358 GLN A C 1
ATOM 2822 O O . GLN A 1 358 ? -6.492 -13.890 -20.123 1.00 92.50 358 GLN A O 1
ATOM 2827 N N . ARG A 1 359 ? -6.135 -16.035 -19.541 1.00 92.19 359 ARG A N 1
ATOM 2828 C CA . ARG A 1 359 ? -5.300 -15.753 -18.373 1.00 92.19 359 ARG A CA 1
ATOM 2829 C C . ARG A 1 359 ? -4.192 -16.793 -18.221 1.00 92.19 359 ARG A C 1
ATOM 2831 O O . ARG A 1 359 ? -4.376 -17.924 -18.688 1.00 92.19 359 ARG A O 1
ATOM 2838 N N . PRO A 1 360 ? -3.102 -16.469 -17.507 1.00 92.31 360 PRO A N 1
ATOM 2839 C CA . PRO A 1 360 ? -2.064 -17.438 -17.190 1.00 92.31 360 PRO A CA 1
ATOM 2840 C C . PRO A 1 360 ? -2.648 -18.631 -16.427 1.00 92.31 360 PRO A C 1
ATOM 2842 O O . PRO A 1 360 ? -3.557 -18.484 -15.604 1.00 92.31 360 PRO A O 1
ATOM 2845 N N . LYS A 1 361 ? -2.125 -19.833 -16.697 1.00 90.88 361 LYS A N 1
ATOM 2846 C CA . LYS A 1 361 ? -2.534 -21.053 -15.977 1.00 90.88 361 LYS A CA 1
ATOM 2847 C C . LYS A 1 361 ? -2.034 -21.053 -14.534 1.00 90.88 361 LYS A C 1
ATOM 2849 O O . LYS A 1 361 ? -2.711 -21.580 -13.655 1.00 90.88 361 LYS A O 1
ATOM 2854 N N . THR A 1 362 ? -0.860 -20.470 -14.316 1.00 92.19 362 THR A N 1
ATOM 2855 C CA . THR A 1 362 ? -0.237 -20.339 -13.002 1.00 92.19 362 THR A CA 1
ATOM 2856 C C . THR A 1 362 ? -0.818 -19.133 -12.285 1.00 92.19 362 THR A C 1
ATOM 2858 O O . THR A 1 362 ? -0.793 -18.015 -12.800 1.00 92.19 362 THR A O 1
ATOM 2861 N N . LEU A 1 363 ? -1.346 -19.368 -11.089 1.00 89.94 363 LEU A N 1
ATOM 2862 C CA . LEU A 1 363 ? -1.844 -18.313 -10.223 1.00 89.94 363 LEU A CA 1
ATOM 2863 C C . LEU A 1 363 ? -0.712 -17.851 -9.293 1.00 89.94 363 LEU A C 1
ATOM 2865 O O . LEU A 1 363 ? -0.089 -18.710 -8.664 1.00 89.94 363 LEU A O 1
ATOM 2869 N N . PRO A 1 364 ? -0.442 -16.539 -9.181 1.00 89.56 364 PRO A N 1
ATOM 2870 C CA . PRO A 1 364 ? 0.500 -16.038 -8.189 1.00 89.56 364 PRO A CA 1
ATOM 2871 C C . PRO A 1 364 ? -0.025 -16.247 -6.761 1.00 89.56 364 PRO A C 1
ATOM 2873 O O . PRO A 1 364 ? -1.222 -16.445 -6.546 1.00 89.56 364 PRO A O 1
ATOM 2876 N N . LEU A 1 365 ? 0.869 -16.196 -5.773 1.00 87.50 365 LEU A N 1
ATOM 2877 C CA . LEU A 1 365 ? 0.533 -16.455 -4.367 1.00 87.50 365 LEU A CA 1
ATOM 2878 C C . LEU A 1 365 ? -0.001 -15.205 -3.649 1.00 87.50 365 LEU A C 1
ATOM 2880 O O . LEU A 1 365 ? -0.924 -15.294 -2.843 1.00 87.50 365 LEU A O 1
ATOM 2884 N N . TYR A 1 366 ? 0.545 -14.036 -3.974 1.00 85.56 366 TYR A N 1
ATOM 2885 C CA . TYR A 1 366 ? 0.323 -12.762 -3.297 1.00 85.56 366 TYR A CA 1
ATOM 2886 C C . TYR A 1 366 ? -0.196 -11.717 -4.289 1.00 85.56 366 TYR A C 1
ATOM 2888 O O . TYR A 1 366 ? 0.553 -10.851 -4.737 1.00 85.56 366 TYR A O 1
ATOM 2896 N N . TYR A 1 367 ? -1.481 -11.797 -4.656 1.00 83.69 367 TYR A N 1
ATOM 2897 C CA . TYR A 1 367 ? -2.058 -10.926 -5.688 1.00 83.69 367 TYR A CA 1
ATOM 2898 C C . TYR A 1 367 ? -3.425 -10.330 -5.330 1.00 83.69 367 TYR A C 1
ATOM 2900 O O . TYR A 1 367 ? -4.295 -10.970 -4.727 1.00 83.69 367 TYR A O 1
ATOM 2908 N N . GLY A 1 368 ? -3.641 -9.095 -5.787 1.00 84.00 368 GLY A N 1
ATOM 2909 C CA . GLY A 1 368 ? -4.970 -8.508 -5.923 1.00 84.00 368 GLY A CA 1
ATOM 2910 C C . GLY A 1 368 ? -5.592 -8.896 -7.264 1.00 84.00 368 GLY A C 1
ATOM 2911 O O . GLY A 1 368 ? -4.935 -8.840 -8.300 1.00 84.00 368 GLY A O 1
ATOM 2912 N N . ALA A 1 369 ? -6.877 -9.264 -7.278 1.00 84.69 369 ALA A N 1
ATOM 2913 C CA . ALA A 1 369 ? -7.525 -9.732 -8.506 1.00 84.69 369 ALA A CA 1
ATOM 2914 C C . ALA A 1 369 ? -7.527 -8.692 -9.636 1.00 84.69 369 ALA A C 1
ATOM 2916 O O . ALA A 1 369 ? -7.365 -9.051 -10.796 1.00 84.69 369 ALA A O 1
ATOM 2917 N N . TYR A 1 370 ? -7.699 -7.412 -9.299 1.00 82.75 370 TYR A N 1
ATOM 2918 C CA . TYR A 1 370 ? -7.717 -6.322 -10.276 1.00 82.75 370 TYR A CA 1
ATOM 2919 C C . TYR A 1 370 ? -6.349 -6.120 -10.942 1.00 82.75 370 TYR A C 1
ATOM 2921 O O . TYR A 1 370 ? -6.264 -6.126 -12.166 1.00 82.75 370 TYR A O 1
ATOM 2929 N N . GLU A 1 371 ? -5.288 -6.015 -10.139 1.00 83.25 371 GLU A N 1
ATOM 2930 C CA . GLU A 1 371 ? -3.900 -5.909 -10.609 1.00 83.25 371 GLU A CA 1
ATOM 2931 C C . GLU A 1 371 ? -3.528 -7.104 -11.493 1.00 83.25 371 GLU A C 1
ATOM 2933 O O . GLU A 1 371 ? -3.041 -6.934 -12.608 1.00 83.25 371 GLU A O 1
ATOM 2938 N N . TRP A 1 372 ? -3.833 -8.320 -11.034 1.00 87.69 372 TRP A N 1
ATOM 2939 C CA . TRP A 1 372 ? -3.530 -9.532 -11.787 1.00 87.69 372 TRP A CA 1
ATOM 2940 C C . TRP A 1 372 ? -4.241 -9.572 -13.143 1.00 87.69 372 TRP A C 1
ATOM 2942 O O . TRP A 1 372 ? -3.620 -9.926 -14.147 1.00 87.69 372 TRP A O 1
ATOM 2952 N N . VAL A 1 373 ? -5.517 -9.170 -13.194 1.00 88.88 373 VAL A N 1
ATOM 2953 C CA . VAL A 1 373 ? -6.283 -9.084 -14.447 1.00 88.88 373 VAL A CA 1
ATOM 2954 C C . VAL A 1 373 ? -5.661 -8.071 -15.403 1.00 88.88 373 VAL A C 1
ATOM 2956 O O . VAL A 1 373 ? -5.468 -8.389 -16.570 1.00 88.88 373 VAL A O 1
ATOM 2959 N N . ILE A 1 374 ? -5.332 -6.870 -14.929 1.00 87.19 374 ILE A N 1
ATOM 2960 C CA . ILE A 1 374 ? -4.784 -5.814 -15.792 1.00 87.19 374 ILE A CA 1
ATOM 2961 C C . ILE A 1 374 ? -3.421 -6.196 -16.358 1.00 87.19 374 ILE A C 1
ATOM 2963 O O . ILE A 1 374 ? -3.174 -5.974 -17.540 1.00 87.19 374 ILE A O 1
ATOM 2967 N N . ASN A 1 375 ? -2.560 -6.780 -15.528 1.00 87.38 375 ASN A N 1
ATOM 2968 C CA . ASN A 1 375 ? -1.163 -6.985 -15.890 1.00 87.38 375 ASN A CA 1
ATOM 2969 C C . ASN A 1 375 ? -0.922 -8.266 -16.691 1.00 87.38 375 ASN A C 1
ATOM 2971 O O . ASN A 1 375 ? 0.068 -8.347 -17.412 1.00 87.38 375 ASN A O 1
ATOM 2975 N N . THR A 1 376 ? -1.779 -9.285 -16.546 1.00 90.69 376 THR A N 1
ATOM 2976 C CA . THR A 1 376 ? -1.452 -10.631 -17.050 1.00 90.69 376 THR A CA 1
ATOM 2977 C C . THR A 1 376 ? -2.494 -11.255 -17.967 1.00 90.69 376 THR A C 1
ATOM 2979 O O . THR A 1 376 ? -2.196 -12.273 -18.585 1.00 90.69 376 THR A O 1
ATOM 2982 N N . TRP A 1 377 ? -3.705 -10.700 -18.070 1.00 92.38 377 TRP A N 1
ATOM 2983 C CA . TRP A 1 377 ? -4.747 -11.264 -18.932 1.00 92.38 377 TRP A CA 1
ATOM 2984 C C . TRP A 1 377 ? -4.677 -10.671 -20.340 1.00 92.38 377 TRP A C 1
ATOM 2986 O O . TRP A 1 377 ? -4.228 -9.544 -20.539 1.00 92.38 377 TRP A O 1
ATOM 2996 N N . TRP A 1 378 ? -5.165 -11.419 -21.328 1.00 92.56 378 TRP A N 1
ATOM 2997 C CA . TRP A 1 378 ? -5.129 -11.016 -22.736 1.00 92.56 378 TRP A CA 1
ATOM 2998 C C . TRP A 1 378 ? -6.406 -11.401 -23.481 1.00 92.56 378 TRP A C 1
ATOM 3000 O O . TRP A 1 378 ? -7.235 -12.170 -22.987 1.00 92.56 378 TRP A O 1
ATOM 3010 N N . ASP A 1 379 ? -6.577 -10.861 -24.688 1.00 91.12 379 ASP A N 1
ATOM 3011 C CA . ASP A 1 379 ? -7.668 -11.254 -25.578 1.00 91.12 379 ASP A CA 1
ATOM 3012 C C . ASP A 1 379 ? -7.318 -12.556 -26.307 1.00 91.12 379 ASP A C 1
ATOM 3014 O O . ASP A 1 379 ? -6.288 -12.645 -26.977 1.00 91.12 379 ASP A O 1
ATOM 3018 N N . GLY A 1 380 ? -8.156 -13.584 -26.166 1.00 83.81 380 GLY A N 1
ATOM 3019 C CA . GLY A 1 380 ? -7.949 -14.860 -26.845 1.00 83.81 380 GLY A CA 1
ATOM 3020 C C . GLY A 1 380 ? -7.985 -14.701 -28.367 1.00 83.81 380 GLY A C 1
ATOM 3021 O O . GLY A 1 380 ? -8.773 -13.916 -28.896 1.00 83.81 380 GLY A O 1
ATOM 3022 N N . ALA A 1 381 ? -7.156 -15.470 -29.074 1.00 67.94 381 ALA A N 1
ATOM 3023 C CA . ALA A 1 381 ? -7.039 -15.396 -30.532 1.00 67.94 381 ALA A CA 1
ATOM 3024 C C . ALA A 1 381 ? -8.333 -15.793 -31.281 1.00 67.94 381 ALA A C 1
ATOM 3026 O O . ALA A 1 381 ? -8.550 -15.337 -32.398 1.00 67.94 381 ALA A O 1
ATOM 3027 N N . ASP A 1 382 ? -9.221 -16.565 -30.647 1.00 61.06 382 ASP A N 1
ATOM 3028 C CA . ASP A 1 382 ? -10.453 -17.104 -31.250 1.00 61.06 382 ASP A CA 1
ATOM 3029 C C . ASP A 1 382 ? -11.662 -16.143 -31.191 1.00 61.06 382 ASP A C 1
ATOM 3031 O O . ASP A 1 382 ? -12.811 -16.577 -31.268 1.00 61.06 382 ASP A O 1
ATOM 3035 N N . ASN A 1 383 ? -11.433 -14.841 -30.992 1.00 52.12 383 ASN A N 1
ATOM 3036 C CA . ASN A 1 383 ? -12.500 -13.846 -30.802 1.00 52.12 383 ASN A CA 1
ATOM 3037 C C . ASN A 1 383 ? -12.710 -12.895 -31.994 1.00 52.12 383 ASN A C 1
ATOM 3039 O O . ASN A 1 383 ? -13.382 -11.874 -31.822 1.00 52.12 383 ASN A O 1
ATOM 3043 N N . GLN A 1 384 ? -12.144 -13.210 -33.166 1.00 46.91 384 GLN A N 1
ATOM 3044 C CA . GLN A 1 384 ? -12.462 -12.532 -34.433 1.00 46.91 384 GLN A CA 1
ATOM 3045 C C . GLN A 1 384 ? -13.611 -13.211 -35.170 1.00 46.91 384 GLN A C 1
ATOM 3047 O O . GLN A 1 384 ? -13.615 -14.461 -35.235 1.00 46.91 384 GLN A O 1
#

Sequence (384 aa):
MSYTPISMLNGKIGFFLAANLCFSTPGLAAHAVAQFGEPKYPANFEHFDYVDSNAPKTGTLNLSVISQGSSFDKYNPFTLKGKVAPGLLELVFETLTVNSLDEPNTQYGLLADDIQLAPDFSQARFHINPKAKFSNGDQDSYFAHSPLQAKVLPTEAEIQLLEPYRAQLDPAVFGSQVEQPKTRPPSSLRQNLSEAMKLFAEAGWHNTDGVLRNSKGEAFEIELTGASGSLLGAYYYNLAKLGIVLKQRPVDASADRVKMKNFNYDFAAIAFREARNPAAELWRNLNSADADKLGYENIIGVKSTVVDDLIKKLYEVNTQQEQETVAHALDRVLMHGYYVLPWRYLSHHYLIHHKRLQRPKTLPLYYGAYEWVINTWWDGADNQ

Radius of gyration: 30.93 Å; Cα contacts (8 Å, |Δi|>4): 384; chains: 1; bounding box: 108×64×75 Å